Protein AF-A0A8C5IH58-F1 (afdb_monomer)

Foldseek 3Di:
DWDQPDDDDDPDDPDPPDDDFDDFDPQWFKWWALFWADDPNATLAGGDTDTFTFLFFEEEEEDPSLCQVVVLCQLQQVDATPDTFMDGSRHTCRPPHNQQDLQQAPVSQRLVRCLVVLLVVLVVVLVVLVPDPPDDPVVSVVVNVVSVVVNCVSVCVVVVVVVCVVVLVVDALLVNLVVVVVVSCVRVGLEDEEEASLVPDDPVSSVVVLVVLLVCSRVSSHHYYYYDHDQCSNLPRGQWYFYGDSNDTQDIDGSCCLAPPPPDPCSLVSHAHKDKFWWFAQDAQWIDTPNAIDGHPDGDDHGDIDIDIDHPVNDDDDPDDDSPDADWDFPDWDDPPSTIDTDTDGPDPPPPPDPPVVVVVCVVVVVCCVPPPVVVLVLLVQLQQADPVSHGHCCLVVVQVPDPVNVVQAVVLQVLLQVLLVVLCVVQLVLLLQCLDCVNPVDPVSLCVLCVVVVDPLLVSLLVLQVVCVVVVNHLAVNVSVLLSVSLSSNLSNQLNVLLNVQQNPDDVVQLVVCVVVPDDNVCCCVPPVCLSSVLSSLSSSLSSNLCSQLDPSSSCSSNVNPRRHLNNVLVVCVVVVVSNNSSSSVVVSVVVNVVSVVVSVVSVVVPPPPPDDPDD

InterPro domains:
  IPR000515 ABC transporter type 1, transmembrane domain MetI-like [PF00528] (448-600)
  IPR000515 ABC transporter type 1, transmembrane domain MetI-like [PS50928] (410-601)
  IPR000515 ABC transporter type 1, transmembrane domain MetI-like [cd06261] (410-597)
  IPR003439 ABC transporter-like, ATP-binding domain [PF00005] (47-198)
  IPR003439 ABC transporter-like, ATP-binding domain [PS50893] (30-271)
  IPR003593 AAA+ ATPase domain [SM00382] (54-248)
  IPR008995 Molybdate/tungstate binding, C-terminal [SSF50331] (274-344)
  IPR017871 ABC transporter-like, conserved site [PS00211] (171-185)
  IPR027417 P-loop containing nucleoside triphosphate hydrolase [G3DSA:3.40.50.300] (28-258)
  IPR027417 P-loop containing nucleoside triphosphate hydrolase [SSF52540] (29-278)
  IPR035906 MetI-like superfamily [G3DSA:1.10.3720.10] (358-614)
  IPR035906 MetI-like superfamily [SSF161098] (357-609)
  IPR050093 ABC Transporter, Small Molecule Importer [PTHR42781] (24-345)

Nearest PDB structures (foldseek):
  8zx1-assembly1_D  TM=7.429E-01  e=5.810E-22  Escherichia coli
  1z47-assembly1_B-2  TM=7.582E-01  e=4.182E-20  Alicyclobacillus acidocaldarius
  6yir-assembly1_A  TM=6.773E-01  e=8.870E-20  Bacillus subtilis subsp. subtilis str. 168
  3fvq-assembly1_A  TM=6.832E-01  e=1.487E-17  Neisseria gonorrhoeae FA 1090
  3fvq-assembly1_B  TM=7.385E-01  e=1.795E-16  Neisseria gonorrhoeae FA 1090

Solvent-accessible surface area (backbone atoms only — not comparable to full-atom values): 34153 Å² total; per-residue (Å²): 58,58,52,73,89,71,78,96,82,77,86,83,78,84,74,89,79,82,69,85,72,80,79,78,48,92,51,55,38,38,37,38,43,51,29,23,32,62,58,100,87,43,73,36,29,60,62,37,71,53,73,38,42,46,45,35,34,38,22,37,34,41,60,93,82,17,30,59,70,56,54,53,31,39,73,54,30,82,39,71,64,73,39,59,46,40,25,49,69,84,39,78,44,66,91,42,52,37,73,62,46,49,38,60,18,72,80,42,60,34,70,73,54,50,42,56,50,51,45,54,50,49,53,52,48,44,62,48,57,73,68,51,83,84,64,59,69,67,64,50,51,52,53,41,51,54,52,50,52,53,41,49,58,51,62,37,68,63,61,44,61,62,63,43,50,74,56,48,79,76,43,55,67,57,56,48,46,49,54,52,52,50,61,53,52,76,46,47,28,53,38,48,80,40,74,47,81,54,73,88,42,55,75,67,52,32,54,55,47,48,54,51,51,42,50,47,41,71,74,66,54,39,16,34,44,36,34,42,75,53,64,69,60,40,51,72,57,32,60,31,33,36,35,28,49,84,18,34,82,71,48,74,38,37,41,62,43,47,63,76,59,43,89,44,72,65,48,38,57,69,47,66,75,57,45,78,41,76,24,34,26,76,40,92,33,26,32,36,40,96,90,44,74,45,80,47,94,69,74,66,66,69,69,39,79,42,80,44,77,44,49,38,70,78,58,78,92,70,98,67,92,52,95,88,58,84,76,58,46,78,75,44,79,44,82,70,85,76,30,39,42,48,43,68,46,61,84,60,100,72,75,88,69,72,84,62,63,71,63,63,68,50,50,66,56,51,52,48,45,45,65,73,50,49,47,57,52,50,50,34,55,52,32,22,37,23,45,100,84,68,47,83,32,63,58,33,56,51,56,43,79,70,31,67,68,58,50,47,27,46,50,53,22,52,52,50,15,52,51,42,25,52,52,22,47,68,55,19,48,59,52,17,57,52,58,43,34,68,92,74,45,81,54,77,62,68,63,44,66,60,48,51,70,71,79,47,60,67,66,61,53,48,52,53,52,44,54,52,35,41,76,74,70,52,38,32,83,84,39,31,68,60,38,26,49,54,51,49,32,69,72,35,28,48,50,22,21,52,40,31,24,61,37,51,56,70,52,66,61,67,61,58,51,52,43,45,76,72,70,46,52,73,66,54,47,39,64,73,50,49,47,68,69,29,39,68,14,52,49,50,11,38,51,55,29,28,56,54,52,32,52,36,33,66,58,32,31,69,24,11,72,60,73,47,66,30,40,24,34,55,31,51,52,24,46,76,68,69,36,48,29,54,17,20,35,50,49,50,52,50,51,53,51,53,51,49,54,51,54,57,50,51,62,66,46,70,80,46,93,82,78,86,82,76,95,79,127

pLDDT: mean 77.88, std 17.81, range [25.58, 96.69]

Radius of gyration: 34.67 Å; Cα contacts (8 Å, |Δi|>4): 822; chains: 1; bounding box: 69×97×92 Å

Organism: Junco hyemalis (NCBI:txid40217)

Sequence (617 aa):
LQSNDLGKNGKHVERNFDRPRSPMTDEKIIEFKHVTKIFDGVTVIEDENFYVRKGEFLTILGPSGCGKSTTLRMIAGFETPTSGDILLEGKDIVTMPAYKRPINTKDGTPVLKINKTKIKYLKKQIARLSKDTIMDQNEKEERIKKFEGIIEELKNTPEQAYKYRRSIDTLSGGQQQRVAIARAIVLQPKILLLDEPLGALDLKMRKDMQLELKEMHRKLGITFIYVTHDQEEALTMSDTVMVMSDGVIQQIGSPTDIYNEPKNAFVADFIGDSNIYNGVMTGEKKVKILGKEFTCLDDFPIHDRVDVVIRPEDIKLSTTQKEDSFEGFIDNKVFKGIFFQYSIMEIFQNMKSRKNGQRFLAVPYIVFLVLFVILPILIIIYYAFTDSNGYFSWQALVSFFTSTTKLSVLFVSILIGLFNTVLCLLIGYPIAYFLSNPKYNKNAMMVMLFVLPMWINFVLRTGATRDILSWIGIDSGEHPIITTMIGMVYNYLPFTILPLYSTLLRLDKGQIEAAADLGCSPFQVFIKNVIPQSMPGIIAGAQMVFMPTMSSYVISDTMSNGKIMLFGNSIALSFNNSNWNSGSFMALIMLILVFFSMLVSKKFSKNNDYVRGGGAW

Structure (mmCIF, N/CA/C/O backbone):
data_AF-A0A8C5IH58-F1
#
_entry.id   AF-A0A8C5IH58-F1
#
loop_
_atom_site.group_PDB
_atom_site.id
_atom_site.type_symbol
_atom_site.label_atom_id
_atom_site.label_alt_id
_atom_site.label_comp_id
_atom_site.label_asym_id
_atom_site.label_entity_id
_atom_site.label_seq_id
_atom_site.pdbx_PDB_ins_code
_atom_site.Cartn_x
_atom_site.Cartn_y
_atom_site.Cartn_z
_atom_site.occupancy
_atom_site.B_iso_or_equiv
_atom_site.auth_seq_id
_atom_site.auth_comp_id
_atom_site.auth_asym_id
_atom_site.auth_atom_id
_atom_site.pdbx_PDB_model_num
ATOM 1 N N . LEU A 1 1 ? 4.458 -24.300 20.338 1.00 49.31 1 LEU A N 1
ATOM 2 C CA . LEU A 1 1 ? 4.812 -24.472 21.766 1.00 49.31 1 LEU A CA 1
ATOM 3 C C . LEU A 1 1 ? 5.640 -23.297 22.235 1.00 49.31 1 LEU A C 1
ATOM 5 O O . LEU A 1 1 ? 6.574 -22.972 21.519 1.00 49.31 1 LEU A O 1
ATOM 9 N N . GLN A 1 2 ? 5.345 -22.711 23.394 1.00 30.55 2 GLN A N 1
ATOM 10 C CA . GLN A 1 2 ? 6.207 -21.732 24.066 1.00 30.55 2 GLN A CA 1
ATOM 11 C C . GLN A 1 2 ? 6.596 -22.302 25.441 1.00 30.55 2 GLN A C 1
ATOM 13 O O . GLN A 1 2 ? 5.734 -22.469 26.295 1.00 30.55 2 GLN A O 1
ATOM 18 N N . SER A 1 3 ? 7.865 -22.667 25.665 1.00 33.22 3 SER A N 1
ATOM 19 C CA . SER A 1 3 ? 8.331 -23.158 26.978 1.00 33.22 3 SER A CA 1
ATOM 20 C C . SER A 1 3 ? 9.286 -22.157 27.636 1.00 33.22 3 SER A C 1
ATOM 22 O O . SER A 1 3 ? 10.365 -21.903 27.089 1.00 33.22 3 SER A O 1
ATOM 24 N N . ASN A 1 4 ? 8.919 -21.633 28.810 1.00 34.25 4 ASN A N 1
ATOM 25 C CA . ASN A 1 4 ? 9.806 -20.839 29.664 1.00 34.25 4 ASN A CA 1
ATOM 26 C C . ASN A 1 4 ? 10.637 -21.775 30.546 1.00 34.25 4 ASN A C 1
ATOM 28 O O . ASN A 1 4 ? 10.165 -22.261 31.570 1.00 34.25 4 ASN A O 1
ATOM 32 N N . ASP A 1 5 ? 11.881 -22.015 30.148 1.00 34.62 5 ASP A N 1
ATOM 33 C CA . ASP A 1 5 ? 12.854 -22.779 30.930 1.00 34.62 5 ASP A CA 1
ATOM 34 C C . ASP A 1 5 ? 13.636 -21.802 31.827 1.00 34.62 5 ASP A C 1
ATOM 36 O O . ASP A 1 5 ? 14.797 -21.474 31.587 1.00 34.62 5 ASP A O 1
ATOM 40 N N . LEU A 1 6 ? 12.950 -21.224 32.820 1.00 34.06 6 LEU A N 1
ATOM 41 C CA . LEU A 1 6 ? 13.568 -20.345 33.815 1.00 34.06 6 LEU A CA 1
ATOM 42 C C . LEU A 1 6 ? 13.658 -21.086 35.147 1.00 34.06 6 LEU A C 1
ATOM 44 O O . LEU A 1 6 ? 12.658 -21.372 35.806 1.00 34.06 6 LEU A O 1
ATOM 48 N N . GLY A 1 7 ? 14.896 -21.414 35.517 1.00 32.12 7 GLY A N 1
ATOM 49 C CA . GLY A 1 7 ? 15.244 -22.080 36.761 1.00 32.12 7 GLY A CA 1
ATOM 50 C C . GLY A 1 7 ? 14.674 -21.376 37.994 1.00 32.12 7 GLY A C 1
ATOM 51 O O . GLY A 1 7 ? 14.614 -20.151 38.084 1.00 32.12 7 GLY A O 1
ATOM 52 N N . LYS A 1 8 ? 14.272 -22.203 38.962 1.00 37.31 8 LYS A N 1
ATOM 53 C CA . LYS A 1 8 ? 13.820 -21.837 40.307 1.00 37.31 8 LYS A CA 1
ATOM 54 C C . LYS A 1 8 ? 14.719 -20.757 40.927 1.00 37.31 8 LYS A C 1
ATOM 56 O O . LYS A 1 8 ? 15.845 -21.070 41.298 1.00 37.31 8 LYS A O 1
ATOM 61 N N . ASN A 1 9 ? 14.213 -19.528 41.054 1.00 34.00 9 ASN A N 1
ATOM 62 C CA . ASN A 1 9 ? 14.389 -18.614 42.197 1.00 34.00 9 ASN A CA 1
ATOM 63 C C . ASN A 1 9 ? 13.944 -17.191 41.823 1.00 34.00 9 ASN A C 1
ATOM 65 O O . ASN A 1 9 ? 14.693 -16.423 41.230 1.00 34.00 9 ASN A O 1
ATOM 69 N N . GLY A 1 10 ? 12.740 -16.810 42.241 1.00 30.06 10 GLY A N 1
ATOM 70 C CA . GLY A 1 10 ? 12.273 -15.429 42.161 1.00 30.06 10 GLY A CA 1
ATOM 71 C C . GLY A 1 10 ? 10.982 -15.269 42.946 1.00 30.06 10 GLY A C 1
ATOM 72 O O . GLY A 1 10 ? 9.923 -15.671 42.483 1.00 30.06 10 GLY A O 1
ATOM 73 N N . LYS A 1 11 ? 11.072 -14.730 44.165 1.00 30.58 11 LYS A N 1
ATOM 74 C CA . LYS A 1 11 ? 9.905 -14.376 44.982 1.00 30.58 11 LYS A CA 1
ATOM 75 C C . LYS A 1 11 ? 9.051 -13.365 44.205 1.00 30.58 11 LYS A C 1
ATOM 77 O O . LYS A 1 11 ? 9.522 -12.263 43.933 1.00 30.58 11 LYS A O 1
ATOM 82 N N . HIS A 1 12 ? 7.819 -13.740 43.867 1.00 29.56 12 HIS A N 1
ATOM 83 C CA . HIS A 1 12 ? 6.819 -12.827 43.320 1.00 29.56 12 HIS A CA 1
ATOM 84 C C . HIS A 1 12 ? 6.531 -11.725 44.345 1.00 29.56 12 HIS A C 1
ATOM 86 O O . HIS A 1 12 ? 6.009 -11.983 45.426 1.00 29.56 12 HIS A O 1
ATOM 92 N N . VAL A 1 13 ? 6.910 -10.493 44.013 1.00 29.34 13 VAL A N 1
ATOM 93 C CA . VAL A 1 13 ? 6.440 -9.295 44.708 1.00 29.34 13 VAL A CA 1
ATOM 94 C C . VAL A 1 13 ? 5.240 -8.789 43.915 1.00 29.34 13 VAL A C 1
ATOM 96 O O . VAL A 1 13 ? 5.408 -8.058 42.940 1.00 29.34 13 VAL A O 1
ATOM 99 N N . GLU A 1 14 ? 4.033 -9.195 44.306 1.00 28.33 14 GLU A N 1
ATOM 100 C CA . GLU A 1 14 ? 2.797 -8.571 43.829 1.00 28.33 14 GLU A CA 1
ATOM 101 C C . GLU A 1 14 ? 2.727 -7.143 44.383 1.00 28.33 14 GLU A C 1
ATOM 103 O O . GLU A 1 14 ? 2.369 -6.906 45.537 1.00 28.33 14 GLU A O 1
ATOM 108 N N . ARG A 1 15 ? 3.121 -6.155 43.574 1.00 29.31 15 ARG A N 1
ATOM 109 C CA . ARG A 1 15 ? 2.768 -4.757 43.841 1.00 29.31 15 ARG A CA 1
ATOM 110 C C . ARG A 1 15 ? 1.395 -4.507 43.236 1.00 29.31 15 ARG A C 1
ATOM 112 O O . ARG A 1 15 ? 1.278 -4.367 42.023 1.00 29.31 15 ARG A O 1
ATOM 119 N N . ASN A 1 16 ? 0.382 -4.434 44.095 1.00 30.75 16 ASN A N 1
ATOM 120 C CA . ASN A 1 16 ? -0.962 -3.974 43.754 1.00 30.75 16 ASN A CA 1
ATOM 121 C C . ASN A 1 16 ? -0.896 -2.569 43.118 1.00 30.75 16 ASN A C 1
ATOM 123 O O . ASN A 1 16 ? -0.675 -1.575 43.811 1.00 30.75 16 ASN A O 1
ATOM 127 N N . PHE A 1 17 ? -1.061 -2.494 41.793 1.00 33.94 17 PHE A N 1
ATOM 128 C CA . PHE A 1 17 ? -1.134 -1.251 41.008 1.00 33.94 17 PHE A CA 1
ATOM 129 C C . PHE A 1 17 ? -2.574 -0.867 40.621 1.00 33.94 17 PHE A C 1
ATOM 131 O O . PHE A 1 17 ? -2.772 0.056 39.826 1.00 33.94 17 PHE A O 1
ATOM 138 N N . ASP A 1 18 ? -3.583 -1.504 41.215 1.00 35.91 18 ASP A N 1
ATOM 139 C CA . ASP A 1 18 ? -4.984 -1.149 41.005 1.00 35.91 18 ASP A CA 1
ATOM 140 C C . ASP A 1 18 ? -5.398 0.009 41.919 1.00 35.91 18 ASP A C 1
ATOM 142 O O . ASP A 1 18 ? -5.915 -0.159 43.022 1.00 35.91 18 ASP A O 1
ATOM 146 N N . ARG A 1 19 ? -5.177 1.239 41.440 1.00 38.44 19 ARG A N 1
ATOM 147 C CA . ARG A 1 19 ? -6.033 2.362 41.848 1.00 38.44 19 ARG A CA 1
ATOM 148 C C . ARG A 1 19 ? -7.363 2.240 41.095 1.00 38.44 19 ARG A C 1
ATOM 150 O O . ARG A 1 19 ? -7.323 1.950 39.897 1.00 38.44 19 ARG A O 1
ATOM 157 N N . PRO A 1 20 ? -8.512 2.500 41.742 1.00 37.41 20 PRO A N 1
ATOM 158 C CA . PRO A 1 20 ? -9.817 2.318 41.119 1.00 37.41 20 PRO A CA 1
ATOM 159 C C . PRO A 1 20 ? -9.942 3.185 39.860 1.00 37.41 20 PRO A C 1
ATOM 161 O O . PRO A 1 20 ? -9.700 4.395 39.894 1.00 37.41 20 PRO A O 1
ATOM 164 N N . ARG A 1 21 ? -10.280 2.540 38.735 1.00 51.81 21 ARG A N 1
ATOM 165 C CA . ARG A 1 21 ? -10.673 3.209 37.488 1.00 51.81 21 ARG A CA 1
ATOM 166 C C . ARG A 1 21 ? -11.914 4.066 37.764 1.00 51.81 21 ARG A C 1
ATOM 168 O O . ARG A 1 21 ? -12.745 3.693 38.591 1.00 51.81 21 ARG A O 1
ATOM 175 N N . SER A 1 22 ? -12.061 5.192 37.060 1.00 48.25 22 SER A N 1
ATOM 176 C CA . SER A 1 22 ? -13.370 5.855 36.979 1.00 48.25 22 SER A CA 1
ATOM 177 C C . SER A 1 22 ? -14.381 4.818 36.473 1.00 48.25 22 SER A C 1
ATOM 179 O O . SER A 1 22 ? -14.062 4.145 35.490 1.00 48.25 22 SER A O 1
ATOM 181 N N . PRO A 1 23 ? -15.543 4.633 37.122 1.00 48.22 23 PRO A N 1
ATOM 182 C CA . PRO A 1 23 ? -16.521 3.651 36.674 1.00 48.22 23 PRO A CA 1
ATOM 183 C C . PRO A 1 23 ? -16.918 3.960 35.227 1.00 48.22 23 PRO A C 1
ATOM 185 O O . PRO A 1 23 ? -17.259 5.102 34.908 1.00 48.22 23 PRO A O 1
ATOM 188 N N . MET A 1 24 ? -16.818 2.955 34.351 1.00 57.88 24 MET A N 1
ATOM 189 C CA . MET A 1 24 ? -17.334 3.042 32.987 1.00 57.88 24 MET A CA 1
ATOM 190 C C . MET A 1 24 ? -18.836 3.294 33.073 1.00 57.88 24 MET A C 1
ATOM 192 O O . MET A 1 24 ? -19.562 2.547 33.725 1.00 57.88 24 MET A O 1
ATOM 196 N N . THR A 1 25 ? -19.299 4.374 32.457 1.00 63.44 25 THR A N 1
ATOM 197 C CA . THR A 1 25 ? -20.728 4.655 32.348 1.00 63.44 25 THR A CA 1
ATOM 198 C C . THR A 1 25 ? -21.311 3.814 31.216 1.00 63.44 25 THR A C 1
ATOM 200 O O . THR A 1 25 ? -20.730 3.793 30.133 1.00 63.44 25 THR A O 1
ATOM 203 N N . ASP A 1 26 ? -22.497 3.228 31.395 1.00 76.75 26 ASP A N 1
ATOM 204 C CA . ASP A 1 26 ? -23.257 2.578 30.304 1.00 76.75 26 ASP A CA 1
ATOM 205 C C . ASP A 1 26 ? -23.791 3.573 29.247 1.00 76.75 26 ASP A C 1
ATOM 207 O O . ASP A 1 26 ? -24.520 3.211 28.323 1.00 76.75 26 ASP A O 1
ATOM 211 N N . GLU A 1 27 ? -23.423 4.851 29.361 1.00 87.00 27 GLU A N 1
ATOM 212 C CA . GLU A 1 27 ? -23.765 5.903 28.412 1.00 87.00 27 GLU A CA 1
ATOM 213 C C . GLU A 1 27 ? -23.061 5.655 27.065 1.00 87.00 27 GLU A C 1
ATOM 215 O O . GLU A 1 27 ? -21.828 5.663 26.969 1.00 87.00 27 GLU A O 1
ATOM 220 N N . LYS A 1 28 ? -23.856 5.456 26.009 1.00 92.19 28 LYS A N 1
ATOM 221 C CA . LYS A 1 28 ? -23.374 5.278 24.636 1.00 92.19 28 LYS A CA 1
ATOM 222 C C . LYS A 1 28 ? -22.998 6.629 24.039 1.00 92.19 28 LYS A C 1
ATOM 224 O O . LYS A 1 28 ? -23.831 7.532 23.955 1.00 92.19 28 LYS A O 1
ATOM 229 N N . ILE A 1 29 ? -21.747 6.767 23.609 1.00 92.38 29 ILE A N 1
ATOM 230 C CA . ILE A 1 29 ? -21.268 7.986 22.956 1.00 92.38 29 ILE A CA 1
ATOM 231 C C . ILE A 1 29 ? -21.388 7.902 21.437 1.00 92.38 29 ILE A C 1
ATOM 233 O O . ILE A 1 29 ? -21.780 8.889 20.827 1.00 92.38 29 ILE A O 1
ATOM 237 N N . ILE A 1 30 ? -21.103 6.745 20.836 1.00 94.94 30 ILE A N 1
ATOM 238 C CA . ILE A 1 30 ? -21.274 6.482 19.400 1.00 94.94 30 ILE A CA 1
ATOM 239 C C . ILE A 1 30 ? -22.191 5.276 19.228 1.00 94.94 30 ILE A C 1
ATOM 241 O O . ILE A 1 30 ? -22.019 4.281 19.928 1.00 94.94 30 ILE A O 1
ATOM 245 N N . GLU A 1 31 ? -23.125 5.344 18.283 1.00 95.81 31 GLU A N 1
ATOM 246 C CA . GLU A 1 31 ? -23.966 4.211 17.883 1.00 95.81 31 GLU A CA 1
ATOM 247 C C . GLU A 1 31 ? -24.033 4.111 16.358 1.00 95.81 31 GLU A C 1
ATOM 249 O O . GLU A 1 31 ? -24.309 5.099 15.680 1.00 95.81 31 GLU A O 1
ATOM 254 N N . PHE A 1 32 ? -23.794 2.914 15.834 1.00 96.56 32 PHE A N 1
ATOM 255 C CA . PHE A 1 32 ? -23.995 2.544 14.438 1.00 96.56 32 PHE A CA 1
ATOM 256 C C . PHE A 1 32 ? -25.306 1.772 14.334 1.00 96.56 32 PHE A C 1
ATOM 258 O O . PHE A 1 32 ? -25.514 0.816 15.083 1.00 96.56 32 PHE A O 1
ATOM 265 N N . LYS A 1 33 ? -26.183 2.200 13.424 1.00 95.75 33 LYS A N 1
ATOM 266 C CA . LYS A 1 33 ? -27.470 1.557 13.153 1.00 95.75 33 LYS A CA 1
ATOM 267 C C . LYS A 1 33 ? -27.574 1.209 11.676 1.00 95.75 33 LYS A C 1
ATOM 269 O O . LYS A 1 33 ? -27.729 2.110 10.851 1.00 95.75 33 LYS A O 1
ATOM 274 N N . HIS A 1 34 ? -27.515 -0.083 11.371 1.00 95.25 34 HIS A N 1
ATOM 275 C CA . HIS A 1 34 ? -27.648 -0.637 10.022 1.00 95.25 34 HIS A CA 1
ATOM 276 C C . HIS A 1 34 ? -26.736 0.034 8.983 1.00 95.25 34 HIS A C 1
ATOM 278 O O . HIS A 1 34 ? -27.147 0.385 7.872 1.00 95.25 34 HIS A O 1
ATOM 284 N N . VAL A 1 35 ? -25.486 0.302 9.376 1.00 95.31 35 VAL A N 1
ATOM 285 C CA . VAL A 1 35 ? -24.560 1.100 8.569 1.00 95.31 35 VAL A CA 1
ATOM 286 C C . VAL A 1 35 ? -23.962 0.247 7.462 1.00 95.31 35 VAL A C 1
ATOM 288 O O . VAL A 1 35 ? -23.268 -0.728 7.722 1.00 95.31 35 VAL A O 1
ATOM 291 N N . THR A 1 36 ? -24.166 0.667 6.216 1.00 94.62 36 THR A N 1
ATOM 292 C CA . THR A 1 36 ? -23.572 0.031 5.033 1.00 94.62 36 THR A CA 1
ATOM 293 C C . THR A 1 36 ? -22.763 1.049 4.245 1.00 94.62 36 THR A C 1
ATOM 295 O O . THR A 1 36 ? -23.170 2.205 4.084 1.00 94.62 36 THR A O 1
ATOM 298 N N . LYS A 1 37 ? -21.615 0.629 3.710 1.00 93.94 37 LYS A N 1
ATOM 299 C CA . LYS A 1 37 ? -20.774 1.458 2.840 1.00 93.94 37 LYS A CA 1
ATOM 300 C C . LYS A 1 37 ? -20.365 0.689 1.594 1.00 93.94 37 LYS A C 1
ATOM 302 O O . LYS A 1 37 ? -19.726 -0.354 1.684 1.00 93.94 37 LYS A O 1
ATOM 307 N N . ILE A 1 38 ? -20.677 1.267 0.438 1.00 92.00 38 ILE A N 1
ATOM 308 C CA . ILE A 1 38 ? -20.352 0.739 -0.887 1.00 92.00 38 ILE A CA 1
ATOM 309 C C . ILE A 1 38 ? -19.455 1.749 -1.612 1.00 92.00 38 ILE A C 1
ATOM 311 O O . ILE A 1 38 ? -19.790 2.934 -1.694 1.00 92.00 38 ILE A O 1
ATOM 315 N N . PHE A 1 39 ? -18.329 1.281 -2.150 1.00 87.50 39 PHE A N 1
ATOM 316 C CA . PHE A 1 39 ? -17.455 2.043 -3.044 1.00 87.50 39 PHE A CA 1
ATOM 317 C C . PHE A 1 39 ? -17.467 1.399 -4.427 1.00 87.50 39 PHE A C 1
ATOM 319 O O . PHE A 1 39 ? -17.147 0.223 -4.551 1.00 87.50 39 PHE A O 1
ATOM 326 N N . ASP A 1 40 ? -17.848 2.156 -5.459 1.00 87.25 40 ASP A N 1
ATOM 327 C CA . ASP A 1 40 ? -17.826 1.708 -6.861 1.00 87.25 40 ASP A CA 1
ATOM 328 C C . ASP A 1 40 ? -18.481 0.326 -7.100 1.00 87.25 40 ASP A C 1
ATOM 330 O O . ASP A 1 40 ? -18.036 -0.462 -7.930 1.00 87.25 40 ASP A O 1
ATOM 334 N N . GLY A 1 41 ? -19.554 0.025 -6.357 1.00 83.19 41 GLY A N 1
ATOM 335 C CA . GLY A 1 41 ? -20.288 -1.245 -6.431 1.00 83.19 41 GLY A CA 1
ATOM 336 C C . GLY A 1 41 ? -19.758 -2.371 -5.534 1.00 83.19 41 GLY A C 1
ATOM 337 O O . GLY A 1 41 ? -20.378 -3.428 -5.485 1.00 83.19 41 GLY A O 1
ATOM 338 N N . VAL A 1 42 ? -18.664 -2.157 -4.799 1.00 84.38 42 VAL A N 1
ATOM 339 C CA . VAL A 1 42 ? -18.110 -3.107 -3.822 1.00 84.38 42 VAL A CA 1
ATOM 340 C C . VAL A 1 42 ? -18.534 -2.712 -2.410 1.00 84.38 42 VAL A C 1
ATOM 342 O O . VAL A 1 42 ? -18.240 -1.602 -1.955 1.00 84.38 42 VAL A O 1
ATOM 345 N N . THR A 1 43 ? -19.213 -3.615 -1.705 1.00 88.56 43 THR A N 1
ATOM 346 C CA . THR A 1 43 ? -19.557 -3.442 -0.288 1.00 88.56 43 THR A CA 1
ATOM 347 C C . THR A 1 43 ? -18.298 -3.573 0.565 1.00 88.56 43 THR A C 1
ATOM 349 O O . THR A 1 43 ? -17.603 -4.580 0.505 1.00 88.56 43 THR A O 1
ATOM 352 N N . VAL A 1 44 ? -17.982 -2.527 1.330 1.00 90.88 44 VAL A N 1
ATOM 353 C CA . VAL A 1 44 ? -16.815 -2.467 2.229 1.00 90.88 44 VAL A CA 1
ATOM 354 C C . VAL A 1 44 ? -17.219 -2.611 3.693 1.00 90.88 44 VAL A C 1
ATOM 356 O O . VAL A 1 44 ? -16.402 -3.038 4.501 1.00 90.88 44 VAL A O 1
ATOM 359 N N . ILE A 1 45 ? -18.448 -2.226 4.039 1.00 93.31 45 ILE A N 1
ATOM 360 C CA . ILE A 1 45 ? -19.069 -2.443 5.353 1.00 93.31 45 ILE A CA 1
ATOM 361 C C . ILE A 1 45 ? -20.511 -2.868 5.092 1.00 93.31 45 ILE A C 1
ATOM 363 O O . ILE A 1 45 ? -21.188 -2.183 4.317 1.00 93.31 45 ILE A O 1
ATOM 367 N N . GLU A 1 46 ? -20.961 -3.957 5.711 1.00 92.25 46 GLU A N 1
ATOM 368 C CA . GLU A 1 46 ? -22.245 -4.607 5.421 1.00 92.25 46 GLU A CA 1
ATOM 369 C C . GLU A 1 46 ? -23.167 -4.627 6.653 1.00 92.25 46 GLU A C 1
ATOM 371 O O . GLU A 1 46 ? -22.949 -5.392 7.579 1.00 92.25 46 GLU A O 1
ATOM 376 N N . ASP A 1 47 ? -24.201 -3.776 6.651 1.00 92.94 47 ASP A N 1
ATOM 377 C CA . ASP A 1 47 ? -25.271 -3.718 7.668 1.00 92.94 47 ASP A CA 1
ATOM 378 C C . ASP A 1 47 ? -24.813 -3.760 9.143 1.00 92.94 47 ASP A C 1
ATOM 380 O O . ASP A 1 47 ? -25.344 -4.486 9.988 1.00 92.94 47 ASP A O 1
ATOM 384 N N . GLU A 1 48 ? -23.823 -2.937 9.482 1.00 93.38 48 GLU A N 1
ATOM 385 C CA . GLU A 1 48 ? -23.168 -3.024 10.781 1.00 93.38 48 GLU A CA 1
ATOM 386 C C . GLU A 1 48 ? -23.893 -2.284 11.907 1.00 93.38 48 GLU A C 1
ATOM 388 O O . GLU A 1 48 ? -24.362 -1.147 11.758 1.00 93.38 48 GLU A O 1
ATOM 393 N N . ASN A 1 49 ? -23.929 -2.935 13.075 1.00 95.19 49 ASN A N 1
ATOM 394 C CA . ASN A 1 49 ? -24.613 -2.469 14.278 1.00 95.19 49 ASN A CA 1
ATOM 395 C C . ASN A 1 49 ? -23.718 -2.644 15.511 1.00 95.19 49 ASN A C 1
ATOM 397 O O . ASN A 1 49 ? -23.498 -3.755 15.989 1.00 95.19 49 ASN A O 1
ATOM 401 N N . PHE A 1 50 ? -23.235 -1.536 16.072 1.00 95.44 50 PHE A N 1
ATOM 402 C CA . PHE A 1 50 ? -22.458 -1.548 17.312 1.00 95.44 50 PHE A CA 1
ATOM 403 C C . PHE A 1 50 ? -22.554 -0.208 18.043 1.00 95.44 50 PHE A C 1
ATOM 405 O O . PHE A 1 50 ? -23.058 0.783 17.515 1.00 95.44 50 PHE A O 1
ATOM 412 N N . TYR A 1 51 ? -22.058 -0.163 19.276 1.00 95.12 51 TYR A N 1
ATOM 413 C CA . TYR A 1 51 ? -21.962 1.070 20.047 1.00 95.12 51 TYR A CA 1
ATOM 414 C C . TYR A 1 51 ? -20.616 1.170 20.759 1.00 95.12 51 TYR A C 1
ATOM 416 O O . TYR A 1 51 ? -19.949 0.168 21.001 1.00 95.12 51 TYR A O 1
ATOM 424 N N . VAL A 1 52 ? -20.243 2.398 21.106 1.00 94.88 52 VAL A N 1
ATOM 425 C CA . VAL A 1 52 ? -19.070 2.718 21.925 1.00 94.88 52 VAL A CA 1
ATOM 426 C C . VAL A 1 52 ? -19.558 3.428 23.175 1.00 94.88 52 VAL A C 1
ATOM 428 O O . VAL A 1 52 ? -20.380 4.348 23.089 1.00 94.88 52 VAL A O 1
ATOM 431 N N . ARG A 1 53 ? -19.072 3.014 24.341 1.00 93.31 53 ARG A N 1
ATOM 432 C CA . ARG A 1 53 ? -19.359 3.665 25.620 1.00 93.31 53 ARG A CA 1
ATOM 433 C C . ARG A 1 53 ? -18.461 4.875 25.826 1.00 93.31 53 ARG A C 1
ATOM 435 O O . ARG A 1 53 ? -17.350 4.978 25.310 1.00 93.31 53 ARG A O 1
ATOM 442 N N . LYS A 1 54 ? -18.951 5.827 26.603 1.00 90.69 54 LYS A N 1
ATOM 443 C CA . LYS A 1 54 ? -18.194 7.022 26.965 1.00 90.69 54 LYS A CA 1
ATOM 444 C C . LYS A 1 54 ? -17.004 6.667 27.861 1.00 90.69 54 LYS A C 1
ATOM 446 O O . LYS A 1 54 ? -17.167 6.004 28.881 1.00 90.69 54 LYS A O 1
ATOM 451 N N . GLY A 1 55 ? -15.819 7.144 27.482 1.00 88.69 55 GLY A N 1
ATOM 452 C CA . GLY A 1 55 ? -14.567 6.856 28.192 1.00 88.69 55 GLY A CA 1
ATOM 453 C C . GLY A 1 55 ? -14.030 5.440 27.963 1.00 88.69 55 GLY A C 1
ATOM 454 O O . GLY A 1 55 ? -13.171 4.995 28.716 1.00 88.69 55 GLY A O 1
ATOM 455 N N . GLU A 1 56 ? -14.553 4.723 26.965 1.00 92.50 56 GLU A N 1
ATOM 456 C CA . GLU A 1 56 ? -14.059 3.409 26.557 1.00 92.50 56 GLU A CA 1
ATOM 457 C C . GLU A 1 56 ? -12.850 3.536 25.627 1.00 92.50 56 GLU A C 1
ATOM 459 O O . GLU A 1 56 ? -12.841 4.381 24.725 1.00 92.50 56 GLU A O 1
ATOM 464 N N . PHE A 1 57 ? -11.858 2.659 25.812 1.00 94.06 57 PHE A N 1
ATOM 465 C CA . PHE A 1 57 ? -10.823 2.415 24.814 1.00 94.06 57 PHE A CA 1
ATOM 466 C C . PHE A 1 57 ? -11.258 1.258 23.908 1.00 94.06 57 PHE A C 1
ATOM 468 O O . PHE A 1 57 ? -11.027 0.088 24.225 1.00 94.06 57 PHE A O 1
ATOM 475 N N . LEU A 1 58 ? -11.859 1.593 22.765 1.00 95.81 58 LEU A N 1
ATOM 476 C CA . LEU A 1 58 ? -12.217 0.636 21.722 1.00 95.81 58 LEU A CA 1
ATOM 477 C C . LEU A 1 58 ? -11.094 0.529 20.687 1.00 95.81 58 LEU A C 1
ATOM 479 O O . LEU A 1 58 ? -10.713 1.532 20.081 1.00 95.81 58 LEU A O 1
ATOM 483 N N . THR A 1 59 ? -10.638 -0.692 20.415 1.00 96.12 59 THR A N 1
ATOM 484 C CA . THR A 1 59 ? -9.748 -0.970 19.281 1.00 96.12 59 THR A CA 1
ATOM 485 C C . THR A 1 59 ? -10.452 -1.782 18.207 1.00 96.12 59 THR A C 1
ATOM 487 O O . THR A 1 59 ? -11.007 -2.842 18.481 1.00 96.12 59 THR A O 1
ATOM 490 N N . ILE A 1 60 ? -10.387 -1.301 16.970 1.00 96.19 60 ILE A N 1
ATOM 491 C CA . ILE A 1 60 ? -10.834 -1.998 15.770 1.00 96.19 60 ILE A CA 1
ATOM 492 C C . ILE A 1 60 ? -9.637 -2.738 15.176 1.00 96.19 60 ILE A C 1
ATOM 494 O O . ILE A 1 60 ? -8.640 -2.122 14.787 1.00 96.19 60 ILE A O 1
ATOM 498 N N . LEU A 1 61 ? -9.758 -4.056 15.091 1.00 95.00 61 LEU A N 1
ATOM 499 C CA . LEU A 1 61 ? -8.704 -4.975 14.691 1.00 95.00 61 LEU A CA 1
ATOM 500 C C . LEU A 1 61 ? -9.187 -5.865 13.536 1.00 95.00 61 LEU A C 1
ATOM 502 O O . LEU A 1 61 ? -10.362 -6.206 13.450 1.00 95.00 61 LEU A O 1
ATOM 506 N N . GLY A 1 62 ? -8.292 -6.241 12.624 1.00 92.44 62 GLY A N 1
ATOM 507 C CA . GLY A 1 62 ? -8.630 -7.122 11.503 1.00 92.44 62 GLY A CA 1
ATOM 508 C C . GLY A 1 62 ? -7.646 -7.031 10.332 1.00 92.44 62 GLY A C 1
ATOM 509 O O . GLY A 1 62 ? -6.770 -6.159 10.340 1.00 92.44 62 GLY A O 1
ATOM 510 N N . PRO A 1 63 ? -7.787 -7.879 9.300 1.00 89.00 63 PRO A N 1
ATOM 511 C CA . PRO A 1 63 ? -6.912 -7.900 8.127 1.00 89.00 63 PRO A CA 1
ATOM 512 C C . PRO A 1 63 ? -6.936 -6.600 7.308 1.00 89.00 63 PRO A C 1
ATOM 514 O O . PRO A 1 63 ? -7.829 -5.756 7.434 1.00 89.00 63 PRO A O 1
ATOM 517 N N . SER A 1 64 ? -5.950 -6.410 6.433 1.00 86.31 64 SER A N 1
ATOM 518 C CA . SER A 1 64 ? -5.955 -5.289 5.484 1.00 86.31 64 SER A CA 1
ATOM 519 C C . SER A 1 64 ? -7.186 -5.352 4.577 1.00 86.31 64 SER A C 1
ATOM 521 O O . SER A 1 64 ? -7.473 -6.391 3.997 1.00 86.31 64 SER A O 1
ATOM 523 N N . GLY A 1 65 ? -7.900 -4.232 4.440 1.00 84.00 65 GLY A N 1
ATOM 524 C CA . GLY A 1 65 ? -9.081 -4.138 3.573 1.00 84.00 65 GLY A CA 1
ATOM 525 C C . GLY A 1 65 ? -10.425 -4.491 4.222 1.00 84.00 65 GLY A C 1
ATOM 526 O O . GLY A 1 65 ? -11.445 -4.267 3.587 1.00 84.00 65 GLY A O 1
ATOM 527 N N . CYS A 1 66 ? -10.478 -4.927 5.487 1.00 87.50 66 CYS A N 1
ATOM 528 C CA . CYS A 1 66 ? -11.744 -5.314 6.138 1.00 87.50 66 CYS A CA 1
ATOM 529 C C . CYS A 1 66 ? -12.657 -4.150 6.590 1.00 87.50 66 CYS A C 1
ATOM 531 O O . CYS A 1 66 ? -13.615 -4.377 7.319 1.00 87.50 66 CYS A O 1
ATOM 533 N N . GLY A 1 67 ? -12.356 -2.902 6.211 1.00 88.00 67 GLY A N 1
ATOM 534 C CA . GLY A 1 67 ? -13.214 -1.743 6.502 1.00 88.00 67 GLY A CA 1
ATOM 535 C C . GLY A 1 67 ? -12.862 -0.911 7.746 1.00 88.00 67 GLY A C 1
ATOM 536 O O . GLY A 1 67 ? -13.487 0.122 7.954 1.00 88.00 67 GLY A O 1
ATOM 537 N N . LYS A 1 68 ? -11.824 -1.251 8.529 1.00 92.06 68 LYS A N 1
ATOM 538 C CA . LYS A 1 68 ? -11.468 -0.545 9.791 1.00 92.06 68 LYS A CA 1
ATOM 539 C C . LYS A 1 68 ? -11.296 0.974 9.651 1.00 92.06 68 LYS A C 1
ATOM 541 O O . LYS A 1 68 ? -11.973 1.751 10.325 1.00 92.06 68 LYS A O 1
ATOM 546 N N . SER A 1 69 ? -10.407 1.408 8.755 1.00 89.12 69 SER A N 1
ATOM 547 C CA . SER A 1 69 ? -10.158 2.837 8.523 1.00 89.12 69 SER A CA 1
ATOM 548 C C . SER A 1 69 ? -11.371 3.513 7.879 1.00 89.12 69 SER A C 1
ATOM 550 O O . SER A 1 69 ? -11.613 4.691 8.123 1.00 89.12 69 SER A O 1
ATOM 552 N N . THR A 1 70 ? -12.185 2.777 7.113 1.00 91.62 70 THR A N 1
ATOM 553 C CA . THR A 1 70 ? -13.468 3.271 6.588 1.00 91.62 70 THR A CA 1
ATOM 554 C C . THR A 1 70 ? -14.441 3.562 7.730 1.00 91.62 70 THR A C 1
ATOM 556 O O . THR A 1 70 ? -14.997 4.658 7.772 1.00 91.62 70 THR A O 1
ATOM 559 N N . THR A 1 71 ? -14.583 2.653 8.701 1.00 93.31 71 THR A N 1
ATOM 560 C CA . THR A 1 71 ? -15.382 2.860 9.920 1.00 93.31 71 THR A CA 1
ATOM 561 C C . THR A 1 71 ? -14.919 4.109 10.666 1.00 93.31 71 THR A C 1
ATOM 563 O O . THR A 1 71 ? -15.724 4.997 10.950 1.00 93.31 71 THR A O 1
ATOM 566 N N . LEU A 1 72 ? -13.610 4.253 10.896 1.00 92.31 72 LEU A N 1
ATOM 567 C CA . LEU A 1 72 ? -13.050 5.420 11.582 1.00 92.31 72 LEU A CA 1
ATOM 568 C C . LEU A 1 72 ? -13.292 6.733 10.812 1.00 92.31 72 LEU A C 1
ATOM 570 O O . LEU A 1 72 ? -13.672 7.746 11.403 1.00 92.31 72 LEU A O 1
ATOM 574 N N . ARG A 1 73 ? -13.127 6.725 9.483 1.00 88.62 73 ARG A N 1
ATOM 575 C CA . ARG A 1 73 ? -13.379 7.886 8.609 1.00 88.62 73 ARG A CA 1
ATOM 576 C C . ARG A 1 73 ? -14.855 8.265 8.548 1.00 88.62 73 ARG A C 1
ATOM 578 O O . ARG A 1 73 ? -15.158 9.459 8.468 1.00 88.62 73 ARG A O 1
ATOM 585 N N . MET A 1 74 ? -15.761 7.290 8.632 1.00 92.19 74 MET A N 1
ATOM 586 C CA . MET A 1 74 ? -17.198 7.542 8.739 1.00 92.19 74 MET A CA 1
ATOM 587 C C . MET A 1 74 ? -17.572 8.165 10.079 1.00 92.19 74 MET A C 1
ATOM 589 O O . MET A 1 74 ? -18.427 9.043 10.091 1.00 92.19 74 MET A O 1
ATOM 593 N N . ILE A 1 75 ? -16.900 7.811 11.181 1.00 90.44 75 ILE A N 1
ATOM 594 C CA . ILE A 1 75 ? -17.060 8.503 12.474 1.00 90.44 75 ILE A CA 1
ATOM 595 C C . ILE A 1 75 ? -16.509 9.928 12.382 1.00 90.44 75 ILE A C 1
ATOM 597 O O . ILE A 1 75 ? -17.176 10.876 12.792 1.00 90.44 75 ILE A O 1
ATOM 601 N N . ALA A 1 76 ? -15.333 10.115 11.781 1.00 85.31 76 ALA A N 1
ATOM 602 C CA . ALA A 1 76 ? -14.700 11.426 11.632 1.00 85.31 76 ALA A CA 1
ATOM 603 C C . ALA A 1 76 ? -15.451 12.380 10.680 1.00 85.31 76 ALA A C 1
ATOM 605 O O . ALA A 1 76 ? -15.320 13.597 10.801 1.00 85.31 76 ALA A O 1
ATOM 606 N N . GLY A 1 77 ? -16.246 11.845 9.750 1.00 84.19 77 GLY A N 1
ATOM 607 C CA . GLY A 1 77 ? -16.994 12.616 8.752 1.00 84.19 77 GLY A CA 1
ATOM 608 C C . GLY A 1 77 ? -16.219 12.938 7.484 1.00 84.19 77 GLY A C 1
ATOM 609 O O . GLY A 1 77 ? -16.572 13.888 6.788 1.00 84.19 77 GLY A O 1
ATOM 610 N N . PHE A 1 78 ? -15.164 12.168 7.208 1.00 82.25 78 PHE A N 1
ATOM 611 C CA . PHE A 1 78 ? -14.466 12.173 5.920 1.00 82.25 78 PHE A CA 1
ATOM 612 C C . PHE A 1 78 ? -15.121 11.228 4.912 1.00 82.25 78 PHE A C 1
ATOM 614 O O . PHE A 1 78 ? -14.980 11.424 3.712 1.00 82.25 78 PHE A O 1
ATOM 621 N N . GLU A 1 79 ? -15.868 10.240 5.403 1.00 86.50 79 GLU A N 1
ATOM 622 C CA . GLU A 1 79 ? -16.685 9.343 4.596 1.00 86.50 79 GLU A CA 1
ATOM 623 C C . GLU A 1 79 ? -18.140 9.413 5.058 1.00 86.50 79 GLU A C 1
ATOM 625 O O . GLU A 1 79 ? -18.422 9.543 6.249 1.00 86.50 79 GLU A O 1
ATOM 630 N N . THR A 1 80 ? -19.071 9.334 4.111 1.00 88.38 80 THR A N 1
ATOM 631 C CA . THR A 1 80 ? -20.510 9.233 4.404 1.00 88.38 80 THR A CA 1
ATOM 632 C C . THR A 1 80 ? -20.954 7.787 4.177 1.00 88.38 80 THR A C 1
ATOM 634 O O . THR A 1 80 ? -20.565 7.227 3.143 1.00 88.38 80 THR A O 1
ATOM 637 N N . PRO A 1 81 ? -21.713 7.164 5.096 1.00 93.00 81 PRO A N 1
ATOM 638 C CA . PRO A 1 81 ? -22.304 5.853 4.847 1.00 93.00 81 PRO A CA 1
ATOM 639 C C . PRO A 1 81 ? -23.222 5.889 3.619 1.00 93.00 81 PRO A C 1
ATOM 641 O O . PRO A 1 81 ? -23.787 6.928 3.278 1.00 93.00 81 PRO A O 1
ATOM 644 N N . THR A 1 82 ? -23.341 4.756 2.930 1.00 93.31 82 THR A N 1
ATOM 645 C CA . THR A 1 82 ? -24.273 4.594 1.805 1.00 93.31 82 THR A CA 1
ATOM 646 C C . THR A 1 82 ? -25.708 4.456 2.313 1.00 93.31 82 THR A C 1
ATOM 648 O O . THR A 1 82 ? -26.626 5.005 1.708 1.00 93.31 82 THR A O 1
ATOM 651 N N . SER A 1 83 ? -25.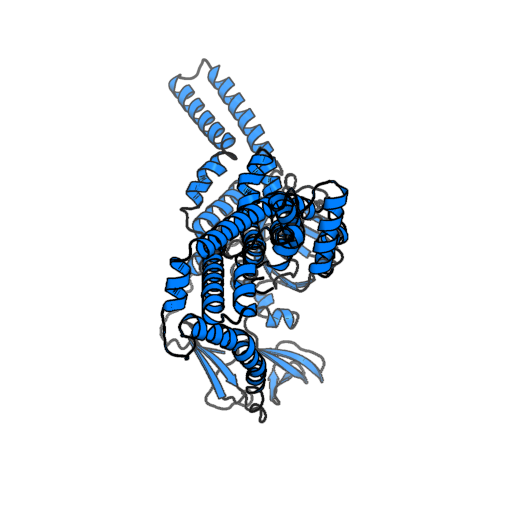893 3.766 3.439 1.00 93.81 83 SER A N 1
ATOM 652 C CA . SER A 1 83 ? -27.153 3.675 4.181 1.00 93.81 83 SER A CA 1
ATOM 653 C C . SER A 1 83 ? -26.888 3.472 5.675 1.00 93.81 83 SER A C 1
ATOM 655 O O . SER A 1 83 ? -25.775 3.105 6.061 1.00 93.81 83 SER A O 1
ATOM 657 N N . GLY A 1 84 ? -27.914 3.698 6.496 1.00 93.38 84 GLY A N 1
ATOM 658 C CA . GLY A 1 84 ? -27.837 3.609 7.955 1.00 93.38 84 GLY A CA 1
ATOM 659 C C . GLY A 1 84 ? -27.431 4.919 8.627 1.00 93.38 84 GLY A C 1
ATOM 660 O O . GLY A 1 84 ? -27.031 5.882 7.968 1.00 93.38 84 GLY A O 1
ATOM 661 N N . ASP A 1 85 ? -27.525 4.926 9.954 1.00 93.69 85 ASP A N 1
ATOM 662 C CA . ASP A 1 85 ? -27.325 6.112 10.783 1.00 93.69 85 ASP A CA 1
ATOM 663 C C . ASP A 1 85 ? -26.126 5.942 11.719 1.00 93.69 85 ASP A C 1
ATOM 665 O O . ASP A 1 85 ? -25.879 4.867 12.273 1.00 93.69 85 ASP A O 1
ATOM 669 N N . ILE A 1 86 ? -25.405 7.042 11.943 1.00 94.62 86 ILE A N 1
ATOM 670 C CA . ILE A 1 86 ? -24.343 7.127 12.947 1.00 94.62 86 ILE A CA 1
ATOM 671 C C . ILE A 1 86 ? -24.755 8.198 13.948 1.00 94.62 86 ILE A C 1
ATOM 673 O O . ILE A 1 86 ? -24.844 9.376 13.602 1.00 94.62 86 ILE A O 1
ATOM 677 N N . LEU A 1 87 ? -24.991 7.797 15.194 1.00 93.75 87 LEU A N 1
ATOM 678 C CA . LEU A 1 87 ? -25.405 8.688 16.272 1.00 93.75 87 LEU A CA 1
ATOM 679 C C . LEU A 1 87 ? -24.213 9.032 17.168 1.00 93.75 87 LEU A C 1
ATOM 681 O O . LEU A 1 87 ? -23.445 8.155 17.551 1.00 93.75 87 LEU A O 1
ATOM 685 N N . LEU A 1 88 ? -24.094 10.304 17.544 1.00 90.94 88 LEU A N 1
ATOM 686 C CA . LEU A 1 88 ? -23.176 10.818 18.557 1.00 90.94 88 LEU A CA 1
ATOM 687 C C . LEU A 1 88 ? -23.992 11.409 19.709 1.00 90.94 88 LEU A C 1
ATOM 689 O O . LEU A 1 88 ? -24.720 12.382 19.505 1.00 90.94 88 LEU A O 1
ATOM 693 N N . GLU A 1 89 ? -23.887 10.825 20.904 1.00 88.25 89 GLU A N 1
ATOM 694 C CA . GLU A 1 89 ? -24.715 11.179 22.074 1.00 88.25 89 GLU A CA 1
ATOM 695 C C . GLU A 1 89 ? -26.221 11.217 21.712 1.00 88.25 89 GLU A C 1
ATOM 697 O O . GLU A 1 89 ? -26.948 12.156 22.044 1.00 88.25 89 GLU A O 1
ATOM 702 N N . GLY A 1 90 ? -26.673 10.225 20.933 1.00 88.00 90 GLY A N 1
ATOM 703 C CA . GLY A 1 90 ? -28.054 10.099 20.452 1.00 88.00 90 GLY A CA 1
ATOM 704 C C . GLY A 1 90 ? -28.447 11.011 19.279 1.00 88.00 90 GLY A C 1
ATOM 705 O O . GLY A 1 90 ? -29.583 10.932 18.817 1.00 88.00 90 GLY A O 1
ATOM 706 N N . LYS A 1 91 ? -27.549 11.868 18.771 1.00 89.31 91 LYS A N 1
ATOM 707 C CA . LYS A 1 91 ? -27.815 12.754 17.622 1.00 89.31 91 LYS A CA 1
ATOM 708 C C . LYS A 1 91 ? -27.164 12.228 16.352 1.00 89.31 91 LYS A C 1
ATOM 710 O O . LYS A 1 91 ? -25.964 11.984 16.351 1.00 89.31 91 LYS A O 1
ATOM 715 N N . ASP A 1 92 ? -27.921 12.136 15.267 1.00 91.38 92 ASP A N 1
ATOM 716 C CA . ASP A 1 92 ? -27.381 11.747 13.963 1.00 91.38 92 ASP A CA 1
ATOM 717 C C . ASP A 1 92 ? -26.327 12.749 13.458 1.00 91.38 92 ASP A C 1
ATOM 719 O O . ASP A 1 92 ? -26.562 13.961 13.424 1.00 91.38 92 ASP A O 1
ATOM 723 N N . ILE A 1 93 ? -25.154 12.231 13.087 1.00 89.88 93 ILE A N 1
ATOM 724 C CA . ILE A 1 93 ? -24.014 12.988 12.563 1.00 89.88 93 ILE A CA 1
ATOM 725 C C . ILE A 1 93 ? -23.715 12.711 11.085 1.00 89.88 93 ILE A C 1
ATOM 727 O O . ILE A 1 93 ? -22.782 13.319 10.555 1.00 89.88 93 ILE A O 1
ATOM 731 N N . VAL A 1 94 ? -24.477 11.854 10.394 1.00 87.44 94 VAL A N 1
ATOM 732 C CA . VAL A 1 94 ? -24.213 11.442 9.001 1.00 87.44 94 VAL A CA 1
ATOM 733 C C . VAL A 1 94 ? -24.092 12.647 8.069 1.00 87.44 94 VAL A C 1
ATOM 735 O O . VAL A 1 94 ? -23.100 12.784 7.355 1.00 87.44 94 VAL A O 1
ATOM 738 N N . THR A 1 95 ? -25.037 13.583 8.151 1.00 83.25 95 THR A N 1
ATOM 739 C CA . THR A 1 95 ? -25.057 14.801 7.319 1.00 83.25 95 THR A CA 1
ATOM 740 C C . THR A 1 95 ? -24.118 15.907 7.815 1.00 83.25 95 THR A C 1
ATOM 742 O O . THR A 1 95 ? -23.938 16.929 7.144 1.00 83.25 95 THR A O 1
ATOM 745 N N . MET A 1 96 ? -23.497 15.741 8.990 1.00 79.94 96 MET A N 1
ATOM 746 C CA . MET A 1 96 ? -22.589 16.739 9.546 1.00 79.94 96 MET A CA 1
ATOM 747 C C . MET A 1 96 ? -21.191 16.599 8.927 1.00 79.94 96 MET A C 1
ATOM 749 O O . MET A 1 96 ? -20.568 15.545 9.068 1.00 79.94 96 MET A O 1
ATOM 753 N N . PRO A 1 97 ? -20.631 17.657 8.314 1.00 72.56 97 PRO A N 1
ATOM 754 C CA . PRO A 1 97 ? -19.265 17.616 7.800 1.00 72.56 97 PRO A CA 1
ATOM 755 C C . PRO A 1 97 ? -18.246 17.559 8.948 1.00 72.56 97 PRO A C 1
ATOM 757 O O . PRO A 1 97 ? -18.486 18.132 10.015 1.00 72.56 97 PRO A O 1
ATOM 760 N N . ALA A 1 98 ? -17.085 16.936 8.711 1.00 72.94 98 ALA A N 1
ATOM 761 C CA . ALA A 1 98 ? -16.055 16.661 9.724 1.00 72.94 98 ALA A CA 1
ATOM 762 C C . ALA A 1 98 ? -15.743 17.844 10.665 1.00 72.94 98 ALA A C 1
ATOM 764 O O . ALA A 1 98 ? -15.711 17.694 11.884 1.00 72.94 98 ALA A O 1
ATOM 765 N N . TYR A 1 99 ? -15.591 19.060 10.127 1.00 67.19 99 TYR A N 1
ATOM 766 C CA . TYR A 1 99 ? -15.240 20.257 10.906 1.00 67.19 99 TYR A CA 1
ATOM 767 C C . TYR A 1 99 ? -16.347 20.770 11.848 1.00 67.19 99 TYR A C 1
ATOM 769 O O . TYR A 1 99 ? -16.076 21.625 12.697 1.00 67.19 99 TYR A O 1
ATOM 777 N N . LYS A 1 100 ? -17.593 20.306 11.676 1.00 66.94 100 LYS A N 1
ATOM 778 C CA . LYS A 1 100 ? -18.734 20.611 12.556 1.00 66.94 100 LYS A CA 1
ATOM 779 C C . LYS A 1 100 ? -19.012 19.504 13.567 1.00 66.94 100 LYS A C 1
ATOM 781 O O . LYS A 1 100 ? -19.790 19.737 14.489 1.00 66.94 100 LYS A O 1
ATOM 786 N N . ARG A 1 101 ? -18.417 18.319 13.404 1.00 76.38 101 ARG A N 1
ATOM 787 C CA . ARG A 1 101 ? -18.652 17.207 14.322 1.00 76.38 101 ARG A CA 1
ATOM 788 C C . ARG A 1 101 ? -17.987 17.508 15.669 1.00 76.38 101 ARG A C 1
ATOM 790 O O . ARG A 1 101 ? -16.793 17.817 15.695 1.00 76.38 101 ARG A O 1
ATOM 797 N N . PRO A 1 102 ? -18.706 17.398 16.800 1.00 67.38 102 PRO A N 1
ATOM 798 C CA . PRO A 1 102 ? -18.173 17.701 18.129 1.00 67.38 102 PRO A CA 1
ATOM 799 C C . PRO A 1 102 ? -17.298 16.558 18.681 1.00 67.38 102 PRO A C 1
ATOM 801 O O . PRO A 1 102 ? -17.339 16.233 19.861 1.00 67.38 102 PRO A O 1
ATOM 804 N N . ILE A 1 103 ? -16.511 15.933 17.806 1.00 69.44 103 ILE A N 1
ATOM 805 C CA . ILE A 1 103 ? -15.615 14.812 18.110 1.00 69.44 103 ILE A CA 1
ATOM 806 C C . ILE A 1 103 ? -14.318 15.371 18.706 1.00 69.44 103 ILE A C 1
ATOM 808 O O . ILE A 1 103 ? -13.884 14.946 19.773 1.00 69.44 103 ILE A O 1
ATOM 812 N N . ASN A 1 104 ? -13.779 16.424 18.078 1.00 54.59 104 ASN A N 1
ATOM 813 C CA . ASN A 1 104 ? -12.460 16.978 18.389 1.00 54.59 104 ASN A CA 1
ATOM 814 C C . ASN A 1 104 ? -12.459 18.150 19.394 1.00 54.59 104 ASN A C 1
ATOM 816 O O . ASN A 1 104 ? -11.388 18.663 19.705 1.00 54.59 104 ASN A O 1
ATOM 820 N N . THR A 1 105 ? -13.616 18.613 19.889 1.00 50.41 105 THR A N 1
ATOM 821 C CA . THR A 1 105 ? -13.697 19.700 20.888 1.00 50.41 105 THR A CA 1
ATOM 822 C C . THR A 1 105 ? -14.856 19.493 21.867 1.00 50.41 105 THR A C 1
ATOM 824 O O . THR A 1 105 ? -15.964 19.147 21.458 1.00 50.41 105 THR A O 1
ATOM 827 N N . LYS A 1 106 ? -14.621 19.761 23.161 1.00 40.50 106 LYS A N 1
ATOM 828 C CA . LYS A 1 106 ? -15.608 19.607 24.252 1.00 40.50 106 LYS A CA 1
ATOM 829 C C . LYS A 1 106 ? -16.943 20.331 24.007 1.00 40.50 106 LYS A C 1
ATOM 831 O O . LYS A 1 106 ? -17.995 19.794 24.346 1.00 40.50 106 LYS A O 1
ATOM 836 N N . ASP A 1 107 ? -16.892 21.498 23.357 1.00 47.22 107 ASP A N 1
ATOM 837 C CA . ASP A 1 107 ? -18.045 22.388 23.135 1.00 47.22 107 ASP A CA 1
ATOM 838 C C . ASP A 1 107 ? -18.545 22.402 21.674 1.00 47.22 107 ASP A C 1
ATOM 840 O O . ASP A 1 107 ? -19.302 23.291 21.282 1.00 47.22 107 ASP A O 1
ATOM 844 N N . GLY A 1 108 ? -18.060 21.496 20.811 1.00 41.41 108 GLY A N 1
ATOM 845 C CA . GLY A 1 108 ? -18.451 21.433 19.393 1.00 41.41 108 GLY A CA 1
ATOM 846 C C . GLY A 1 108 ? -18.096 22.668 18.558 1.00 41.41 108 GLY A C 1
ATOM 847 O O . GLY A 1 108 ? -18.566 22.838 17.432 1.00 41.41 108 GLY A O 1
ATOM 848 N N . THR A 1 109 ? -17.270 23.566 19.097 1.00 39.94 109 THR A N 1
ATOM 849 C CA . THR A 1 109 ? -16.848 24.773 18.389 1.00 39.94 109 THR A CA 1
ATOM 850 C C . THR A 1 109 ? -15.721 24.403 17.417 1.00 39.94 109 THR A C 1
ATOM 852 O O . THR A 1 109 ? -14.722 23.829 17.857 1.00 39.94 109 THR A O 1
ATOM 855 N N . PRO A 1 110 ? -15.824 24.732 16.113 1.00 42.25 110 PRO A N 1
ATOM 856 C CA . PRO A 1 110 ? -14.754 24.462 15.154 1.00 42.25 110 PRO A CA 1
ATOM 857 C C . PRO A 1 110 ? -13.447 25.142 15.581 1.00 42.25 110 PRO A C 1
ATOM 859 O O . PRO A 1 110 ? -13.472 26.311 15.974 1.00 42.25 110 PRO A O 1
ATOM 862 N N . VAL A 1 111 ? -12.303 24.462 15.446 1.00 41.00 111 VAL A N 1
ATOM 863 C CA . VAL A 1 111 ? -10.971 24.962 15.866 1.00 41.00 111 VAL A CA 1
ATOM 864 C C . VAL A 1 111 ? -10.673 26.359 15.294 1.00 41.00 111 VAL A C 1
ATOM 866 O O . VAL A 1 111 ? -10.271 27.273 16.016 1.00 41.00 111 VAL A O 1
ATOM 869 N N . LEU A 1 112 ? -11.002 26.582 14.017 1.00 42.94 112 LEU A N 1
ATOM 870 C CA . LEU A 1 112 ? -10.891 27.890 13.355 1.00 42.94 112 LEU A CA 1
ATOM 871 C C . LEU A 1 112 ? -11.749 28.990 14.009 1.00 42.94 112 LEU A C 1
ATOM 873 O O . LEU A 1 112 ? -11.364 30.161 14.025 1.00 42.94 112 LEU A O 1
ATOM 877 N N . LYS A 1 113 ? -12.922 28.637 14.547 1.00 37.34 113 LYS A N 1
ATOM 878 C CA . LYS A 1 113 ? -13.848 29.566 15.212 1.00 37.34 113 LYS A CA 1
ATOM 879 C C . LYS A 1 113 ? -13.384 29.890 16.637 1.00 37.34 113 LYS A C 1
ATOM 881 O O . LYS A 1 113 ? -13.522 31.044 17.049 1.00 37.34 113 LYS A O 1
ATOM 886 N N . ILE A 1 114 ? -12.776 28.931 17.345 1.00 43.78 114 ILE A N 1
ATOM 887 C CA . ILE A 1 114 ? -12.142 29.137 18.662 1.00 43.78 114 ILE A CA 1
ATOM 888 C C . ILE A 1 114 ? -11.009 30.165 18.547 1.00 43.78 114 ILE A C 1
ATOM 890 O O . ILE A 1 114 ? -11.029 31.168 19.265 1.00 43.78 114 ILE A O 1
ATOM 894 N N . ASN A 1 115 ? -10.092 29.996 17.585 1.00 54.97 115 ASN A N 1
ATOM 895 C CA . ASN A 1 115 ? -8.974 30.927 17.386 1.00 54.97 115 ASN A CA 1
ATOM 896 C C . ASN A 1 115 ? -9.474 32.341 17.057 1.00 54.97 115 ASN A C 1
ATOM 898 O O . ASN A 1 115 ? -9.105 33.304 17.728 1.00 54.97 115 ASN A O 1
ATOM 902 N N . LYS A 1 116 ? -10.402 32.484 16.099 1.00 47.47 116 LYS A N 1
ATOM 903 C CA . LYS A 1 116 ? -10.966 33.795 15.723 1.00 47.47 116 LYS A CA 1
ATOM 904 C C . LYS A 1 116 ? -11.684 34.496 16.885 1.00 47.47 116 LYS A C 1
ATOM 906 O O . LYS A 1 116 ? -11.530 35.705 17.062 1.00 47.47 116 LYS A O 1
ATOM 911 N N . THR A 1 117 ? -12.449 33.758 17.690 1.00 47.81 117 THR A N 1
ATOM 912 C CA . THR A 1 117 ? -13.250 34.324 18.792 1.00 47.81 117 THR A CA 1
ATOM 913 C C . THR A 1 117 ? -12.373 34.709 19.984 1.00 47.81 117 THR A C 1
ATOM 915 O O . THR A 1 117 ? -12.522 35.806 20.526 1.00 47.81 117 THR A O 1
ATOM 918 N N . LYS A 1 118 ? -11.403 33.860 20.347 1.00 50.88 118 LYS A N 1
ATOM 919 C CA . LYS A 1 118 ? -10.463 34.103 21.451 1.00 50.88 118 LYS A CA 1
ATOM 920 C C . LYS A 1 118 ? -9.488 35.238 21.123 1.00 50.88 118 LYS A C 1
ATOM 922 O O . LYS A 1 118 ? -9.296 36.119 21.957 1.00 50.88 118 LYS A O 1
ATOM 927 N N . ILE A 1 119 ? -8.989 35.316 19.882 1.00 58.38 119 ILE A N 1
ATOM 928 C CA . ILE A 1 119 ? -8.203 36.467 19.397 1.00 58.38 119 ILE A CA 1
ATOM 929 C C . ILE A 1 119 ? -9.030 37.758 19.469 1.00 58.38 119 ILE A C 1
ATOM 931 O O . ILE A 1 119 ? -8.532 38.781 19.936 1.00 58.38 119 ILE A O 1
ATOM 935 N N . LYS A 1 120 ? -10.301 37.739 19.040 1.00 57.59 120 LYS A N 1
ATOM 936 C CA . LYS A 1 120 ? -11.186 38.916 19.112 1.00 57.59 120 LYS A CA 1
ATOM 937 C C . LYS A 1 120 ? -11.427 39.367 20.557 1.00 57.59 120 LYS A C 1
ATOM 939 O O . LYS A 1 120 ? -11.406 40.567 20.829 1.00 57.59 120 LYS A O 1
ATOM 944 N N . TYR A 1 121 ? -11.624 38.426 21.478 1.00 58.69 121 TYR A N 1
ATOM 945 C CA . TYR A 1 121 ? -11.785 38.704 22.905 1.00 58.69 121 TYR A CA 1
ATOM 946 C C . TYR A 1 121 ? -10.518 39.311 23.524 1.00 58.69 121 TYR A C 1
ATOM 948 O O . TYR A 1 121 ? -10.596 40.355 24.170 1.00 58.69 121 TYR A O 1
ATOM 956 N N . LEU A 1 122 ? -9.348 38.721 23.264 1.00 55.56 122 LEU A N 1
ATOM 957 C CA . LEU A 1 122 ? -8.067 39.214 23.777 1.00 55.56 122 LEU A CA 1
ATOM 958 C C . LEU A 1 122 ? -7.715 40.598 23.211 1.00 55.56 122 LEU A C 1
ATOM 960 O O . LEU A 1 122 ? -7.315 41.477 23.968 1.00 55.56 122 LEU A O 1
ATOM 964 N N . LYS A 1 123 ? -7.980 40.860 21.922 1.00 65.19 123 LYS A N 1
ATOM 965 C CA . LYS A 1 123 ? -7.847 42.211 21.339 1.00 65.19 123 LYS A CA 1
ATOM 966 C C . LYS A 1 123 ? -8.744 43.239 22.037 1.00 65.19 123 LYS A C 1
ATOM 968 O O . LYS A 1 123 ? -8.327 44.372 22.256 1.00 65.19 123 LYS A O 1
ATOM 973 N N . LYS A 1 124 ? -9.972 42.853 22.405 1.00 65.25 124 LYS A N 1
ATOM 974 C CA . LYS A 1 124 ? -10.898 43.721 23.150 1.00 65.25 124 LYS A CA 1
ATOM 975 C C . LYS A 1 124 ? -10.412 43.981 24.581 1.00 65.25 124 LYS A C 1
ATOM 977 O O . LYS A 1 124 ? -10.620 45.081 25.081 1.00 65.25 124 LYS A O 1
ATOM 982 N N . GLN A 1 125 ? -9.767 43.003 25.221 1.00 58.84 125 GLN A N 1
ATOM 983 C CA . GLN A 1 125 ? -9.142 43.163 26.539 1.00 58.84 125 GLN A CA 1
ATOM 984 C C . GLN A 1 125 ? -7.925 44.095 26.481 1.00 58.84 125 GLN A C 1
ATOM 986 O O . GLN A 1 125 ? -7.857 45.032 27.269 1.00 58.84 125 GLN A O 1
ATOM 991 N N . ILE A 1 126 ? -7.035 43.932 25.494 1.00 65.56 126 ILE A N 1
ATOM 992 C CA . ILE A 1 126 ? -5.904 44.851 25.269 1.00 65.56 126 ILE A CA 1
ATOM 993 C C . ILE A 1 126 ? -6.406 46.285 25.055 1.00 65.56 126 ILE A C 1
ATOM 995 O O . ILE A 1 126 ? -5.906 47.209 25.685 1.00 65.56 126 ILE A O 1
ATOM 999 N N . ALA A 1 127 ? -7.448 46.475 24.238 1.00 67.06 127 ALA A N 1
ATOM 1000 C CA . ALA A 1 127 ? -8.034 47.794 23.986 1.00 67.06 127 ALA A CA 1
ATOM 1001 C C . ALA A 1 127 ? -8.717 48.431 25.214 1.00 67.06 127 ALA A C 1
ATOM 1003 O O . ALA A 1 127 ? -8.910 49.645 25.247 1.00 67.06 127 ALA A O 1
ATOM 1004 N N . ARG A 1 128 ? -9.134 47.624 26.198 1.00 66.88 128 ARG A N 1
ATOM 1005 C CA . ARG A 1 128 ? -9.665 48.112 27.479 1.00 66.88 128 ARG A CA 1
ATOM 1006 C C . ARG A 1 128 ? -8.534 48.490 28.425 1.00 66.88 128 ARG A C 1
ATOM 1008 O O . ARG A 1 128 ? -8.553 49.591 28.956 1.00 66.88 128 ARG A O 1
ATOM 1015 N N . LEU A 1 129 ? -7.537 47.619 28.561 1.00 63.78 129 LEU A N 1
ATOM 1016 C CA . LEU A 1 129 ? -6.357 47.852 29.394 1.00 63.78 129 LEU A CA 1
ATOM 1017 C C . LEU A 1 129 ? -5.571 49.075 28.927 1.00 63.78 129 LEU A C 1
ATOM 1019 O O . LEU A 1 129 ? -5.159 49.879 29.752 1.00 63.78 129 LEU A O 1
ATOM 1023 N N . SER A 1 130 ? -5.437 49.287 27.613 1.00 64.69 130 SER A N 1
ATOM 1024 C CA . SER A 1 130 ? -4.764 50.467 27.057 1.00 64.69 130 SER A CA 1
ATOM 1025 C C . SER A 1 130 ? -5.452 51.789 27.417 1.00 64.69 130 SER A C 1
ATOM 1027 O O . SER A 1 130 ? -4.769 52.803 27.548 1.00 64.69 130 SER A O 1
ATOM 1029 N N . LYS A 1 131 ? -6.770 51.776 27.654 1.00 70.25 131 LYS A N 1
ATOM 1030 C CA . LYS A 1 131 ? -7.569 52.949 28.051 1.00 70.25 131 LYS A CA 1
ATOM 1031 C C . LYS A 1 131 ? -7.728 53.115 29.563 1.00 70.25 131 LYS A C 1
ATOM 1033 O O . LYS A 1 131 ? -8.220 54.151 29.999 1.00 70.25 131 LYS A O 1
ATOM 1038 N N . ASP A 1 132 ? -7.326 52.119 30.345 1.00 64.81 132 ASP A N 1
ATOM 1039 C CA . ASP A 1 132 ? -7.379 52.188 31.800 1.00 64.81 132 ASP A CA 1
ATOM 1040 C C . ASP A 1 132 ? -6.327 53.184 32.312 1.00 64.81 132 ASP A C 1
ATOM 1042 O O . ASP A 1 132 ? -5.148 53.085 31.954 1.00 64.81 132 ASP A O 1
ATOM 1046 N N . THR A 1 133 ? -6.784 54.178 33.073 1.00 62.25 133 THR A N 1
ATOM 1047 C CA . THR A 1 133 ? -6.004 55.325 33.576 1.00 62.25 133 THR A CA 1
ATOM 1048 C C . THR A 1 133 ? -5.651 55.189 35.058 1.00 62.25 133 THR A C 1
ATOM 1050 O O . THR A 1 133 ? -4.933 56.030 35.583 1.00 62.25 133 THR A O 1
ATOM 1053 N N . ILE A 1 134 ? -6.161 54.148 35.727 1.00 68.81 134 ILE A N 1
ATOM 1054 C CA . ILE A 1 134 ? -6.001 53.928 37.173 1.00 68.81 134 ILE A CA 1
ATOM 1055 C C . ILE A 1 134 ? -4.832 52.967 37.464 1.00 68.81 134 ILE A C 1
ATOM 1057 O O . ILE A 1 134 ? -4.264 52.984 38.551 1.00 68.81 134 ILE A O 1
ATOM 1061 N N . MET A 1 135 ? -4.466 52.122 36.497 1.00 66.25 135 MET A N 1
ATOM 1062 C CA . MET A 1 135 ? -3.480 51.048 36.660 1.00 66.25 135 MET A CA 1
ATOM 1063 C C . MET A 1 135 ? -2.036 51.531 36.453 1.00 66.25 135 MET A C 1
ATOM 1065 O O . MET A 1 135 ? -1.784 52.349 35.568 1.00 66.25 135 MET A O 1
ATOM 1069 N N . ASP A 1 136 ? -1.095 50.974 37.227 1.00 74.69 136 ASP A N 1
ATOM 1070 C CA . ASP A 1 136 ? 0.340 51.252 37.095 1.00 74.69 136 ASP A CA 1
ATOM 1071 C C . ASP A 1 136 ? 0.861 50.929 35.684 1.00 74.69 136 ASP A C 1
ATOM 1073 O O . ASP A 1 136 ? 0.475 49.936 35.054 1.00 74.69 136 ASP A O 1
ATOM 1077 N N . GLN A 1 137 ? 1.742 51.793 35.176 1.00 70.19 137 GLN A N 1
ATOM 1078 C CA . GLN A 1 137 ? 2.151 51.778 33.774 1.00 70.19 137 GLN A CA 1
ATOM 1079 C C . GLN A 1 137 ? 2.996 50.541 33.426 1.00 70.19 137 GLN A C 1
ATOM 1081 O O . GLN A 1 137 ? 2.832 49.985 32.338 1.00 70.19 137 GLN A O 1
ATOM 1086 N N . ASN A 1 138 ? 3.819 50.055 34.363 1.00 70.69 138 ASN A N 1
ATOM 1087 C CA . ASN A 1 138 ? 4.646 48.864 34.155 1.00 70.69 138 ASN A CA 1
ATOM 1088 C C . ASN A 1 138 ? 3.800 47.582 34.178 1.00 70.69 138 ASN A C 1
ATOM 1090 O O . ASN A 1 138 ? 3.955 46.720 33.311 1.00 70.69 138 ASN A O 1
ATOM 1094 N N . GLU A 1 139 ? 2.846 47.474 35.108 1.00 71.12 139 GLU A N 1
ATOM 1095 C CA . GLU A 1 139 ? 1.944 46.314 35.191 1.00 71.12 139 GLU A CA 1
ATOM 1096 C C . GLU A 1 139 ? 1.031 46.207 33.953 1.00 71.12 139 GLU A C 1
ATOM 1098 O O . GLU A 1 139 ? 0.741 45.119 33.437 1.00 71.12 139 GLU A O 1
ATOM 1103 N N . LYS A 1 140 ? 0.604 47.359 33.431 1.00 64.06 140 LYS A N 1
ATOM 1104 C CA . LYS A 1 140 ? -0.190 47.466 32.208 1.00 64.06 140 LYS A CA 1
ATOM 1105 C C . LYS A 1 140 ? 0.583 46.992 30.977 1.00 64.06 140 LYS A C 1
ATOM 1107 O O . LYS A 1 140 ? 0.043 46.205 30.195 1.00 64.06 140 LYS A O 1
ATOM 1112 N N . GLU A 1 141 ? 1.831 47.424 30.808 1.00 70.44 141 GLU A N 1
ATOM 1113 C CA . GLU A 1 141 ? 2.680 46.983 29.696 1.00 70.44 141 GLU A CA 1
ATOM 1114 C C . GLU A 1 141 ? 2.983 45.481 29.751 1.00 70.44 141 GLU A C 1
ATOM 1116 O O . GLU A 1 141 ? 2.927 44.803 28.721 1.00 70.44 141 GLU A O 1
ATOM 1121 N N . GLU A 1 142 ? 3.227 44.929 30.940 1.00 70.31 142 GLU A N 1
ATOM 1122 C CA . GLU A 1 142 ? 3.496 43.500 31.117 1.00 70.31 142 GLU A CA 1
ATOM 1123 C C . GLU A 1 142 ? 2.274 42.635 30.758 1.00 70.31 142 GLU A C 1
ATOM 1125 O O . GLU A 1 142 ? 2.381 41.646 30.023 1.00 70.31 142 GLU A O 1
ATOM 1130 N N . ARG A 1 143 ? 1.074 43.042 31.196 1.00 59.44 143 ARG A N 1
ATOM 1131 C CA . ARG A 1 143 ? -0.181 42.350 30.856 1.00 59.44 143 ARG A CA 1
ATOM 1132 C C . ARG A 1 143 ? -0.517 42.451 29.371 1.00 59.44 143 ARG A C 1
ATOM 1134 O O . ARG A 1 143 ? -0.984 41.467 28.793 1.00 59.44 143 ARG A O 1
ATOM 1141 N N . ILE A 1 144 ? -0.275 43.605 28.744 1.00 68.38 144 ILE A N 1
ATOM 1142 C CA . ILE A 1 144 ? -0.476 43.783 27.300 1.00 68.38 144 ILE A CA 1
ATOM 1143 C C . ILE A 1 144 ? 0.486 42.882 26.522 1.00 68.38 144 ILE A C 1
ATOM 1145 O O . ILE A 1 144 ? 0.008 42.093 25.708 1.00 68.38 144 ILE A O 1
ATOM 1149 N N . LYS A 1 145 ? 1.788 42.883 26.841 1.00 70.62 145 LYS A N 1
ATOM 1150 C CA . LYS A 1 145 ? 2.772 41.974 26.222 1.00 70.62 145 LYS A CA 1
ATOM 1151 C C . LYS A 1 145 ? 2.384 40.506 26.373 1.00 70.62 145 LYS A C 1
ATOM 1153 O O . LYS A 1 145 ? 2.480 39.739 25.417 1.00 70.62 145 LYS A O 1
ATOM 1158 N N . LYS A 1 146 ? 1.890 40.106 27.547 1.00 62.00 146 LYS A N 1
ATOM 1159 C CA . LYS A 1 146 ? 1.412 38.739 27.792 1.00 62.00 146 LYS A CA 1
ATOM 1160 C C . LYS A 1 146 ? 0.222 38.376 26.898 1.00 62.00 146 LYS A C 1
ATOM 1162 O O . LYS A 1 146 ? 0.200 37.293 26.318 1.00 62.00 146 LYS A O 1
ATOM 1167 N N . PHE A 1 147 ? -0.765 39.264 26.755 1.00 52.31 147 PHE A N 1
ATOM 1168 C CA . PHE A 1 147 ? -1.909 39.021 25.870 1.00 52.31 147 PHE A CA 1
ATOM 1169 C C . PHE A 1 147 ? -1.539 39.071 24.388 1.00 52.31 147 PHE A C 1
ATOM 1171 O O . PHE A 1 147 ? -2.093 38.296 23.610 1.00 52.31 147 PHE A O 1
ATOM 1178 N N . GLU A 1 148 ? -0.599 39.926 23.993 1.00 64.06 148 GLU A N 1
ATOM 1179 C CA . GLU A 1 148 ? -0.066 39.974 22.632 1.00 64.06 148 GLU A CA 1
ATOM 1180 C C . GLU A 1 148 ? 0.701 38.700 22.278 1.00 64.06 148 GLU A C 1
ATOM 1182 O O . GLU A 1 148 ? 0.441 38.146 21.213 1.00 64.06 148 GLU A O 1
ATOM 1187 N N . GLY A 1 149 ? 1.514 38.159 23.193 1.00 59.81 149 GLY A N 1
ATOM 1188 C CA . GLY A 1 149 ? 2.189 36.869 23.017 1.00 59.81 149 GLY A CA 1
ATOM 1189 C C . GLY A 1 149 ? 1.211 35.702 22.836 1.00 59.81 149 GLY A C 1
ATOM 1190 O O . GLY A 1 149 ? 1.372 34.892 21.928 1.00 59.81 149 GLY A O 1
ATOM 1191 N N . ILE A 1 150 ? 0.123 35.667 23.616 1.00 50.91 150 ILE A N 1
ATOM 1192 C CA . ILE A 1 150 ? -0.942 34.657 23.461 1.00 50.91 150 ILE A CA 1
ATOM 1193 C C . ILE A 1 150 ? -1.686 34.841 22.126 1.00 50.91 150 ILE A C 1
ATOM 1195 O O . ILE A 1 150 ? -2.057 33.871 21.469 1.00 50.91 150 ILE A O 1
ATOM 1199 N N . ILE A 1 151 ? -1.933 36.083 21.695 1.00 55.78 151 ILE A N 1
ATOM 1200 C CA . ILE A 1 151 ? -2.554 36.362 20.392 1.00 55.78 151 ILE A CA 1
ATOM 1201 C C . ILE A 1 151 ? -1.626 35.958 19.249 1.00 55.78 151 ILE A C 1
ATOM 1203 O O . ILE A 1 151 ? -2.112 35.466 18.234 1.00 55.78 151 ILE A O 1
ATOM 1207 N N . GLU A 1 152 ? -0.325 36.176 19.388 1.00 57.53 152 GLU A N 1
ATOM 1208 C CA . GLU A 1 152 ? 0.687 35.765 18.426 1.00 57.53 152 GLU A CA 1
ATOM 1209 C C . GLU A 1 152 ? 0.749 34.235 18.330 1.00 57.53 152 GLU A C 1
ATOM 1211 O O . GLU A 1 152 ? 0.661 33.706 17.230 1.00 57.53 152 GLU A O 1
ATOM 1216 N N . GLU A 1 153 ? 0.730 33.510 19.447 1.00 54.19 153 GLU A N 1
ATOM 1217 C CA . GLU A 1 153 ? 0.650 32.041 19.498 1.00 54.19 153 GLU A CA 1
ATOM 1218 C C . GLU A 1 153 ? -0.638 31.485 18.844 1.00 54.19 153 GLU A C 1
ATOM 1220 O O . GLU A 1 153 ? -0.602 30.534 18.056 1.00 54.19 153 GLU A O 1
ATOM 1225 N N . LEU A 1 154 ? -1.781 32.138 19.088 1.00 50.06 154 LEU A N 1
ATOM 1226 C CA . LEU A 1 154 ? -3.086 31.770 18.516 1.00 50.06 154 LEU A CA 1
ATOM 1227 C C . LEU A 1 154 ? -3.259 32.182 17.040 1.00 50.06 154 LEU A C 1
ATOM 1229 O O . LEU A 1 154 ? -4.057 31.570 16.328 1.00 50.06 154 LEU A O 1
ATOM 1233 N N . LYS A 1 155 ? -2.563 33.229 16.572 1.00 52.56 155 LYS A N 1
ATOM 1234 C CA . LYS A 1 155 ? -2.507 33.630 15.150 1.00 52.56 155 LYS A CA 1
ATOM 1235 C C . LYS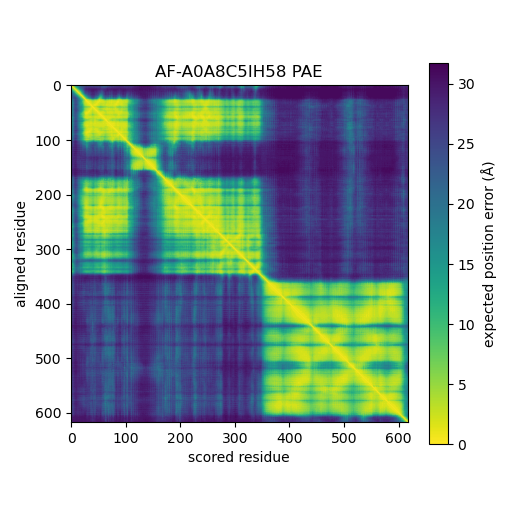 A 1 155 ? -1.529 32.762 14.362 1.00 52.56 155 LYS A C 1
ATOM 1237 O O . LYS A 1 155 ? -1.792 32.450 13.206 1.00 52.56 155 LYS A O 1
ATOM 1242 N N . ASN A 1 156 ? -0.439 32.351 15.000 1.00 47.72 156 ASN A N 1
ATOM 1243 C CA . ASN A 1 156 ? 0.637 31.574 14.400 1.00 47.72 156 ASN A CA 1
ATOM 1244 C C . ASN A 1 156 ? 0.314 30.078 14.236 1.00 47.72 156 ASN A C 1
ATOM 1246 O O . ASN A 1 156 ? 1.131 29.322 13.722 1.00 47.72 156 ASN A O 1
ATOM 1250 N N . THR A 1 157 ? -0.886 29.632 14.587 1.00 52.31 157 THR A N 1
ATOM 1251 C CA . THR A 1 157 ? -1.415 28.300 14.258 1.00 52.31 157 THR A CA 1
ATOM 1252 C C . THR A 1 157 ? -2.412 28.433 13.102 1.00 52.31 157 THR A C 1
ATOM 1254 O O . THR A 1 157 ? -3.625 28.439 13.325 1.00 52.31 157 THR A O 1
ATOM 1257 N N . PRO A 1 158 ? -1.922 28.679 11.868 1.00 45.06 158 PRO A N 1
ATOM 1258 C CA . PRO A 1 158 ? -1.422 27.607 10.987 1.00 45.06 158 PRO A CA 1
ATOM 1259 C C . PRO A 1 158 ? -0.025 27.853 10.373 1.00 45.06 158 PRO A C 1
ATOM 1261 O O . PRO A 1 158 ? 0.582 26.919 9.855 1.00 45.06 158 PRO A O 1
ATOM 1264 N N . GLU A 1 159 ? 0.523 29.070 10.431 1.00 34.72 159 GLU A N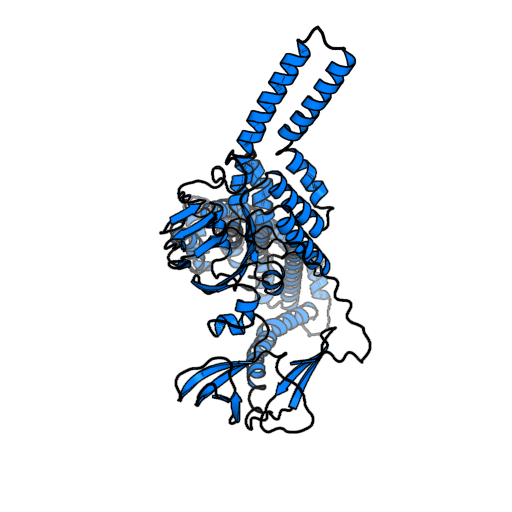 1
ATOM 1265 C CA . GLU A 1 159 ? 1.780 29.423 9.741 1.00 34.72 159 GLU A CA 1
ATOM 1266 C C . GLU A 1 159 ? 3.048 28.909 10.440 1.00 34.72 159 GLU A C 1
ATOM 1268 O O . GLU A 1 159 ? 3.999 28.494 9.772 1.00 34.72 159 GLU A O 1
ATOM 1273 N N . GLN A 1 160 ? 3.076 28.805 11.773 1.00 34.62 160 GLN A N 1
ATOM 1274 C CA . GLN A 1 160 ? 4.174 28.115 12.457 1.00 34.62 160 GLN A CA 1
ATOM 1275 C C . GLN A 1 160 ? 4.135 26.600 12.236 1.00 34.62 160 GLN A C 1
ATOM 1277 O O . GLN A 1 160 ? 5.183 25.977 12.352 1.00 34.62 160 GLN A O 1
ATOM 1282 N N . ALA A 1 161 ? 3.028 25.995 11.783 1.00 38.72 161 ALA A N 1
ATOM 1283 C CA . ALA A 1 161 ? 3.068 24.606 11.305 1.00 38.72 161 ALA A CA 1
ATOM 1284 C C . ALA A 1 161 ? 3.976 24.452 10.066 1.00 38.72 161 ALA A C 1
ATOM 1286 O O . ALA A 1 161 ? 4.519 23.377 9.818 1.00 38.72 161 ALA A O 1
ATOM 1287 N N . TYR A 1 162 ? 4.209 25.539 9.319 1.00 33.75 162 TYR A N 1
ATOM 1288 C CA . TYR A 1 162 ? 5.170 25.581 8.218 1.00 33.75 162 TYR A CA 1
ATOM 1289 C C . TYR A 1 162 ? 6.617 25.779 8.702 1.00 33.75 162 TYR A C 1
ATOM 1291 O O . TYR A 1 162 ? 7.543 25.218 8.117 1.00 33.75 162 TYR A O 1
ATOM 1299 N N . LYS A 1 163 ? 6.826 26.521 9.801 1.00 29.23 163 LYS A N 1
ATOM 1300 C CA . LYS A 1 163 ? 8.155 26.747 10.405 1.00 29.23 163 LYS A CA 1
ATOM 1301 C C . LYS A 1 163 ? 8.628 25.549 11.247 1.00 29.23 163 LYS A C 1
ATOM 1303 O O . LYS A 1 163 ? 9.807 25.212 11.201 1.00 29.23 163 LYS A O 1
ATOM 1308 N N . TYR A 1 164 ? 7.706 24.848 11.913 1.00 34.25 164 TYR A N 1
ATOM 1309 C CA . TYR A 1 164 ? 7.964 23.600 12.641 1.00 34.25 164 TYR A CA 1
ATOM 1310 C C . TYR A 1 164 ? 8.136 22.386 11.729 1.00 34.25 164 TYR A C 1
ATOM 1312 O O . TYR A 1 164 ? 8.724 21.411 12.173 1.00 34.25 164 TYR A O 1
ATOM 1320 N N . ARG A 1 165 ? 7.723 22.431 10.454 1.00 36.41 165 ARG A N 1
ATOM 1321 C CA . ARG A 1 165 ? 7.968 21.321 9.517 1.00 36.41 165 ARG A CA 1
ATOM 1322 C C . ARG A 1 165 ? 9.468 20.993 9.415 1.00 36.41 165 ARG A C 1
ATOM 1324 O O . ARG A 1 165 ? 9.838 19.839 9.557 1.00 36.41 165 ARG A O 1
ATOM 1331 N N . ARG A 1 166 ? 10.329 22.022 9.366 1.00 34.06 166 ARG A N 1
ATOM 1332 C CA . ARG A 1 166 ? 11.801 21.867 9.401 1.00 34.06 166 ARG A CA 1
ATOM 1333 C C . ARG A 1 166 ? 12.362 21.346 10.735 1.00 34.06 166 ARG A C 1
ATOM 1335 O O . ARG A 1 166 ? 13.493 20.887 10.762 1.00 34.06 166 ARG A O 1
ATOM 1342 N N . SER A 1 167 ? 11.610 21.461 11.833 1.00 38.69 167 SER A N 1
ATOM 1343 C CA . SER A 1 167 ? 11.988 20.978 13.173 1.00 38.69 167 SER A CA 1
ATOM 1344 C C . SER A 1 167 ? 11.393 19.602 13.490 1.00 38.69 167 SER A C 1
ATOM 1346 O O . SER A 1 167 ? 11.874 18.930 14.397 1.00 38.69 167 SER A O 1
ATOM 1348 N N . ILE A 1 168 ? 10.352 19.180 12.772 1.00 37.19 168 ILE A N 1
ATOM 1349 C CA . ILE A 1 168 ? 9.748 17.850 12.884 1.00 37.19 168 ILE A CA 1
ATOM 1350 C C . ILE A 1 168 ? 10.668 16.823 12.221 1.00 37.19 168 ILE A C 1
ATOM 1352 O O . ILE A 1 168 ? 10.888 15.772 12.810 1.00 37.19 168 ILE A O 1
ATOM 1356 N N . ASP A 1 169 ? 11.323 17.170 11.108 1.00 45.62 169 ASP A N 1
ATOM 1357 C CA . ASP A 1 169 ? 12.316 16.317 10.429 1.00 45.62 169 ASP A CA 1
ATOM 1358 C C . ASP A 1 169 ? 13.524 15.937 11.318 1.00 45.62 169 ASP A C 1
ATOM 1360 O O . ASP A 1 169 ? 14.222 14.968 11.036 1.00 45.62 169 ASP A O 1
ATOM 1364 N N . THR A 1 170 ? 13.773 16.681 12.407 1.00 42.06 170 THR A N 1
ATOM 1365 C CA . THR A 1 170 ? 14.832 16.390 13.395 1.00 42.06 170 THR A CA 1
ATOM 1366 C C . THR A 1 170 ? 14.354 15.594 14.613 1.00 42.06 170 THR A C 1
ATOM 1368 O O . THR A 1 170 ? 15.170 15.203 15.444 1.00 42.06 170 THR A O 1
ATOM 1371 N N . LEU A 1 171 ? 13.043 15.378 14.759 1.00 45.75 171 LEU A N 1
ATOM 1372 C CA . LEU A 1 171 ? 12.464 14.598 15.853 1.00 45.75 171 LEU A CA 1
ATOM 1373 C C . LEU A 1 171 ? 12.416 13.116 15.473 1.00 45.75 171 LEU A C 1
ATOM 1375 O O . LEU A 1 171 ? 12.083 12.764 14.343 1.00 45.75 171 LEU A O 1
ATOM 1379 N N . SER A 1 172 ? 12.693 12.242 16.440 1.00 54.69 172 SER A N 1
ATOM 1380 C CA . SER A 1 172 ? 12.450 10.801 16.274 1.00 54.69 172 SER A CA 1
ATOM 1381 C C . SER A 1 172 ? 10.965 10.530 15.995 1.00 54.69 172 SER A C 1
ATOM 1383 O O . SER A 1 172 ? 10.104 11.283 16.456 1.00 54.69 172 SER A O 1
ATOM 1385 N N . GLY A 1 173 ? 10.642 9.438 15.291 1.00 58.50 173 GLY A N 1
ATOM 1386 C CA . GLY A 1 173 ? 9.249 9.083 14.977 1.00 58.50 173 GLY A CA 1
ATOM 1387 C C . GLY A 1 173 ? 8.340 9.078 16.214 1.00 58.50 173 GLY A C 1
ATOM 1388 O O . GLY A 1 173 ? 7.236 9.616 16.177 1.00 58.50 173 GLY A O 1
ATOM 1389 N N . GLY A 1 174 ? 8.842 8.592 17.357 1.00 57.09 174 GLY A N 1
ATOM 1390 C CA . GLY A 1 174 ? 8.106 8.615 18.624 1.00 57.09 174 GLY A CA 1
ATOM 1391 C C . GLY A 1 174 ? 7.821 10.031 19.137 1.00 57.09 174 GLY A C 1
ATOM 1392 O O . GLY A 1 174 ? 6.721 10.314 19.603 1.00 57.09 174 GLY A O 1
ATOM 1393 N N . GLN A 1 175 ? 8.771 10.960 19.010 1.00 52.75 175 GLN A N 1
ATOM 1394 C CA . GLN A 1 175 ? 8.573 12.362 19.400 1.00 52.75 175 GLN A CA 1
ATOM 1395 C C . GLN A 1 175 ? 7.580 13.085 18.484 1.00 52.75 175 GLN A C 1
ATOM 1397 O O . GLN A 1 175 ? 6.756 13.857 18.975 1.00 52.75 175 GLN A O 1
ATOM 1402 N N . GLN A 1 176 ? 7.613 12.815 17.177 1.00 57.34 176 GLN A N 1
ATOM 1403 C CA . GLN A 1 176 ? 6.618 13.350 16.244 1.00 57.34 176 GLN A CA 1
ATOM 1404 C C . GLN A 1 176 ? 5.207 12.877 16.623 1.00 57.34 176 GLN A C 1
ATOM 1406 O O . GLN A 1 176 ? 4.279 13.689 16.695 1.00 57.34 176 GLN A O 1
ATOM 1411 N N . GLN A 1 177 ? 5.071 11.590 16.960 1.00 58.53 177 GLN A N 1
ATOM 1412 C CA . GLN A 1 177 ? 3.798 10.998 17.362 1.00 58.53 177 GLN A CA 1
ATOM 1413 C C . GLN A 1 177 ? 3.277 11.580 18.681 1.00 58.53 177 GLN A C 1
ATOM 1415 O O . GLN A 1 177 ? 2.099 11.928 18.780 1.00 58.53 177 GLN A O 1
ATOM 1420 N N . ARG A 1 178 ? 4.154 11.784 19.674 1.00 60.62 178 ARG A N 1
ATOM 1421 C CA . ARG A 1 178 ? 3.805 12.468 20.935 1.00 60.62 178 ARG A CA 1
ATOM 1422 C C . ARG A 1 178 ? 3.260 13.865 20.690 1.00 60.62 178 ARG A C 1
ATOM 1424 O O . ARG A 1 178 ? 2.235 14.226 21.259 1.00 60.62 178 ARG A O 1
ATOM 1431 N N . VAL A 1 179 ? 3.918 14.646 19.832 1.00 54.62 179 VAL A N 1
ATOM 1432 C CA . VAL A 1 179 ? 3.463 16.000 19.490 1.00 54.62 179 VAL A CA 1
ATOM 1433 C C . VAL A 1 179 ? 2.105 15.951 18.785 1.00 54.62 179 VAL A C 1
ATOM 1435 O O . VAL A 1 179 ? 1.245 16.777 19.081 1.00 54.62 179 VAL A O 1
ATOM 1438 N N . ALA A 1 180 ? 1.866 14.980 17.901 1.00 58.78 180 ALA A N 1
ATOM 1439 C CA . ALA A 1 180 ? 0.576 14.813 17.230 1.00 58.78 180 ALA A CA 1
ATOM 1440 C C . ALA A 1 180 ? -0.562 14.472 18.212 1.00 58.78 180 ALA A C 1
ATOM 1442 O O . ALA A 1 180 ? -1.598 15.140 18.203 1.00 58.78 180 ALA A O 1
ATOM 1443 N N . ILE A 1 181 ? -0.346 13.501 19.106 1.00 60.94 181 ILE A N 1
ATOM 1444 C CA . ILE A 1 181 ? -1.328 13.094 20.123 1.00 60.94 181 ILE A CA 1
ATOM 1445 C C . ILE A 1 181 ? -1.580 14.234 21.120 1.00 60.94 181 ILE A C 1
ATOM 1447 O O . ILE A 1 181 ? -2.730 14.571 21.400 1.00 60.94 181 ILE A O 1
ATOM 1451 N N . ALA A 1 182 ? -0.525 14.902 21.597 1.00 55.97 182 ALA A N 1
ATOM 1452 C CA . ALA A 1 182 ? -0.650 16.053 22.488 1.00 55.97 182 ALA A CA 1
ATOM 1453 C C . ALA A 1 182 ? -1.456 17.188 21.837 1.00 55.97 182 ALA A C 1
ATOM 1455 O O . ALA A 1 182 ? -2.341 17.759 22.472 1.00 55.97 182 ALA A O 1
ATOM 1456 N N . ARG A 1 183 ? -1.218 17.477 20.550 1.00 56.72 183 ARG A N 1
ATOM 1457 C CA . ARG A 1 183 ? -1.995 18.473 19.794 1.00 56.72 183 ARG A CA 1
ATOM 1458 C C . ARG A 1 183 ? -3.479 18.122 19.715 1.00 56.72 183 ARG A C 1
ATOM 1460 O O . ARG A 1 183 ? -4.302 19.031 19.800 1.00 56.72 183 ARG A O 1
ATOM 1467 N N . ALA A 1 184 ? -3.818 16.843 19.567 1.00 59.22 184 ALA A N 1
ATOM 1468 C CA . ALA A 1 184 ? -5.208 16.396 19.560 1.00 59.22 184 ALA A CA 1
ATOM 1469 C C . ALA A 1 184 ? -5.859 16.531 20.950 1.00 59.22 184 ALA A C 1
ATOM 1471 O O . ALA A 1 184 ? -6.980 17.019 21.064 1.00 59.22 184 ALA A O 1
ATOM 1472 N N . ILE A 1 185 ? -5.135 16.178 22.017 1.00 59.00 185 ILE A N 1
ATOM 1473 C CA . ILE A 1 185 ? -5.637 16.196 23.401 1.00 59.00 185 ILE A CA 1
ATOM 1474 C C . ILE A 1 185 ? -5.803 17.616 23.961 1.00 59.00 185 ILE A C 1
ATOM 1476 O O . ILE A 1 185 ? -6.727 17.854 24.737 1.00 59.00 185 ILE A O 1
ATOM 1480 N N . VAL A 1 186 ? -4.959 18.581 23.570 1.00 55.28 186 VAL A N 1
ATOM 1481 C CA . VAL A 1 186 ? -5.047 19.986 24.035 1.00 55.28 186 VAL A CA 1
ATOM 1482 C C . VAL A 1 186 ? -6.428 20.602 23.768 1.00 55.28 186 VAL A C 1
ATOM 1484 O O . VAL A 1 186 ? -6.866 21.488 24.502 1.00 55.28 186 VAL A O 1
ATOM 1487 N N . LEU A 1 187 ? -7.146 20.106 22.759 1.00 54.09 187 LEU A N 1
ATOM 1488 C CA . LEU A 1 187 ? -8.501 20.543 22.420 1.00 54.09 187 LEU A CA 1
ATOM 1489 C C . LEU A 1 187 ? -9.598 19.944 23.319 1.00 54.09 187 LEU A C 1
ATOM 1491 O O . LEU A 1 187 ? -10.774 20.263 23.129 1.00 54.09 187 LEU A O 1
ATOM 1495 N N . GLN A 1 188 ? -9.221 19.109 24.294 1.00 61.94 188 GLN A N 1
ATOM 1496 C CA . GLN A 1 188 ? -10.113 18.361 25.183 1.00 61.94 188 GLN A CA 1
ATOM 1497 C C . GLN A 1 188 ? -11.257 17.691 24.400 1.00 61.94 188 GLN A C 1
ATOM 1499 O O . GLN A 1 188 ? -12.428 18.024 24.611 1.00 61.94 188 GLN A O 1
ATOM 1504 N N . PRO A 1 189 ? -10.937 16.808 23.436 1.00 70.12 189 PRO A N 1
ATOM 1505 C CA . PRO A 1 189 ? -11.947 16.163 22.612 1.00 70.12 189 PRO A CA 1
ATOM 1506 C C . PRO A 1 189 ? -12.812 15.220 23.454 1.00 70.12 189 PRO A C 1
ATOM 1508 O O . PRO A 1 189 ? -12.361 14.679 24.464 1.00 70.12 189 PRO A O 1
ATOM 1511 N N . LYS A 1 190 ? -14.056 14.996 23.022 1.00 78.50 190 LYS A N 1
ATOM 1512 C CA . LYS A 1 190 ? -14.915 13.965 23.627 1.00 78.50 190 LYS A CA 1
ATOM 1513 C C . LYS A 1 190 ? -14.491 12.559 23.193 1.00 78.50 190 LYS A C 1
ATOM 1515 O O . LYS A 1 190 ? -14.623 11.606 23.962 1.00 78.50 190 LYS A O 1
ATOM 1520 N N . ILE A 1 191 ? -13.995 12.453 21.958 1.00 87.25 191 ILE A N 1
ATOM 1521 C CA . ILE A 1 191 ? -13.536 11.215 21.333 1.00 87.25 191 ILE A CA 1
ATOM 1522 C C . ILE A 1 191 ? -12.202 11.491 20.640 1.00 87.25 191 ILE A C 1
ATOM 1524 O O . ILE A 1 191 ? -12.098 12.419 19.839 1.00 87.25 191 ILE A O 1
ATOM 1528 N N . LEU A 1 192 ? -11.196 10.669 20.917 1.00 86.12 192 LEU A N 1
ATOM 1529 C CA . LEU A 1 192 ? -9.931 10.659 20.198 1.00 86.12 192 LEU A CA 1
ATOM 1530 C C . LEU A 1 192 ? -9.934 9.509 19.183 1.00 86.12 192 LEU A C 1
ATOM 1532 O O . LEU A 1 192 ? -10.029 8.344 19.563 1.00 86.12 192 LEU A O 1
ATOM 1536 N N . LEU A 1 193 ? -9.838 9.850 17.897 1.00 89.12 193 LEU A N 1
ATOM 1537 C CA . LEU A 1 193 ? -9.768 8.894 16.789 1.00 89.12 193 LEU A CA 1
ATOM 1538 C C . LEU A 1 193 ? -8.309 8.713 16.359 1.00 89.12 193 LEU A C 1
ATOM 1540 O O . LEU A 1 193 ? -7.628 9.705 16.089 1.00 89.12 193 LEU A O 1
ATOM 1544 N N . LEU A 1 194 ? -7.834 7.471 16.281 1.00 88.19 194 LEU A N 1
ATOM 1545 C CA . LEU A 1 194 ? -6.448 7.144 15.939 1.00 88.19 194 LEU A CA 1
ATOM 1546 C C . LEU A 1 194 ? -6.403 6.028 14.884 1.00 88.19 194 LEU A C 1
ATOM 1548 O O . LEU A 1 194 ? -6.904 4.936 15.132 1.00 88.19 194 LEU A O 1
ATOM 1552 N N . ASP A 1 195 ? -5.792 6.299 13.727 1.00 87.94 195 ASP A N 1
ATOM 1553 C CA . ASP A 1 195 ? -5.624 5.339 12.620 1.00 87.94 195 ASP A CA 1
ATOM 1554 C C . ASP A 1 195 ? -4.153 4.916 12.529 1.00 87.94 195 ASP A C 1
ATOM 1556 O O . ASP A 1 195 ? -3.301 5.741 12.196 1.00 87.94 195 ASP A O 1
ATOM 1560 N N . GLU A 1 196 ? -3.849 3.674 12.913 1.00 85.56 196 GLU A N 1
ATOM 1561 C CA . GLU A 1 196 ? -2.504 3.073 12.940 1.00 85.56 196 GLU A CA 1
ATOM 1562 C C . GLU A 1 196 ? -1.380 3.991 13.473 1.00 85.56 196 GLU A C 1
ATOM 1564 O O . GLU A 1 196 ? -0.302 4.094 12.874 1.00 85.56 196 GLU A O 1
ATOM 1569 N N . PRO A 1 197 ? -1.568 4.674 14.620 1.00 80.38 197 PRO A N 1
ATOM 1570 C CA . PRO A 1 197 ? -0.651 5.726 15.060 1.00 80.38 197 PRO A CA 1
ATOM 1571 C C . PRO A 1 197 ? 0.755 5.217 15.418 1.00 80.38 197 PRO A C 1
ATOM 1573 O O . PRO A 1 197 ? 1.672 6.024 15.549 1.00 80.38 197 PRO A O 1
ATOM 1576 N N . LEU A 1 198 ? 0.947 3.911 15.619 1.00 84.38 198 LEU A N 1
ATOM 1577 C CA . LEU A 1 198 ? 2.228 3.326 16.030 1.00 84.38 198 LEU A CA 1
ATOM 1578 C C . LEU A 1 198 ? 2.906 2.494 14.926 1.00 84.38 198 LEU A C 1
ATOM 1580 O O . LEU A 1 198 ? 4.013 1.985 15.134 1.00 84.38 198 LEU A O 1
ATOM 1584 N N . GLY A 1 199 ? 2.291 2.382 13.741 1.00 77.69 199 GLY A N 1
ATOM 1585 C CA . GLY A 1 199 ? 2.765 1.504 12.663 1.00 77.69 199 GLY A CA 1
ATOM 1586 C C . GLY A 1 199 ? 4.188 1.824 12.188 1.00 77.69 199 GLY A C 1
ATOM 1587 O O . GLY A 1 199 ? 4.978 0.918 11.934 1.00 77.69 199 GLY A O 1
ATOM 1588 N N . ALA A 1 200 ? 4.560 3.107 12.161 1.00 72.00 200 ALA A N 1
ATOM 1589 C CA . ALA A 1 200 ? 5.865 3.578 11.685 1.00 72.00 200 ALA A CA 1
ATOM 1590 C C . ALA A 1 200 ? 6.984 3.596 12.752 1.00 72.00 200 ALA A C 1
ATOM 1592 O O . ALA A 1 200 ? 8.105 4.012 12.453 1.00 72.00 200 ALA A O 1
ATOM 1593 N N . LEU A 1 201 ? 6.703 3.198 13.999 1.00 76.44 201 LEU A N 1
ATOM 1594 C CA . LEU A 1 201 ? 7.672 3.252 15.101 1.00 76.44 201 LEU A CA 1
ATOM 1595 C C . LEU A 1 201 ? 8.523 1.977 15.195 1.00 76.44 201 LEU A C 1
ATOM 1597 O O . LEU A 1 201 ? 8.093 0.889 14.815 1.00 76.44 201 LEU A O 1
ATOM 1601 N N . ASP A 1 202 ? 9.737 2.087 15.743 1.00 79.94 202 ASP A N 1
ATOM 1602 C CA . ASP A 1 202 ? 10.504 0.895 16.119 1.00 79.94 202 ASP A CA 1
ATOM 1603 C C . ASP A 1 202 ? 9.873 0.174 17.322 1.00 79.94 202 ASP A C 1
ATOM 1605 O O . ASP A 1 202 ? 9.035 0.729 18.031 1.00 79.94 202 ASP A O 1
ATOM 1609 N N . LEU A 1 203 ? 10.284 -1.073 17.569 1.00 78.50 203 LEU A N 1
ATOM 1610 C CA . LEU A 1 203 ? 9.691 -1.922 18.606 1.00 78.50 203 LEU A CA 1
ATOM 1611 C C . LEU A 1 203 ? 9.763 -1.310 20.016 1.00 78.50 203 LEU A C 1
ATOM 1613 O O . LEU A 1 203 ? 8.814 -1.450 20.786 1.00 78.50 203 LEU A O 1
ATOM 1617 N N . LYS A 1 204 ? 10.871 -0.646 20.369 1.00 79.00 204 LYS A N 1
ATOM 1618 C CA . LYS A 1 204 ? 11.052 -0.068 21.706 1.00 79.00 204 LYS A CA 1
ATOM 1619 C C . LYS A 1 204 ? 10.182 1.176 21.862 1.00 79.00 204 LYS A C 1
ATOM 1621 O O . LYS A 1 204 ? 9.422 1.266 22.822 1.00 79.00 204 LYS A O 1
ATOM 1626 N N . MET A 1 205 ? 10.233 2.087 20.889 1.00 74.69 205 MET A N 1
ATOM 1627 C CA . MET A 1 205 ? 9.394 3.286 20.877 1.00 74.69 205 MET A CA 1
ATOM 1628 C C . MET A 1 205 ? 7.907 2.936 20.837 1.00 74.69 205 MET A C 1
ATOM 1630 O O . MET A 1 205 ? 7.119 3.589 21.515 1.00 74.69 205 MET A O 1
ATOM 1634 N N . ARG A 1 206 ? 7.518 1.902 20.081 1.00 83.12 206 ARG A N 1
ATOM 1635 C CA . ARG A 1 206 ? 6.141 1.400 20.031 1.00 83.12 206 ARG A CA 1
ATOM 1636 C C . ARG A 1 206 ? 5.663 1.007 21.427 1.00 83.12 206 ARG A C 1
ATOM 1638 O O . ARG A 1 206 ? 4.655 1.543 21.873 1.00 83.12 206 ARG A O 1
ATOM 1645 N N . LYS A 1 207 ? 6.408 0.158 22.145 1.00 84.25 207 LYS A N 1
ATOM 1646 C CA . LYS A 1 207 ? 6.051 -0.276 23.510 1.00 84.25 207 LYS A CA 1
ATOM 1647 C C . LYS A 1 207 ? 5.955 0.886 24.498 1.00 84.25 207 LYS A C 1
ATOM 1649 O O . LYS A 1 207 ? 4.986 0.970 25.249 1.00 84.25 207 LYS A O 1
ATOM 1654 N N . ASP A 1 208 ? 6.912 1.811 24.455 1.00 80.75 208 ASP A N 1
ATOM 1655 C CA . ASP A 1 208 ? 6.888 3.003 25.311 1.00 80.75 208 ASP A CA 1
ATOM 1656 C C . ASP A 1 208 ? 5.639 3.863 25.031 1.00 80.75 208 ASP A C 1
ATOM 1658 O O . ASP A 1 208 ? 4.950 4.301 25.953 1.00 80.75 208 ASP A O 1
ATOM 1662 N N . MET A 1 209 ? 5.291 4.055 23.754 1.00 81.31 209 MET A N 1
ATOM 1663 C CA . MET A 1 209 ? 4.109 4.820 23.347 1.00 81.31 209 MET A CA 1
ATOM 1664 C C . MET A 1 209 ? 2.785 4.128 23.689 1.00 81.31 209 MET A C 1
ATOM 1666 O O . MET A 1 209 ? 1.831 4.819 24.045 1.00 81.31 209 MET A O 1
ATOM 1670 N N . GLN A 1 210 ? 2.708 2.795 23.615 1.00 86.56 210 GLN A N 1
ATOM 1671 C CA . GLN A 1 210 ? 1.526 2.029 24.037 1.00 86.56 210 GLN A CA 1
AT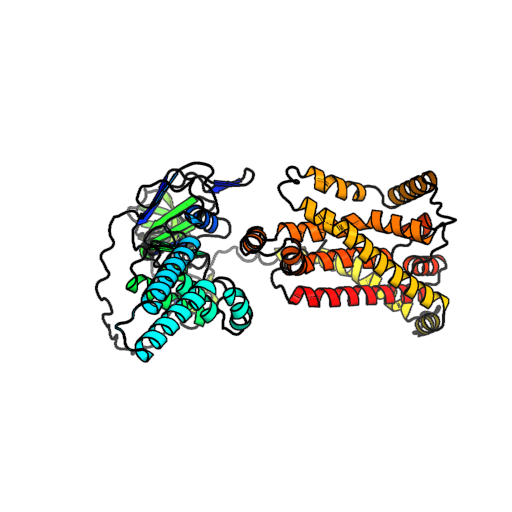OM 1672 C C . GLN A 1 210 ? 1.220 2.278 25.522 1.00 86.56 210 GLN A C 1
ATOM 1674 O O . GLN A 1 210 ? 0.084 2.593 25.887 1.00 86.56 210 GLN A O 1
ATOM 1679 N N . LEU A 1 211 ? 2.246 2.199 26.378 1.00 83.44 211 LEU A N 1
ATOM 1680 C CA . LEU A 1 211 ? 2.117 2.472 27.812 1.00 83.44 211 LEU A CA 1
ATOM 1681 C C . LEU A 1 211 ? 1.684 3.919 28.072 1.00 83.44 211 LEU A C 1
ATOM 1683 O O . LEU A 1 211 ? 0.757 4.152 28.849 1.00 83.44 211 LEU A O 1
ATOM 1687 N N . GLU A 1 212 ? 2.299 4.888 27.389 1.00 77.62 212 GLU A N 1
ATOM 1688 C CA . GLU A 1 212 ? 1.927 6.300 27.512 1.00 77.62 212 GLU A CA 1
ATOM 1689 C C . GLU A 1 212 ? 0.477 6.558 27.077 1.00 77.62 212 GLU A C 1
ATOM 1691 O O . GLU A 1 212 ? -0.257 7.251 27.781 1.00 77.62 212 GLU A O 1
ATOM 1696 N N . LEU A 1 213 ? 0.031 5.980 25.958 1.00 82.69 213 LEU A N 1
ATOM 1697 C CA . LEU A 1 213 ? -1.350 6.095 25.479 1.00 82.69 213 LEU A CA 1
ATOM 1698 C C . LEU A 1 213 ? -2.352 5.513 26.480 1.00 82.69 213 LEU A C 1
ATOM 1700 O O . LEU A 1 213 ? -3.351 6.165 26.789 1.00 82.69 213 LEU A O 1
ATOM 1704 N N . LYS A 1 214 ? -2.059 4.338 27.045 1.00 84.94 214 LYS A N 1
ATOM 1705 C CA . LYS A 1 214 ? -2.889 3.711 28.082 1.00 84.94 214 LYS A CA 1
ATOM 1706 C C . LYS A 1 214 ? -2.957 4.563 29.351 1.00 84.94 214 LYS A C 1
ATOM 1708 O O . LYS A 1 214 ? -4.029 4.747 29.931 1.00 84.94 214 LYS A O 1
ATOM 1713 N N . GLU A 1 215 ? -1.832 5.135 29.779 1.00 78.19 215 GLU A N 1
ATOM 1714 C CA . GLU A 1 215 ? -1.812 6.063 30.909 1.00 78.19 215 GLU A CA 1
ATOM 1715 C C . GLU A 1 215 ? -2.590 7.350 30.636 1.00 78.19 215 GLU A C 1
ATOM 1717 O O . GLU A 1 215 ? -3.294 7.833 31.528 1.00 78.19 215 GLU A O 1
ATOM 1722 N N . MET A 1 216 ? -2.453 7.918 29.436 1.00 75.00 216 MET A N 1
ATOM 1723 C CA . MET A 1 216 ? -3.181 9.116 29.023 1.00 75.00 216 MET A CA 1
ATOM 1724 C C . MET A 1 216 ? -4.683 8.858 29.013 1.00 75.00 216 MET A C 1
ATOM 1726 O O . MET A 1 216 ? -5.417 9.647 29.603 1.00 75.00 216 MET A O 1
ATOM 1730 N N . HIS A 1 217 ? -5.129 7.741 28.433 1.00 83.69 217 HIS A N 1
ATOM 1731 C CA . HIS A 1 217 ? -6.529 7.322 28.475 1.00 83.69 217 HIS A CA 1
ATOM 1732 C C . HIS A 1 217 ? -7.041 7.263 29.923 1.00 83.69 217 HIS A C 1
ATOM 1734 O O . HIS A 1 217 ? -8.012 7.936 30.266 1.00 83.69 217 HIS A O 1
ATOM 1740 N N . ARG A 1 218 ? -6.306 6.581 30.817 1.00 80.00 218 ARG A N 1
ATOM 1741 C CA . ARG A 1 218 ? -6.664 6.472 32.242 1.00 80.00 218 ARG A CA 1
ATOM 1742 C C . ARG A 1 218 ? -6.727 7.827 32.960 1.00 80.00 218 ARG A C 1
ATOM 1744 O O . ARG A 1 218 ? -7.558 8.005 33.843 1.00 80.00 218 ARG A O 1
ATOM 1751 N N . LYS A 1 219 ? -5.826 8.760 32.635 1.00 74.75 219 LYS A N 1
ATOM 1752 C CA . LYS A 1 219 ? -5.751 10.093 33.266 1.00 74.75 219 LYS A CA 1
ATOM 1753 C C . LYS A 1 219 ? -6.834 11.047 32.758 1.00 74.75 219 LYS A C 1
ATOM 1755 O O . LYS A 1 219 ? -7.309 11.874 33.528 1.00 74.75 219 LYS A O 1
ATOM 1760 N N . LEU A 1 220 ? -7.176 10.971 31.472 1.00 75.50 220 LEU A N 1
ATOM 1761 C CA . LEU A 1 220 ? -8.066 11.926 30.808 1.00 75.50 220 LEU A CA 1
ATOM 1762 C C . LEU A 1 220 ? -9.528 11.474 30.798 1.00 75.50 220 LEU A C 1
ATOM 1764 O O . LEU A 1 220 ? -10.409 12.329 30.771 1.00 75.50 220 LEU A O 1
ATOM 1768 N N . GLY A 1 221 ? -9.786 10.162 30.798 1.00 77.75 221 GLY A N 1
ATOM 1769 C CA . GLY A 1 221 ? -11.138 9.593 30.755 1.00 77.75 221 GLY A CA 1
ATOM 1770 C C . GLY A 1 221 ? -11.931 9.949 29.491 1.00 77.75 221 GLY A C 1
ATOM 1771 O O . GLY A 1 221 ? -13.159 9.912 29.505 1.00 77.75 221 GLY A O 1
ATOM 1772 N N . ILE A 1 222 ? -11.247 10.354 28.418 1.00 83.81 222 ILE A N 1
ATOM 1773 C CA . ILE A 1 222 ? -11.860 10.616 27.109 1.00 83.81 222 ILE A CA 1
ATOM 1774 C C . ILE A 1 222 ? -12.002 9.296 26.343 1.00 83.81 222 ILE A C 1
ATOM 1776 O O . ILE A 1 222 ? -11.189 8.398 26.525 1.00 83.81 222 ILE A O 1
ATOM 1780 N N . THR A 1 223 ? -12.995 9.189 25.462 1.00 89.94 223 THR A N 1
ATOM 1781 C CA . THR A 1 223 ? -13.218 7.969 24.664 1.00 89.94 223 THR A CA 1
ATOM 1782 C C . THR A 1 223 ? -12.127 7.820 23.607 1.00 89.94 223 THR A C 1
ATOM 1784 O O . THR A 1 223 ? -11.836 8.789 22.904 1.00 89.94 223 THR A O 1
ATOM 1787 N N . PHE A 1 224 ? -11.537 6.635 23.460 1.00 91.19 224 PHE A N 1
ATOM 1788 C CA . PHE A 1 224 ? -10.551 6.338 22.418 1.00 91.19 224 PHE A CA 1
ATOM 1789 C C . PHE A 1 224 ? -11.149 5.350 21.414 1.00 91.19 224 PHE A C 1
ATOM 1791 O O . PHE A 1 224 ? -11.673 4.310 21.802 1.00 91.19 224 PHE A O 1
ATOM 1798 N N . ILE A 1 225 ? -11.040 5.663 20.121 1.00 93.50 225 ILE A N 1
ATOM 1799 C CA . ILE A 1 225 ? -11.297 4.708 19.038 1.00 93.50 225 ILE A CA 1
ATOM 1800 C C . ILE A 1 225 ? -10.008 4.571 18.239 1.00 93.50 225 ILE A C 1
ATOM 1802 O O . ILE A 1 225 ? -9.551 5.522 17.598 1.00 93.50 225 ILE A O 1
ATOM 1806 N N . TYR A 1 226 ? -9.414 3.391 18.318 1.00 92.31 226 TYR A N 1
ATOM 1807 C CA . TYR A 1 226 ? -8.095 3.077 17.791 1.00 92.31 226 TYR A CA 1
ATOM 1808 C C . TYR A 1 226 ? -8.210 2.022 16.695 1.00 92.31 226 TYR A C 1
ATOM 1810 O O . TYR A 1 226 ? -8.932 1.045 16.854 1.00 92.31 226 TYR A O 1
ATOM 1818 N N . VAL A 1 227 ? -7.515 2.198 15.578 1.00 92.56 227 VAL A N 1
ATOM 1819 C CA . VAL A 1 227 ? -7.448 1.208 14.498 1.00 92.56 227 VAL A CA 1
ATOM 1820 C C . VAL A 1 227 ? -6.027 0.682 14.404 1.00 92.56 227 VAL A C 1
ATOM 1822 O O . VAL A 1 227 ? -5.080 1.466 14.343 1.00 92.56 227 VAL A O 1
ATOM 1825 N N . THR A 1 228 ? -5.881 -0.640 14.358 1.00 90.38 228 THR A N 1
ATOM 1826 C CA . THR A 1 228 ? -4.590 -1.291 14.124 1.00 90.38 228 THR A CA 1
ATOM 1827 C C . THR A 1 228 ? -4.753 -2.629 13.418 1.00 90.38 228 THR A C 1
ATOM 1829 O O . THR A 1 228 ? -5.839 -3.212 13.371 1.00 90.38 228 THR A O 1
ATOM 1832 N N . HIS A 1 229 ? -3.659 -3.104 12.839 1.00 89.44 229 HIS A N 1
ATOM 1833 C CA . HIS A 1 229 ? -3.500 -4.479 12.375 1.00 89.44 229 HIS A CA 1
ATOM 1834 C C . HIS A 1 229 ? -2.664 -5.322 13.354 1.00 89.44 229 HIS A C 1
ATOM 1836 O O . HIS A 1 229 ? -2.530 -6.526 13.150 1.00 89.44 229 HIS A O 1
ATOM 1842 N N . ASP A 1 230 ? -2.103 -4.709 14.401 1.00 89.75 230 ASP A N 1
ATOM 1843 C CA . ASP A 1 230 ? -1.278 -5.372 15.408 1.00 89.75 230 ASP A CA 1
ATOM 1844 C C . ASP A 1 230 ? -2.145 -5.883 16.571 1.00 89.75 230 ASP A C 1
ATOM 1846 O O . ASP A 1 230 ? -2.877 -5.139 17.230 1.00 89.75 230 ASP A O 1
ATOM 1850 N N . GLN A 1 231 ? -2.065 -7.187 16.820 1.00 90.94 231 GLN A N 1
ATOM 1851 C CA . GLN A 1 231 ? -2.845 -7.856 17.857 1.00 90.94 231 GLN A CA 1
ATOM 1852 C C . GLN A 1 231 ? -2.312 -7.554 19.265 1.00 90.94 231 GLN A C 1
ATOM 1854 O O . GLN A 1 231 ? -3.108 -7.426 20.193 1.00 90.94 231 GLN A O 1
ATOM 1859 N N . GLU A 1 232 ? -0.991 -7.408 19.444 1.00 87.88 232 GLU A N 1
ATOM 1860 C CA . GLU A 1 232 ? -0.379 -7.075 20.741 1.00 87.88 232 GLU A CA 1
ATOM 1861 C C . GLU A 1 232 ? -0.854 -5.684 21.183 1.00 87.88 232 GLU A C 1
ATOM 1863 O O . GLU A 1 232 ? -1.233 -5.497 22.339 1.00 87.88 232 GLU A O 1
ATOM 1868 N N . GLU A 1 233 ? -0.938 -4.722 20.258 1.00 88.94 233 GLU A N 1
ATOM 1869 C CA . GLU A 1 233 ? -1.524 -3.398 20.518 1.00 88.94 233 GLU A CA 1
ATOM 1870 C C . GLU A 1 233 ? -2.975 -3.493 20.999 1.00 88.94 233 GLU A C 1
ATOM 1872 O O . GLU A 1 233 ? -3.327 -2.951 22.053 1.00 88.94 233 GLU A O 1
ATOM 1877 N N . ALA A 1 234 ? -3.813 -4.215 20.251 1.00 91.19 234 ALA A N 1
ATOM 1878 C CA . ALA A 1 234 ? -5.227 -4.353 20.568 1.00 91.19 234 ALA A CA 1
ATOM 1879 C C . ALA A 1 234 ? -5.450 -5.039 21.924 1.00 91.19 234 ALA A C 1
ATOM 1881 O O . ALA A 1 234 ? -6.262 -4.568 22.721 1.00 91.19 234 ALA A O 1
ATOM 1882 N N . LEU A 1 235 ? -4.711 -6.109 22.220 1.00 90.81 235 LEU A N 1
ATOM 1883 C CA . LEU A 1 235 ? -4.899 -6.877 23.450 1.00 90.81 235 LEU A CA 1
ATOM 1884 C C . LEU A 1 235 ? -4.344 -6.167 24.696 1.00 90.81 235 LEU A C 1
ATOM 1886 O O . LEU A 1 235 ? -4.850 -6.366 25.798 1.00 90.81 235 LEU A O 1
ATOM 1890 N N . THR A 1 236 ? -3.314 -5.327 24.554 1.00 87.69 236 THR A N 1
ATOM 1891 C CA . THR A 1 236 ? -2.651 -4.689 25.707 1.00 87.69 236 THR A CA 1
ATOM 1892 C C . THR A 1 236 ? -3.266 -3.351 26.113 1.00 87.69 236 THR A C 1
ATOM 1894 O O . THR A 1 236 ? -3.232 -2.992 27.301 1.00 87.69 236 THR A O 1
ATOM 1897 N N . MET A 1 237 ? -3.806 -2.591 25.159 1.00 87.56 237 MET A N 1
ATOM 1898 C CA . MET A 1 237 ? -4.242 -1.208 25.383 1.00 87.56 237 MET A CA 1
ATOM 1899 C C . MET A 1 237 ? -5.745 -1.058 25.609 1.00 87.56 237 MET A C 1
ATOM 1901 O O . MET A 1 237 ? -6.151 -0.144 26.328 1.00 87.56 237 MET A O 1
ATOM 1905 N N . SER A 1 238 ? -6.542 -1.932 25.002 1.00 92.06 238 SER A N 1
ATOM 1906 C CA . SER A 1 238 ? -7.985 -1.736 24.852 1.00 92.06 238 SER A CA 1
ATOM 1907 C C . SER A 1 238 ? -8.770 -2.224 26.058 1.00 92.06 238 SER A C 1
ATOM 1909 O O . SER A 1 238 ? -8.388 -3.192 26.714 1.00 92.06 238 SER A O 1
ATOM 1911 N N . ASP A 1 239 ? -9.910 -1.587 26.304 1.00 92.88 239 ASP A N 1
ATOM 1912 C CA . ASP A 1 239 ? -10.945 -2.152 27.167 1.00 92.88 239 ASP A CA 1
ATOM 1913 C C . ASP A 1 239 ? -11.842 -3.109 26.366 1.00 92.88 239 ASP A C 1
ATOM 1915 O O . ASP A 1 239 ? -12.203 -4.174 26.861 1.00 92.88 239 ASP A O 1
ATOM 1919 N N . THR A 1 240 ? -12.121 -2.762 25.104 1.00 95.31 240 THR A N 1
ATOM 1920 C CA . THR A 1 240 ? -12.918 -3.566 24.169 1.00 95.31 240 THR A CA 1
ATOM 1921 C C . THR A 1 240 ? -12.195 -3.681 22.832 1.00 95.31 240 THR A C 1
ATOM 1923 O O . THR A 1 240 ? -11.656 -2.700 22.315 1.00 95.31 240 THR A O 1
ATOM 1926 N N . VAL A 1 241 ? -12.201 -4.876 22.247 1.00 96.38 241 VAL A N 1
ATOM 1927 C CA . VAL A 1 241 ? -11.661 -5.153 20.915 1.00 96.38 241 VAL A CA 1
ATOM 1928 C C . VAL A 1 241 ? -12.804 -5.569 19.996 1.00 96.38 241 VAL A C 1
ATOM 1930 O O . VAL A 1 241 ? -13.606 -6.438 20.335 1.00 96.38 241 VAL A O 1
ATOM 1933 N N . MET A 1 242 ? -12.870 -4.934 18.830 1.00 96.69 242 MET A N 1
ATOM 1934 C CA . MET A 1 242 ? -13.801 -5.238 17.750 1.00 96.69 242 MET A CA 1
ATOM 1935 C C . MET A 1 242 ? -13.026 -5.851 16.588 1.00 96.69 242 MET A C 1
ATOM 1937 O O . MET A 1 242 ? -12.264 -5.157 15.913 1.00 96.69 242 MET A O 1
ATOM 1941 N N . VAL A 1 243 ? -13.213 -7.150 16.369 1.00 96.25 243 VAL A N 1
ATOM 1942 C CA . VAL A 1 243 ? -12.567 -7.900 15.288 1.00 96.25 243 VAL A CA 1
ATOM 1943 C C . VAL A 1 243 ? -13.445 -7.838 14.039 1.00 96.25 243 VAL A C 1
ATOM 1945 O O . VAL A 1 243 ? -14.611 -8.225 14.087 1.00 96.25 243 VAL A O 1
ATOM 1948 N N . MET A 1 244 ? -12.891 -7.366 12.923 1.00 94.44 244 MET A N 1
ATOM 1949 C CA . MET A 1 244 ? -13.573 -7.243 11.629 1.00 94.44 244 MET A CA 1
ATOM 1950 C C . MET A 1 244 ? -12.905 -8.107 10.553 1.00 94.44 244 MET A C 1
ATOM 1952 O O . MET A 1 244 ? -11.677 -8.111 10.437 1.00 94.44 244 MET A O 1
ATOM 1956 N N . SER A 1 245 ? -13.711 -8.749 9.707 1.00 93.12 245 SER A N 1
ATOM 1957 C CA . SER A 1 245 ? -13.277 -9.409 8.466 1.00 93.12 245 SER A CA 1
ATOM 1958 C C . SER A 1 245 ? -14.260 -9.106 7.350 1.00 93.12 245 SER A C 1
ATOM 1960 O O . SER A 1 245 ? -15.459 -9.128 7.591 1.00 93.12 245 SER A O 1
ATOM 1962 N N . ASP A 1 246 ? -13.751 -8.829 6.148 1.00 90.06 246 ASP A N 1
ATOM 1963 C CA . ASP A 1 246 ? -14.561 -8.675 4.927 1.00 90.06 246 ASP A CA 1
ATOM 1964 C C . ASP A 1 246 ? -15.751 -7.710 5.061 1.00 90.06 246 ASP A C 1
ATOM 1966 O O . ASP A 1 246 ? -16.817 -7.925 4.500 1.00 90.06 246 ASP A O 1
ATOM 1970 N N . GLY A 1 247 ? -15.566 -6.629 5.824 1.00 88.94 247 GLY A N 1
ATOM 1971 C CA . GLY A 1 247 ? -16.605 -5.626 6.058 1.00 88.94 247 GLY A CA 1
ATOM 1972 C C . GLY A 1 247 ? -17.635 -5.999 7.121 1.00 88.94 247 GLY A C 1
ATOM 1973 O O . GLY A 1 247 ? -18.525 -5.187 7.369 1.00 88.94 247 GLY A O 1
ATOM 1974 N N . VAL A 1 248 ? -17.471 -7.160 7.766 1.00 93.56 248 VAL A N 1
ATOM 1975 C CA . VAL A 1 248 ? -18.357 -7.687 8.805 1.00 93.56 248 VAL A CA 1
ATOM 1976 C C . VAL A 1 248 ? -17.671 -7.749 10.173 1.00 93.56 248 VAL A C 1
ATOM 1978 O O . VAL A 1 248 ? -16.517 -8.186 10.291 1.00 93.56 248 VAL A O 1
ATOM 1981 N N . ILE A 1 249 ? -18.373 -7.356 11.236 1.00 95.69 249 ILE A N 1
ATOM 1982 C CA . ILE A 1 249 ? -17.919 -7.539 12.620 1.00 95.69 249 ILE A CA 1
ATOM 1983 C C . ILE A 1 249 ? -18.035 -9.019 13.011 1.00 95.69 249 ILE A C 1
ATOM 1985 O O . ILE A 1 249 ? -19.117 -9.588 13.099 1.00 95.69 249 ILE A O 1
ATOM 1989 N N . GLN A 1 250 ? -16.896 -9.641 13.309 1.00 95.56 250 GLN A N 1
ATOM 1990 C CA . GLN A 1 250 ? -16.803 -11.051 13.695 1.00 95.56 250 GLN A CA 1
ATOM 1991 C C . GLN A 1 250 ? -17.063 -11.250 15.192 1.00 95.56 250 GLN A C 1
ATOM 1993 O O . GLN A 1 250 ? -17.762 -12.177 15.600 1.00 95.56 250 GLN A O 1
ATOM 1998 N N . GLN A 1 251 ? -16.494 -10.376 16.026 1.00 95.25 251 GLN A N 1
ATOM 1999 C CA . GLN A 1 251 ? -16.651 -10.429 17.478 1.00 95.25 251 GLN A CA 1
ATOM 2000 C C . GLN A 1 251 ? -16.333 -9.071 18.111 1.00 95.25 251 GLN A C 1
ATOM 2002 O O . GLN A 1 251 ? -15.411 -8.376 17.687 1.00 95.25 251 GLN A O 1
ATOM 2007 N N . ILE A 1 252 ? -17.080 -8.720 19.158 1.00 95.94 252 ILE A N 1
ATOM 2008 C CA . ILE A 1 252 ? -16.789 -7.602 20.060 1.00 95.94 252 ILE A CA 1
ATOM 2009 C C . ILE A 1 252 ? -16.726 -8.173 21.472 1.00 95.94 252 ILE A C 1
ATOM 2011 O O . ILE A 1 252 ? -17.650 -8.874 21.886 1.00 95.94 252 ILE A O 1
ATOM 2015 N N . GLY A 1 253 ? -15.655 -7.884 22.203 1.00 94.19 253 GLY A N 1
ATOM 2016 C CA . GLY A 1 253 ? -15.466 -8.379 23.565 1.00 94.19 253 GLY A CA 1
ATOM 2017 C C . GLY A 1 253 ? -14.256 -7.755 24.243 1.00 94.19 253 GLY A C 1
ATOM 2018 O O . GLY A 1 253 ? -13.545 -6.946 23.639 1.00 94.19 253 GLY A O 1
ATOM 2019 N N . SER A 1 254 ? -14.015 -8.122 25.500 1.00 95.00 254 SER A N 1
ATOM 2020 C CA . SER A 1 254 ? -12.770 -7.736 26.164 1.00 95.00 254 SER A CA 1
ATOM 2021 C C . SER A 1 254 ? -11.578 -8.463 25.520 1.00 95.00 254 SER A C 1
ATOM 2023 O O . SER A 1 254 ? -11.762 -9.536 24.938 1.00 95.00 254 SER A O 1
ATOM 2025 N N . PRO A 1 255 ? -10.343 -7.941 25.626 1.00 93.62 255 PRO A N 1
ATOM 2026 C CA . PRO A 1 255 ? -9.151 -8.644 25.151 1.00 93.62 255 PRO A CA 1
ATOM 2027 C C . PRO A 1 255 ? -9.056 -10.104 25.612 1.00 93.62 255 PRO A C 1
ATOM 2029 O O . PRO A 1 255 ? -8.635 -10.965 24.844 1.00 93.62 255 PRO A O 1
ATOM 2032 N N . THR A 1 256 ? -9.469 -10.387 26.850 1.00 91.75 256 THR A N 1
ATOM 2033 C CA . THR A 1 256 ? -9.473 -11.743 27.406 1.00 91.75 256 THR A CA 1
ATOM 2034 C C . THR A 1 256 ? -10.524 -12.628 26.758 1.00 91.75 256 THR A C 1
ATOM 2036 O O . THR A 1 256 ? -10.212 -13.772 26.447 1.00 91.75 256 THR A O 1
ATOM 2039 N N . ASP A 1 257 ? -11.725 -12.110 26.493 1.00 91.50 257 ASP A N 1
ATOM 2040 C CA . ASP A 1 257 ? -12.794 -12.894 25.860 1.00 91.50 257 ASP A CA 1
ATOM 2041 C C . ASP A 1 257 ? -12.445 -13.193 24.400 1.00 91.50 257 ASP A C 1
ATOM 2043 O O . ASP A 1 257 ? -12.604 -14.316 23.942 1.00 91.50 257 ASP A O 1
ATOM 2047 N N . ILE A 1 258 ? -11.895 -12.210 23.675 1.00 92.56 258 ILE A N 1
ATOM 2048 C CA . ILE A 1 258 ? -11.446 -12.403 22.287 1.00 92.56 258 ILE A CA 1
ATOM 2049 C C . ILE A 1 258 ? -10.353 -13.481 22.197 1.00 92.56 258 ILE A C 1
ATOM 2051 O O . ILE A 1 258 ? -10.317 -14.241 21.230 1.00 92.56 258 ILE A O 1
ATOM 2055 N N . TYR A 1 259 ? -9.454 -13.547 23.184 1.00 90.94 259 TYR A N 1
ATOM 2056 C CA . TYR A 1 259 ? -8.360 -14.519 23.192 1.00 90.94 259 TYR A CA 1
ATOM 2057 C C . TYR A 1 259 ? -8.805 -15.919 23.639 1.00 90.94 259 TYR A C 1
ATOM 2059 O O . TYR A 1 259 ? -8.480 -16.909 22.976 1.00 90.94 259 TYR A O 1
ATOM 2067 N N . ASN A 1 260 ? -9.530 -15.996 24.759 1.00 86.25 260 ASN A N 1
ATOM 2068 C CA . ASN A 1 260 ? -9.888 -17.253 25.419 1.00 86.25 260 ASN A CA 1
ATOM 2069 C C . ASN A 1 260 ? -11.155 -17.895 24.840 1.00 86.25 260 ASN A C 1
ATOM 2071 O O . ASN A 1 260 ? -11.237 -19.117 24.796 1.00 86.25 260 ASN A O 1
ATOM 2075 N N . GLU A 1 261 ? -12.120 -17.090 24.391 1.00 86.44 261 GLU A N 1
ATOM 2076 C CA . GLU A 1 261 ? -13.436 -17.535 23.913 1.00 86.44 261 GLU A CA 1
ATOM 2077 C C . GLU A 1 261 ? -13.736 -16.949 22.514 1.00 86.44 261 GLU A C 1
ATOM 2079 O O . GLU A 1 261 ? -14.634 -16.112 22.335 1.00 86.44 261 GLU A O 1
ATOM 2084 N N . PRO A 1 262 ? -12.964 -17.340 21.480 1.00 90.69 262 PRO A N 1
ATOM 2085 C CA . PRO A 1 262 ? -13.213 -16.887 20.118 1.00 90.69 262 PRO A CA 1
ATOM 2086 C C . PRO A 1 262 ? -14.548 -17.443 19.598 1.00 90.69 262 PRO A C 1
ATOM 2088 O O . PRO A 1 262 ? -14.787 -18.647 19.616 1.00 90.69 262 PRO A O 1
ATOM 2091 N N . LYS A 1 263 ? -15.415 -16.573 19.065 1.00 89.69 263 LYS A N 1
ATOM 2092 C CA . LYS A 1 263 ? -16.751 -16.959 18.566 1.00 89.69 263 LYS A CA 1
ATOM 2093 C C . LYS A 1 263 ? -16.730 -17.813 17.301 1.00 89.69 263 LYS A C 1
ATOM 2095 O O . LYS A 1 263 ? -17.734 -18.442 16.976 1.00 89.69 263 LYS A O 1
ATOM 2100 N N . ASN A 1 264 ? -15.642 -17.770 16.539 1.00 89.00 264 ASN A N 1
ATOM 2101 C CA . ASN A 1 264 ? -15.501 -18.526 15.303 1.00 89.00 264 ASN A CA 1
ATOM 2102 C C . ASN A 1 264 ? -14.026 -18.833 15.001 1.00 89.00 264 ASN A C 1
ATOM 2104 O O . ASN A 1 264 ? -13.115 -18.229 15.574 1.00 89.00 264 ASN A O 1
ATOM 2108 N N . ALA A 1 265 ? -13.804 -19.765 14.070 1.00 86.75 265 ALA A N 1
ATOM 2109 C CA . ALA A 1 265 ? -12.469 -20.206 13.671 1.00 86.75 265 ALA A CA 1
ATOM 2110 C C . ALA A 1 265 ? -11.598 -19.064 13.122 1.00 86.75 265 ALA A C 1
ATOM 2112 O O . ALA A 1 265 ? -10.392 -19.063 13.350 1.00 86.75 265 ALA A O 1
ATOM 2113 N N . PHE A 1 266 ? -12.195 -18.065 12.458 1.00 90.50 266 PHE A N 1
ATOM 2114 C CA . PHE A 1 266 ? -11.455 -16.900 11.977 1.00 90.50 266 PHE A CA 1
ATOM 2115 C C . PHE A 1 266 ? -10.869 -16.094 13.138 1.00 90.50 266 PHE A C 1
ATOM 2117 O O . PHE A 1 266 ? -9.684 -15.794 13.111 1.00 90.50 266 PHE A O 1
ATOM 2124 N N . VAL A 1 267 ? -11.649 -15.770 14.176 1.00 91.75 267 VAL A N 1
ATOM 2125 C CA . VAL A 1 267 ? -11.126 -15.035 15.342 1.00 91.75 267 VAL A CA 1
ATOM 2126 C C . VAL A 1 267 ? -10.066 -15.865 16.071 1.00 91.75 267 VAL A C 1
ATOM 2128 O O . VAL A 1 267 ? -9.046 -15.319 16.485 1.00 91.75 267 VAL A O 1
ATOM 2131 N N . ALA A 1 268 ? -10.266 -17.181 16.176 1.00 89.44 268 ALA A N 1
ATOM 2132 C CA . ALA A 1 268 ? -9.306 -18.088 16.800 1.00 89.44 268 ALA A CA 1
ATOM 2133 C C . ALA A 1 268 ? -7.960 -18.156 16.057 1.00 89.44 268 ALA A C 1
ATOM 2135 O O . ALA A 1 268 ? -6.912 -18.176 16.704 1.00 89.44 268 ALA A O 1
ATOM 2136 N N . ASP A 1 269 ? -7.985 -18.201 14.723 1.00 88.00 269 ASP A N 1
ATOM 2137 C CA . ASP A 1 269 ? -6.790 -18.216 13.866 1.00 88.00 269 ASP A CA 1
ATOM 2138 C C . ASP A 1 269 ? -6.136 -16.833 13.770 1.00 88.00 269 ASP A C 1
ATOM 2140 O O . ASP A 1 269 ? -4.916 -16.699 13.724 1.00 88.00 269 ASP A O 1
ATOM 2144 N N . PHE A 1 270 ? -6.959 -15.785 13.756 1.00 89.44 270 PHE A N 1
ATOM 2145 C CA . PHE A 1 270 ? -6.498 -14.420 13.578 1.00 89.44 270 PHE A CA 1
ATOM 2146 C C . PHE A 1 270 ? -5.916 -13.822 14.858 1.00 89.44 270 PHE A C 1
ATOM 2148 O O . PHE A 1 270 ? -5.071 -12.945 14.750 1.00 89.44 270 PHE A O 1
ATOM 2155 N N . ILE A 1 271 ? -6.351 -14.233 16.052 1.00 89.56 271 ILE A N 1
ATOM 2156 C CA . ILE A 1 271 ? -5.870 -13.687 17.330 1.00 89.56 271 ILE A CA 1
ATOM 2157 C C . ILE A 1 271 ? -4.958 -14.695 18.017 1.00 89.56 271 ILE A C 1
ATOM 2159 O O . ILE A 1 271 ? -5.439 -15.709 18.512 1.00 89.56 271 ILE A O 1
ATOM 2163 N N . GLY A 1 272 ? -3.671 -14.372 18.135 1.00 82.06 272 GLY A N 1
ATOM 2164 C CA . GLY A 1 272 ? -2.645 -15.240 18.710 1.00 82.06 272 GLY A CA 1
ATOM 2165 C C . GLY A 1 272 ? -2.193 -16.346 17.756 1.00 82.06 272 GLY A C 1
ATOM 2166 O O . GLY A 1 272 ? -2.683 -16.474 16.640 1.00 82.06 272 GLY A O 1
ATOM 2167 N N . ASP A 1 273 ? -1.245 -17.165 18.209 1.00 80.69 273 ASP A N 1
ATOM 2168 C CA . ASP A 1 273 ? -0.923 -18.410 17.515 1.00 80.69 273 ASP A CA 1
ATOM 2169 C C . ASP A 1 273 ? -1.967 -19.474 17.909 1.00 80.69 273 ASP A C 1
ATOM 2171 O O . ASP A 1 273 ? -2.286 -19.637 19.090 1.00 80.69 273 ASP A O 1
ATOM 2175 N N . SER A 1 274 ? -2.474 -20.235 16.939 1.00 83.88 274 SER A N 1
ATOM 2176 C CA . SER A 1 274 ? -3.461 -21.301 17.161 1.00 83.88 274 SER A CA 1
ATOM 2177 C C . SER A 1 274 ? -3.102 -22.571 16.412 1.00 83.88 274 SER A C 1
ATOM 2179 O O . SER A 1 274 ? -2.560 -22.532 15.310 1.00 83.88 274 SER A O 1
ATOM 2181 N N . ASN A 1 275 ? -3.451 -23.717 16.996 1.00 86.19 275 ASN A N 1
ATOM 2182 C CA . ASN A 1 275 ? -3.537 -24.978 16.267 1.00 86.19 275 ASN A CA 1
ATOM 2183 C C . ASN A 1 275 ? -5.015 -25.347 16.155 1.00 86.19 275 ASN A C 1
ATOM 2185 O O . ASN A 1 275 ? -5.663 -25.551 17.180 1.00 86.19 275 ASN A O 1
ATOM 2189 N N . ILE A 1 276 ? -5.534 -25.418 14.932 1.00 87.56 276 ILE A N 1
ATOM 2190 C CA . ILE A 1 276 ? -6.933 -25.759 14.665 1.00 87.56 276 ILE A CA 1
ATOM 2191 C C . ILE A 1 276 ? -6.981 -27.167 14.076 1.00 87.56 276 ILE A C 1
ATOM 2193 O O . ILE A 1 276 ? -6.354 -27.443 13.050 1.00 87.56 276 ILE A O 1
ATOM 2197 N N . TYR A 1 277 ? -7.711 -28.062 14.738 1.00 87.25 277 TYR A N 1
ATOM 2198 C CA . TYR A 1 277 ? -7.875 -29.455 14.332 1.00 87.25 277 TYR A CA 1
ATOM 2199 C C . TYR A 1 277 ? -9.345 -29.785 14.106 1.00 87.25 277 TYR A C 1
ATOM 2201 O O . TYR A 1 277 ? -10.203 -29.403 14.894 1.00 87.25 277 TYR A O 1
ATOM 2209 N N . ASN A 1 278 ? -9.627 -30.588 13.083 1.00 88.94 278 ASN A N 1
ATOM 2210 C CA . ASN A 1 278 ? -10.960 -31.153 12.902 1.00 88.94 278 ASN A CA 1
ATOM 2211 C C . ASN A 1 278 ? -11.217 -32.213 13.983 1.00 88.94 278 ASN A C 1
ATOM 2213 O O . ASN A 1 278 ? -10.467 -33.192 14.083 1.00 88.94 278 ASN A O 1
ATOM 2217 N N . GLY A 1 279 ? -12.284 -32.033 14.756 1.00 89.12 279 GLY A N 1
ATOM 2218 C CA . GLY A 1 279 ? -12.734 -32.951 15.795 1.00 89.12 279 GLY A CA 1
ATOM 2219 C C . GLY A 1 279 ? -14.170 -33.427 15.596 1.00 89.12 279 GLY A C 1
ATOM 2220 O O . GLY A 1 279 ? -14.924 -32.896 14.780 1.00 89.12 279 GLY A O 1
ATOM 2221 N N . VAL A 1 280 ? -14.545 -34.461 16.347 1.00 91.19 280 VAL A N 1
ATOM 2222 C CA . VAL A 1 280 ? -15.930 -34.948 16.442 1.00 91.19 280 VAL A CA 1
ATOM 2223 C C . VAL A 1 280 ? -16.303 -35.080 17.910 1.00 91.19 280 VAL A C 1
ATOM 2225 O O . VAL A 1 280 ? -15.557 -35.699 18.668 1.00 91.19 280 VAL A O 1
ATOM 2228 N N . MET A 1 281 ? -17.444 -34.527 18.313 1.00 91.25 281 MET A N 1
ATOM 2229 C CA . MET A 1 281 ? -17.943 -34.662 19.684 1.00 91.25 281 MET A CA 1
ATOM 2230 C C . MET A 1 281 ? -18.349 -36.109 19.967 1.00 91.25 281 MET A C 1
ATOM 2232 O O . MET A 1 281 ? -19.161 -36.678 19.236 1.00 91.25 281 MET A O 1
ATOM 2236 N N . THR A 1 282 ? -17.804 -36.721 21.019 1.00 89.00 282 THR A N 1
ATOM 2237 C CA . THR A 1 282 ? -18.088 -38.123 21.385 1.00 89.00 282 THR A CA 1
ATOM 2238 C C . THR A 1 282 ? -18.914 -38.272 22.661 1.00 89.00 282 THR A C 1
ATOM 2240 O O . THR A 1 282 ? -19.468 -39.342 22.907 1.00 89.00 282 THR A O 1
ATOM 2243 N N . GLY A 1 283 ? -19.075 -37.201 23.438 1.00 86.44 283 GLY A N 1
ATOM 2244 C CA . GLY A 1 283 ? -19.942 -37.131 24.614 1.00 86.44 283 GLY A CA 1
ATOM 2245 C C . GLY A 1 283 ? -19.973 -35.717 25.194 1.00 86.44 283 GLY A C 1
ATOM 2246 O O . GLY A 1 283 ? -19.353 -34.818 24.630 1.00 86.44 283 GLY A O 1
ATOM 2247 N N . GLU A 1 284 ? -20.658 -35.532 26.325 1.00 85.62 284 GLU A N 1
ATOM 2248 C CA . GLU A 1 284 ? -20.713 -34.237 27.024 1.00 85.62 284 GLU A CA 1
ATOM 2249 C C . GLU A 1 284 ? -19.298 -33.739 27.336 1.00 85.62 284 GLU A C 1
ATOM 2251 O O . GLU A 1 284 ? -18.534 -34.407 28.046 1.00 85.62 284 GLU A O 1
ATOM 2256 N N . LYS A 1 285 ? -18.939 -32.580 26.771 1.00 86.94 285 LYS A N 1
ATOM 2257 C CA . LYS A 1 285 ? -17.605 -31.970 26.887 1.00 86.94 285 LYS A CA 1
ATOM 2258 C C . LYS A 1 285 ? -16.449 -32.904 26.510 1.00 86.94 285 LYS A C 1
ATOM 2260 O O . LYS A 1 285 ? -15.354 -32.795 27.066 1.00 86.94 285 LYS A O 1
ATOM 2265 N N . LYS A 1 286 ? -16.671 -33.834 25.577 1.00 90.44 286 LYS A N 1
ATOM 2266 C CA . LYS A 1 286 ? -15.636 -34.735 25.055 1.00 90.44 286 LYS A CA 1
ATOM 2267 C C . LYS A 1 286 ? -15.553 -34.658 23.543 1.00 90.44 286 LYS A C 1
ATOM 2269 O O . LYS A 1 286 ? -16.540 -34.884 22.844 1.00 90.44 286 LYS A O 1
ATOM 2274 N N . VAL A 1 287 ? -14.345 -34.423 23.043 1.00 91.06 287 VAL A N 1
ATOM 2275 C CA . VAL A 1 287 ? -14.054 -34.319 21.616 1.00 91.06 287 VAL A CA 1
ATOM 2276 C C . VAL A 1 287 ? -12.953 -35.286 21.211 1.00 91.06 287 VAL A C 1
ATOM 2278 O O . VAL A 1 287 ? -11.935 -35.429 21.888 1.00 91.06 287 VAL A O 1
ATOM 2281 N N . LYS A 1 288 ? -13.142 -35.954 20.075 1.00 89.25 288 LYS A N 1
ATOM 2282 C CA . LYS A 1 288 ? -12.134 -36.806 19.456 1.00 89.25 288 LYS A CA 1
ATOM 2283 C C . LYS A 1 288 ? -11.375 -36.035 18.387 1.00 89.25 288 LYS A C 1
ATOM 2285 O O . LYS A 1 288 ? -11.957 -35.656 17.374 1.00 89.25 288 LYS A O 1
ATOM 2290 N N . ILE A 1 289 ? -10.071 -35.872 18.584 1.00 88.50 289 ILE A N 1
ATOM 2291 C CA . ILE A 1 289 ? -9.132 -35.245 17.645 1.00 88.50 289 ILE A CA 1
ATOM 2292 C C . ILE A 1 289 ? -7.944 -36.175 17.413 1.00 88.50 289 ILE A C 1
ATOM 2294 O O . ILE A 1 289 ? -7.492 -36.855 18.332 1.00 88.50 289 ILE A O 1
ATOM 2298 N N . LEU A 1 290 ? -7.452 -36.249 16.171 1.00 80.31 290 LEU A N 1
ATOM 2299 C CA . LEU A 1 290 ? -6.267 -37.051 15.813 1.00 80.31 290 LEU A CA 1
ATOM 2300 C C . LEU A 1 290 ? -6.324 -38.512 16.333 1.00 80.31 290 LEU A C 1
ATOM 2302 O O . LEU A 1 290 ? -5.322 -39.118 16.697 1.00 80.31 290 LEU A O 1
ATOM 2306 N N . GLY A 1 291 ? -7.529 -39.090 16.398 1.00 78.75 291 GLY A N 1
ATOM 2307 C CA . GLY A 1 291 ? -7.756 -40.466 16.853 1.00 78.75 291 GLY A CA 1
ATOM 2308 C C . GLY A 1 291 ? -7.885 -40.669 18.370 1.00 78.75 291 GLY A C 1
ATOM 2309 O O . GLY A 1 291 ? -8.246 -41.777 18.769 1.00 78.75 291 GLY A O 1
ATOM 2310 N N . LYS A 1 292 ? -7.684 -39.635 19.197 1.00 84.00 292 LYS A N 1
ATOM 2311 C CA . LYS A 1 292 ? -7.779 -39.680 20.669 1.00 84.00 292 LYS A CA 1
ATOM 2312 C C . LYS A 1 292 ? -8.879 -38.764 21.212 1.00 84.00 292 LYS A C 1
ATOM 2314 O O . LYS A 1 292 ? -9.246 -37.794 20.557 1.00 84.00 292 LYS A O 1
ATOM 2319 N N . GLU A 1 293 ? -9.409 -39.081 22.391 1.00 87.12 293 GLU A N 1
ATOM 2320 C CA . GLU A 1 293 ? -10.454 -38.293 23.061 1.00 87.12 293 GLU A CA 1
ATOM 2321 C C . GLU A 1 293 ? -9.871 -37.346 24.112 1.00 87.12 293 GLU A C 1
ATOM 2323 O O . GLU A 1 293 ? -9.003 -37.734 24.892 1.00 87.12 293 GLU A O 1
ATOM 2328 N N . PHE A 1 294 ? -10.387 -36.119 24.146 1.00 87.50 294 PHE A N 1
ATOM 2329 C CA . PHE A 1 294 ? -10.001 -35.061 25.073 1.00 87.50 294 PHE A CA 1
ATOM 2330 C C . PHE A 1 294 ? -11.234 -34.378 25.658 1.00 87.50 294 PHE A C 1
ATOM 2332 O O . PHE A 1 294 ? -12.287 -34.323 25.023 1.00 87.50 294 PHE A O 1
ATOM 2339 N N . THR A 1 295 ? -11.089 -33.826 26.860 1.00 87.31 295 THR A N 1
ATOM 2340 C CA . THR A 1 295 ? -12.111 -32.970 27.470 1.00 87.31 295 THR A CA 1
ATOM 2341 C C . THR A 1 295 ? -12.047 -31.571 26.854 1.00 87.31 295 THR A C 1
ATOM 2343 O O . THR A 1 295 ? -10.963 -30.994 26.775 1.00 87.31 295 THR A O 1
ATOM 2346 N N . CYS A 1 296 ? -13.185 -31.015 26.442 1.00 85.00 296 CYS A N 1
ATOM 2347 C CA . CYS A 1 296 ? -13.302 -29.654 25.911 1.00 85.00 296 CYS A CA 1
ATOM 2348 C C . CYS A 1 296 ? -14.034 -28.716 26.887 1.00 85.00 296 CYS A C 1
ATOM 2350 O O . CYS A 1 296 ? -14.678 -29.154 27.842 1.00 85.00 296 CYS A O 1
ATOM 2352 N N . LEU A 1 297 ? -13.876 -27.405 26.687 1.00 81.44 297 LEU A N 1
ATOM 2353 C CA . LEU A 1 297 ? -14.493 -26.374 27.532 1.00 81.44 297 LEU A CA 1
ATOM 2354 C C . LEU A 1 297 ? -15.978 -26.188 27.187 1.00 81.44 297 LEU A C 1
ATOM 2356 O O . LEU A 1 297 ? -16.831 -26.211 28.088 1.00 81.44 297 LEU A O 1
ATOM 2360 N N . ASP A 1 298 ? -16.248 -26.090 25.885 1.00 81.06 298 ASP A N 1
ATOM 2361 C CA . ASP A 1 298 ? -17.568 -25.912 25.285 1.00 81.06 298 ASP A CA 1
ATOM 2362 C C . ASP A 1 298 ? -18.224 -27.247 24.945 1.00 81.06 298 ASP A C 1
ATOM 2364 O O . ASP A 1 298 ? -17.547 -28.245 24.690 1.00 81.06 298 ASP A O 1
ATOM 2368 N N . ASP A 1 299 ? -19.555 -27.257 24.945 1.00 82.56 299 ASP A N 1
ATOM 2369 C CA . ASP A 1 299 ? -20.348 -28.442 24.645 1.00 82.56 299 ASP A CA 1
ATOM 2370 C C . ASP A 1 299 ? -21.191 -28.224 23.389 1.00 82.56 299 ASP A C 1
ATOM 2372 O O . ASP A 1 299 ? -21.771 -27.157 23.178 1.00 82.56 299 ASP A O 1
ATOM 2376 N N . PHE A 1 300 ? -21.251 -29.258 22.562 1.00 85.38 300 PHE A N 1
ATOM 2377 C CA . PHE A 1 300 ? -21.958 -29.288 21.287 1.00 85.38 300 PHE A CA 1
ATOM 2378 C C . PHE A 1 300 ? -22.672 -30.642 21.159 1.00 85.38 300 PHE A C 1
ATOM 2380 O O . PHE A 1 300 ? -22.297 -31.597 21.846 1.00 85.38 300 PHE A O 1
ATOM 2387 N N . PRO A 1 301 ? -23.690 -30.766 20.290 1.00 87.38 301 PRO A N 1
ATOM 2388 C CA . PRO A 1 301 ? -24.379 -32.033 20.081 1.00 87.38 301 PRO A CA 1
ATOM 2389 C C . PRO A 1 301 ? -23.416 -33.186 19.765 1.00 87.38 301 PRO A C 1
ATOM 2391 O O . PRO A 1 301 ? -22.456 -33.056 19.005 1.00 87.38 301 PRO A O 1
ATOM 2394 N N . ILE A 1 302 ? -23.682 -34.351 20.356 1.00 88.25 302 ILE A N 1
ATOM 2395 C CA . ILE A 1 302 ? -22.857 -35.545 20.152 1.00 88.25 302 ILE A CA 1
ATOM 2396 C C . ILE A 1 302 ? -22.877 -35.908 18.657 1.00 88.25 302 ILE A C 1
ATOM 2398 O O . ILE A 1 302 ? -23.945 -35.961 18.056 1.00 88.25 302 ILE A O 1
ATOM 2402 N N . HIS A 1 303 ? -21.715 -36.256 18.098 1.00 88.38 303 HIS A N 1
ATOM 2403 C CA . HIS A 1 303 ? -21.443 -36.548 16.680 1.00 88.38 303 HIS A CA 1
ATOM 2404 C C . HIS A 1 303 ? -21.302 -35.327 15.759 1.00 88.38 303 HIS A C 1
ATOM 2406 O O . HIS A 1 303 ? -20.990 -35.515 14.578 1.00 88.38 303 HIS A O 1
ATOM 2412 N N . ASP A 1 304 ? -21.433 -34.099 16.270 1.00 90.44 304 ASP A N 1
ATOM 2413 C CA . ASP A 1 304 ? -21.139 -32.916 15.465 1.00 90.44 304 ASP A CA 1
ATOM 2414 C C . ASP A 1 304 ? -19.644 -32.798 15.164 1.00 90.44 304 ASP A C 1
ATOM 2416 O O . ASP A 1 304 ? -18.770 -33.129 15.976 1.00 90.44 304 ASP A O 1
ATOM 2420 N N . ARG A 1 305 ? -19.360 -32.325 13.948 1.00 89.56 305 ARG A N 1
ATOM 2421 C CA . ARG A 1 305 ? -18.013 -31.940 13.532 1.00 89.56 305 ARG A CA 1
ATOM 2422 C C . ARG A 1 305 ? -17.724 -30.556 14.080 1.00 89.56 305 ARG A C 1
ATOM 2424 O O . ARG A 1 305 ? -18.493 -29.632 13.836 1.00 89.56 305 ARG A O 1
ATOM 2431 N N . VAL A 1 306 ? -16.607 -30.434 14.777 1.00 89.19 306 VAL A N 1
ATOM 2432 C CA . VAL A 1 306 ? -16.203 -29.202 15.451 1.00 89.19 306 VAL A CA 1
ATOM 2433 C C . VAL A 1 306 ? -14.762 -28.861 15.100 1.00 89.19 306 VAL A C 1
ATOM 2435 O O . VAL A 1 306 ? -13.937 -29.754 14.889 1.00 89.19 306 VAL A O 1
ATOM 2438 N N . ASP A 1 307 ? -14.459 -27.570 15.065 1.00 88.38 307 ASP A N 1
ATOM 2439 C CA . ASP A 1 307 ? -13.088 -27.077 14.992 1.00 88.38 307 ASP A CA 1
ATOM 2440 C C . ASP A 1 307 ? -12.542 -26.956 16.416 1.00 88.38 307 ASP A C 1
ATOM 2442 O O . ASP A 1 307 ? -13.041 -26.180 17.229 1.00 88.38 307 ASP A O 1
ATOM 2446 N N . VAL A 1 308 ? -11.521 -27.747 16.736 1.00 88.12 308 VAL A N 1
ATOM 2447 C CA . VAL A 1 308 ? -10.878 -27.739 18.050 1.00 88.12 308 VAL A CA 1
ATOM 2448 C C . VAL A 1 308 ? -9.658 -26.842 17.998 1.00 88.12 308 VAL A C 1
ATOM 2450 O O . VAL A 1 308 ? -8.681 -27.138 17.305 1.00 88.12 308 VAL A O 1
ATOM 2453 N N . VAL A 1 309 ? -9.713 -25.756 18.758 1.00 87.19 309 VAL A N 1
ATOM 2454 C CA . VAL A 1 309 ? -8.626 -24.789 18.889 1.00 87.19 309 VAL A CA 1
ATOM 2455 C C . VAL A 1 309 ? -7.784 -25.153 20.106 1.00 87.19 309 VAL A C 1
ATOM 2457 O O . VAL A 1 309 ? -8.301 -25.282 21.212 1.00 87.19 309 VAL A O 1
ATOM 2460 N N . ILE A 1 310 ? -6.476 -25.308 19.908 1.00 87.81 310 ILE A N 1
ATOM 2461 C CA . ILE A 1 310 ? -5.511 -25.546 20.985 1.00 87.81 310 ILE A CA 1
ATOM 2462 C C . ILE A 1 310 ? -4.421 -24.483 20.908 1.00 87.81 310 ILE A C 1
ATOM 2464 O O . ILE A 1 310 ? -3.660 -24.424 19.928 1.00 87.81 310 ILE A O 1
ATOM 2468 N N . ARG A 1 311 ? -4.309 -23.665 21.959 1.00 87.62 311 ARG A N 1
ATOM 2469 C CA . ARG A 1 311 ? -3.266 -22.646 22.037 1.00 87.62 311 ARG A CA 1
ATOM 2470 C C . ARG A 1 311 ? -1.897 -23.295 22.272 1.00 87.62 311 ARG A C 1
ATOM 2472 O O . ARG A 1 311 ? -1.785 -24.254 23.040 1.00 87.62 311 ARG A O 1
ATOM 2479 N N . PRO A 1 312 ? -0.824 -22.834 21.608 1.00 87.12 312 PRO A N 1
ATOM 2480 C CA . PRO A 1 312 ? 0.501 -23.432 21.744 1.00 87.12 312 PRO A CA 1
ATOM 2481 C C . PRO A 1 312 ? 1.065 -23.468 23.169 1.00 87.12 312 PRO A C 1
ATOM 2483 O O . PRO A 1 312 ? 1.950 -24.284 23.430 1.00 87.12 312 PRO A O 1
ATOM 2486 N N . GLU A 1 313 ? 0.630 -22.566 24.043 1.00 84.75 313 GLU A N 1
ATOM 2487 C CA . GLU A 1 313 ? 0.986 -22.481 25.461 1.00 84.75 313 GLU A CA 1
ATOM 2488 C C . GLU A 1 3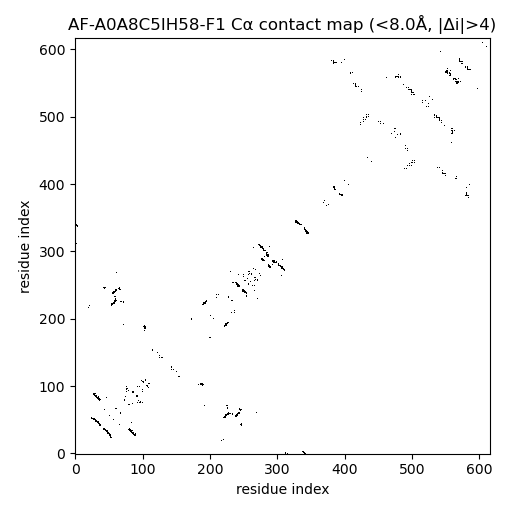13 ? 0.249 -23.497 26.346 1.00 84.75 313 GLU A C 1
ATOM 2490 O O . GLU A 1 313 ? 0.768 -23.861 27.402 1.00 84.75 313 GLU A O 1
ATOM 2495 N N . ASP A 1 314 ? -0.893 -24.023 25.894 1.00 86.00 314 ASP A N 1
ATOM 2496 C CA . ASP A 1 314 ? -1.643 -25.060 26.614 1.00 86.00 314 ASP A CA 1
ATOM 2497 C C . ASP A 1 314 ? -1.025 -26.453 26.425 1.00 86.00 314 ASP A C 1
ATOM 2499 O O . ASP A 1 314 ? -1.265 -27.378 27.207 1.00 86.00 314 ASP A O 1
ATOM 2503 N N . ILE A 1 315 ? -0.171 -26.615 25.410 1.00 86.62 315 ILE A N 1
ATOM 2504 C CA . ILE A 1 315 ? 0.506 -27.876 25.113 1.00 86.62 315 ILE A CA 1
ATOM 2505 C C . ILE A 1 315 ? 1.774 -27.994 25.974 1.00 86.62 315 ILE A C 1
ATOM 2507 O O . ILE A 1 315 ? 2.676 -27.157 25.922 1.00 86.62 315 ILE A O 1
ATOM 2511 N N . LYS A 1 316 ? 1.890 -29.085 26.740 1.00 86.00 316 LYS A N 1
ATOM 2512 C CA . LYS A 1 316 ? 3.072 -29.390 27.565 1.00 86.00 316 LYS A CA 1
ATOM 2513 C C . LYS A 1 316 ? 3.870 -30.544 26.969 1.00 86.00 316 LYS A C 1
ATOM 2515 O O . LYS A 1 316 ? 3.322 -31.602 26.679 1.00 86.00 316 LYS A O 1
ATOM 2520 N N . LEU A 1 317 ? 5.183 -30.358 26.839 1.00 84.12 317 LEU A N 1
ATOM 2521 C CA . LEU A 1 317 ? 6.098 -31.424 26.435 1.00 84.12 317 LEU A CA 1
ATOM 2522 C C . LEU A 1 317 ? 6.380 -32.360 27.612 1.00 84.12 317 LEU A C 1
ATOM 2524 O O . LEU A 1 317 ? 6.718 -31.910 28.707 1.00 84.12 317 LEU A O 1
ATOM 2528 N N . SER A 1 318 ? 6.287 -33.664 27.372 1.00 83.19 318 SER A N 1
ATOM 2529 C CA . SER A 1 318 ? 6.699 -34.691 28.324 1.00 83.19 318 SER A CA 1
ATOM 2530 C C . SER A 1 318 ? 7.465 -35.792 27.605 1.00 83.19 318 SER A C 1
ATOM 2532 O O . SER A 1 318 ? 7.182 -36.109 26.455 1.00 83.19 318 SER A O 1
ATOM 2534 N N . THR A 1 319 ? 8.440 -36.379 28.294 1.00 78.31 319 THR A N 1
ATOM 2535 C CA . THR A 1 319 ? 9.162 -37.575 27.838 1.00 78.31 319 THR A CA 1
ATOM 2536 C C . THR A 1 319 ? 8.432 -38.869 28.192 1.00 78.31 319 THR A C 1
ATOM 2538 O O . THR A 1 319 ? 8.859 -39.940 27.775 1.00 78.31 319 THR A O 1
ATOM 2541 N N . THR A 1 320 ? 7.352 -38.790 28.976 1.00 77.25 320 THR A N 1
ATOM 2542 C CA . THR A 1 320 ? 6.533 -39.941 29.367 1.00 77.25 320 THR A CA 1
ATOM 2543 C C . THR A 1 320 ? 5.203 -39.880 28.635 1.00 77.25 320 THR A C 1
ATOM 2545 O O . THR A 1 320 ? 4.507 -38.867 28.701 1.00 77.25 320 THR A O 1
ATOM 2548 N N . GLN A 1 321 ? 4.845 -40.967 27.957 1.00 73.19 321 GLN A N 1
ATOM 2549 C CA . GLN A 1 321 ? 3.566 -41.069 27.271 1.00 73.19 321 GLN A CA 1
ATOM 2550 C C . GLN A 1 321 ? 2.435 -41.188 28.295 1.00 73.19 321 GLN A C 1
ATOM 2552 O O . GLN A 1 321 ? 2.452 -42.061 29.162 1.00 73.19 321 GLN A O 1
ATOM 2557 N N . LYS A 1 322 ? 1.452 -40.298 28.182 1.00 75.50 322 LYS A N 1
ATOM 2558 C CA . LYS A 1 322 ? 0.184 -40.367 28.911 1.00 75.50 322 LYS A CA 1
ATOM 2559 C C . LYS A 1 322 ? -0.961 -40.649 27.941 1.00 75.50 322 LYS A C 1
ATOM 2561 O O . LYS A 1 322 ? -0.813 -40.457 26.730 1.00 75.50 322 LYS A O 1
ATOM 2566 N N . GLU A 1 323 ? -2.099 -41.097 28.461 1.00 69.62 323 GLU A N 1
ATOM 2567 C CA . GLU A 1 323 ? -3.287 -41.377 27.642 1.00 69.62 323 GLU A CA 1
ATOM 2568 C C . GLU A 1 323 ? -3.727 -40.131 26.843 1.00 69.62 323 GLU A C 1
ATOM 2570 O O . GLU A 1 323 ? -4.006 -40.239 25.646 1.00 69.62 323 GLU A O 1
ATOM 2575 N N . ASP A 1 324 ? -3.604 -38.946 27.448 1.00 74.81 324 ASP A N 1
ATOM 2576 C CA . ASP A 1 324 ? -3.917 -37.604 26.933 1.00 74.81 324 ASP A CA 1
ATOM 2577 C C . ASP A 1 324 ? -2.745 -36.913 26.200 1.00 74.81 324 ASP A C 1
ATOM 2579 O O . ASP A 1 324 ? -2.600 -35.693 26.239 1.00 74.81 324 ASP A O 1
ATOM 2583 N N . SER A 1 325 ? -1.866 -37.671 25.535 1.00 82.12 325 SER A N 1
ATOM 2584 C CA . SER A 1 325 ? -0.692 -37.108 24.842 1.00 82.12 325 SER A CA 1
ATOM 2585 C C . SER A 1 325 ? -0.551 -37.559 23.384 1.00 82.12 325 SER A C 1
ATOM 2587 O O . SER A 1 325 ? -0.985 -38.653 23.021 1.00 82.12 325 SER A O 1
ATOM 2589 N N . PHE A 1 326 ? 0.075 -36.732 22.544 1.00 81.38 326 PHE A N 1
ATOM 2590 C CA . PHE A 1 326 ? 0.428 -37.060 21.155 1.00 81.38 326 PHE A CA 1
ATOM 2591 C C . PHE A 1 326 ? 1.921 -37.365 21.018 1.00 81.38 326 PHE A C 1
ATOM 2593 O O . PHE A 1 326 ? 2.751 -36.739 21.678 1.00 81.38 326 PHE A O 1
ATOM 2600 N N . GLU A 1 327 ? 2.263 -38.302 20.132 1.00 81.38 327 GLU A N 1
ATOM 2601 C CA . GLU A 1 327 ? 3.649 -38.554 19.731 1.00 81.38 327 GLU A CA 1
ATOM 2602 C C . GLU A 1 327 ? 3.995 -37.735 18.486 1.00 81.38 327 GLU A C 1
ATOM 2604 O O . GLU A 1 327 ? 3.267 -37.736 17.494 1.00 81.38 327 GLU A O 1
ATOM 2609 N N . GLY A 1 328 ? 5.138 -37.057 18.504 1.00 82.19 328 GLY A N 1
ATOM 2610 C CA . GLY A 1 328 ? 5.606 -36.295 17.354 1.00 82.19 328 GLY A CA 1
ATOM 2611 C C . GLY A 1 328 ? 7.099 -36.021 17.421 1.00 82.19 328 GLY A C 1
ATOM 2612 O O . GLY A 1 328 ? 7.705 -36.023 18.493 1.00 82.19 328 GLY A O 1
ATOM 2613 N N . PHE A 1 329 ? 7.698 -35.774 16.260 1.00 83.25 329 PHE A N 1
ATOM 2614 C CA . PHE A 1 329 ? 9.098 -35.379 16.165 1.00 83.25 329 PHE A CA 1
ATOM 2615 C C . PHE A 1 329 ? 9.209 -33.861 16.095 1.00 83.25 329 PHE A C 1
ATOM 2617 O O . PHE A 1 329 ? 8.459 -33.202 15.377 1.00 83.25 329 PHE A O 1
ATOM 2624 N N . ILE A 1 330 ? 10.176 -33.296 16.816 1.00 86.88 330 ILE A N 1
ATOM 2625 C CA . ILE A 1 330 ? 10.506 -31.875 16.695 1.00 86.88 330 ILE A CA 1
ATOM 2626 C C . ILE A 1 330 ? 11.167 -31.671 15.327 1.00 86.88 330 ILE A C 1
ATOM 2628 O O . ILE A 1 330 ? 12.303 -32.089 15.122 1.00 86.88 330 ILE A O 1
ATOM 2632 N N . ASP A 1 331 ? 10.452 -31.033 14.401 1.00 86.94 331 ASP A N 1
ATOM 2633 C CA . ASP A 1 331 ? 10.970 -30.663 13.077 1.00 86.94 331 ASP A CA 1
ATOM 2634 C C . ASP A 1 331 ? 11.863 -29.421 13.181 1.00 86.94 331 ASP A C 1
ATOM 2636 O O . ASP A 1 331 ? 12.928 -29.346 12.569 1.00 86.94 331 ASP A O 1
ATOM 2640 N N . ASN A 1 332 ? 11.459 -28.451 14.009 1.00 84.69 332 ASN A N 1
ATOM 2641 C CA . ASN A 1 332 ? 12.205 -27.212 14.190 1.00 84.69 332 ASN A CA 1
ATOM 2642 C C . ASN A 1 332 ? 12.126 -26.683 15.629 1.00 84.69 332 ASN A C 1
ATOM 2644 O O . ASN A 1 332 ? 11.093 -26.788 16.295 1.00 84.69 332 ASN A O 1
ATOM 2648 N N . LYS A 1 333 ? 13.221 -26.062 16.081 1.00 90.38 333 LYS A N 1
ATOM 2649 C CA . LYS A 1 333 ? 13.341 -25.358 17.362 1.00 90.38 333 LYS A CA 1
ATOM 2650 C C . LYS A 1 333 ? 13.899 -23.959 17.109 1.00 90.38 333 LYS A C 1
ATOM 2652 O O . LYS A 1 333 ? 15.058 -23.809 16.731 1.00 90.38 333 LYS A O 1
ATOM 2657 N N . VAL A 1 334 ? 13.094 -22.934 17.374 1.00 88.75 334 VAL A N 1
ATOM 2658 C CA . VAL A 1 334 ? 13.457 -21.523 17.177 1.00 88.75 334 VAL A CA 1
ATOM 2659 C C . VAL A 1 334 ? 13.481 -20.801 18.521 1.00 88.75 334 VAL A C 1
ATOM 2661 O O . VAL A 1 334 ? 12.512 -20.840 19.274 1.00 88.75 334 VAL A O 1
ATOM 2664 N N . PHE A 1 335 ? 14.581 -20.119 18.835 1.00 88.56 335 PHE A N 1
ATOM 2665 C CA . PHE A 1 335 ? 14.683 -19.288 20.036 1.00 88.56 335 PHE A CA 1
ATOM 2666 C C . PHE A 1 335 ? 14.052 -17.908 19.795 1.00 88.56 335 PHE A C 1
ATOM 2668 O O . PHE A 1 335 ? 14.462 -17.198 18.877 1.00 88.56 335 PHE A O 1
ATOM 2675 N N . LYS A 1 336 ? 13.068 -17.519 20.617 1.00 81.56 336 LYS A N 1
ATOM 2676 C CA . LYS A 1 336 ? 12.348 -16.229 20.543 1.00 81.56 336 LYS A CA 1
ATOM 2677 C C . LYS A 1 336 ? 12.707 -15.288 21.706 1.00 81.56 336 LYS A C 1
ATOM 2679 O O . LYS A 1 336 ? 11.962 -14.367 22.025 1.00 81.56 336 LYS A O 1
ATOM 2684 N N . GLY A 1 337 ? 13.853 -15.512 22.351 1.00 82.25 337 GLY A N 1
ATOM 2685 C CA . GLY A 1 337 ? 14.348 -14.691 23.458 1.00 82.25 337 GLY A CA 1
ATOM 2686 C C . GLY A 1 337 ? 13.895 -15.199 24.825 1.00 82.25 337 GLY A C 1
ATOM 2687 O O . GLY A 1 337 ? 14.715 -15.702 25.582 1.00 82.25 337 GLY A O 1
ATOM 2688 N N . ILE A 1 338 ? 12.605 -15.076 25.147 1.00 81.31 338 ILE A N 1
ATOM 2689 C CA . ILE A 1 338 ? 12.072 -15.531 26.448 1.00 81.31 338 ILE A CA 1
ATOM 2690 C C . ILE A 1 338 ? 11.571 -16.983 26.435 1.00 81.31 338 ILE A C 1
ATOM 2692 O O . ILE A 1 338 ? 11.603 -17.639 27.469 1.00 81.31 338 ILE A O 1
ATOM 2696 N N . PHE A 1 339 ? 11.188 -17.506 25.267 1.00 83.19 339 PHE A N 1
ATOM 2697 C CA . PHE A 1 339 ? 10.740 -18.888 25.091 1.00 83.19 339 PHE A CA 1
ATOM 2698 C C . PHE A 1 339 ? 11.338 -19.523 23.829 1.00 83.19 339 PHE A C 1
ATOM 2700 O O . PHE A 1 339 ? 11.847 -18.844 22.928 1.00 83.19 339 PHE A O 1
ATOM 2707 N N . PHE A 1 340 ? 11.247 -20.850 23.749 1.00 84.56 340 PHE A N 1
ATOM 2708 C CA . PHE A 1 340 ? 11.501 -21.604 22.522 1.00 84.56 340 PHE A CA 1
ATOM 2709 C C . PHE A 1 340 ? 10.192 -21.936 21.818 1.00 84.56 340 PHE A C 1
ATOM 2711 O O . PHE A 1 340 ? 9.284 -22.482 22.443 1.00 84.56 340 PHE A O 1
ATOM 2718 N N . GLN A 1 341 ? 10.132 -21.637 20.521 1.00 85.31 341 GLN A N 1
ATOM 2719 C CA . GLN A 1 341 ? 9.079 -22.088 19.627 1.00 85.31 341 GLN A CA 1
ATOM 2720 C C . GLN A 1 341 ? 9.466 -23.434 19.016 1.00 85.31 341 GLN A C 1
ATOM 2722 O O . GLN A 1 341 ? 10.465 -23.528 18.302 1.00 85.31 341 GLN A O 1
ATOM 2727 N N . TYR A 1 342 ? 8.671 -24.467 19.289 1.00 87.06 342 TYR A N 1
ATOM 2728 C CA . TYR A 1 342 ? 8.832 -25.786 18.670 1.00 87.06 342 TYR A CA 1
ATOM 2729 C C . TYR A 1 342 ? 7.756 -26.016 17.613 1.00 87.06 342 TYR A C 1
ATOM 2731 O O . TYR A 1 342 ? 6.568 -25.821 17.891 1.00 87.06 342 TYR A O 1
ATOM 2739 N N . SER A 1 343 ? 8.187 -26.464 16.436 1.00 87.56 343 SER A N 1
ATOM 2740 C CA . SER A 1 343 ? 7.330 -27.031 15.396 1.00 87.56 343 SER A CA 1
ATOM 2741 C C . SER A 1 343 ? 7.456 -28.546 15.463 1.00 87.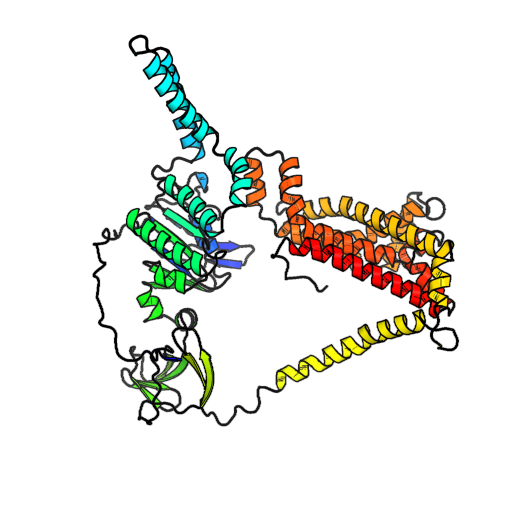56 343 SER A C 1
ATOM 2743 O O . SER A 1 343 ? 8.559 -29.081 15.338 1.00 87.56 343 SER A O 1
ATOM 2745 N N . ILE A 1 344 ? 6.339 -29.228 15.694 1.00 84.69 344 ILE A N 1
ATOM 2746 C CA . ILE A 1 344 ? 6.298 -30.682 15.841 1.00 84.69 344 ILE A CA 1
ATOM 2747 C C . ILE A 1 344 ? 5.568 -31.255 14.640 1.00 84.69 344 ILE A C 1
ATOM 2749 O O . ILE A 1 344 ? 4.448 -30.855 14.337 1.00 84.69 344 ILE A O 1
ATOM 2753 N N . MET A 1 345 ? 6.2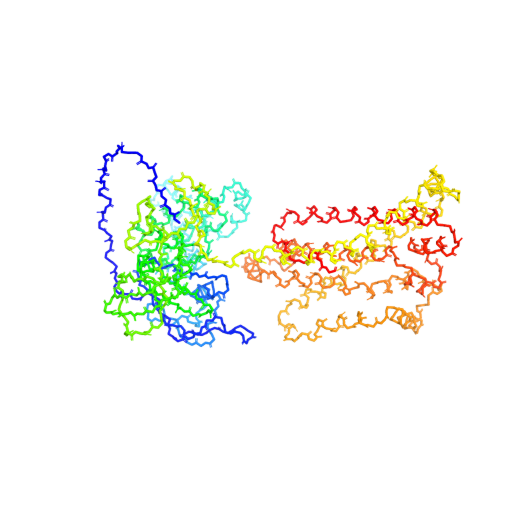28 -32.177 13.952 1.00 77.25 345 MET A N 1
ATOM 2754 C CA . MET A 1 345 ? 5.619 -32.970 12.905 1.00 77.25 345 MET A CA 1
ATOM 2755 C C . MET A 1 345 ? 5.107 -34.261 13.534 1.00 77.25 345 MET A C 1
ATOM 2757 O O . MET A 1 345 ? 5.883 -35.094 14.010 1.00 77.25 345 MET A O 1
ATOM 2761 N N . GLU A 1 346 ? 3.789 -34.415 13.543 1.00 67.94 346 GLU A N 1
ATOM 2762 C CA . GLU A 1 346 ? 3.161 -35.681 13.896 1.00 67.94 346 GLU A CA 1
ATOM 2763 C C . GLU A 1 346 ? 3.516 -36.744 12.846 1.00 67.94 346 GLU A C 1
ATOM 2765 O O . GLU A 1 346 ? 3.673 -36.446 11.654 1.00 67.94 346 GLU A O 1
ATOM 2770 N N . ILE A 1 347 ? 3.675 -37.994 13.282 1.00 57.19 347 ILE A N 1
ATOM 2771 C CA . ILE A 1 347 ? 4.033 -39.113 12.408 1.00 57.19 347 ILE A CA 1
ATOM 2772 C C . ILE A 1 347 ? 2.808 -39.508 11.572 1.00 57.19 347 ILE A C 1
ATOM 2774 O O . ILE A 1 347 ? 2.134 -40.496 11.843 1.00 57.19 347 ILE A O 1
ATOM 2778 N N . PHE A 1 348 ? 2.529 -38.759 10.504 1.00 49.19 348 PHE A N 1
ATOM 2779 C CA . PHE A 1 348 ? 1.651 -39.223 9.431 1.00 49.19 348 PHE A CA 1
ATOM 2780 C C . PHE A 1 348 ? 2.489 -39.944 8.372 1.00 49.19 348 PHE A C 1
ATOM 2782 O O . PHE A 1 348 ? 3.400 -39.360 7.783 1.00 49.19 348 PHE A O 1
ATOM 2789 N N . GLN A 1 349 ? 2.153 -41.204 8.079 1.00 47.91 349 GLN A N 1
ATOM 2790 C CA . GLN A 1 349 ? 2.889 -42.106 7.174 1.00 47.91 349 GLN A CA 1
ATOM 2791 C C . GLN A 1 349 ? 3.128 -41.588 5.726 1.00 47.91 349 GLN A C 1
ATOM 2793 O O . GLN A 1 349 ? 3.812 -42.260 4.962 1.00 47.91 349 GLN A O 1
ATOM 2798 N N . ASN A 1 350 ? 2.650 -40.398 5.327 1.00 39.75 350 ASN A N 1
ATOM 2799 C CA . ASN A 1 350 ? 2.594 -39.954 3.922 1.00 39.75 350 ASN A CA 1
ATOM 2800 C C . ASN A 1 350 ? 3.389 -38.680 3.532 1.00 39.75 350 ASN A C 1
ATOM 2802 O O . ASN A 1 350 ? 3.284 -38.220 2.394 1.00 39.75 350 ASN A O 1
ATOM 2806 N N . MET A 1 351 ? 4.227 -38.086 4.391 1.00 40.56 351 MET A N 1
ATOM 2807 C CA . MET A 1 351 ? 4.818 -36.753 4.116 1.00 40.56 351 MET A CA 1
ATOM 2808 C C . MET A 1 351 ? 6.086 -36.671 3.236 1.00 40.56 351 MET A C 1
ATOM 2810 O O . MET A 1 351 ? 6.656 -35.590 3.077 1.00 40.56 351 MET A O 1
ATOM 2814 N N . LYS A 1 352 ? 6.524 -37.742 2.563 1.00 40.91 352 LYS A N 1
ATOM 2815 C CA . LYS A 1 352 ? 7.718 -37.674 1.685 1.00 40.91 352 LYS A CA 1
ATOM 2816 C C . LYS A 1 352 ? 7.514 -36.942 0.342 1.00 40.91 352 LYS A C 1
ATOM 2818 O O . LYS A 1 352 ? 8.501 -36.639 -0.321 1.00 40.91 352 LYS A O 1
ATOM 2823 N N . SER A 1 353 ? 6.285 -36.612 -0.073 1.00 45.53 353 SER A N 1
ATOM 2824 C CA . SER A 1 353 ? 6.014 -36.208 -1.471 1.00 45.53 353 SER A CA 1
ATOM 2825 C C . SER A 1 353 ? 5.957 -34.696 -1.770 1.00 45.53 353 SER A C 1
ATOM 2827 O O . SER A 1 353 ? 6.003 -34.318 -2.940 1.00 45.53 353 SER A O 1
ATOM 2829 N N . ARG A 1 354 ? 5.840 -33.794 -0.781 1.00 44.47 354 ARG A N 1
ATOM 2830 C CA . ARG A 1 354 ? 5.438 -32.389 -1.056 1.00 44.47 354 ARG A CA 1
ATOM 2831 C C . ARG A 1 354 ? 6.582 -31.409 -1.384 1.00 44.47 354 ARG A C 1
ATOM 2833 O O . ARG A 1 354 ? 6.336 -30.404 -2.043 1.00 44.47 354 ARG A O 1
ATOM 2840 N N . LYS A 1 355 ? 7.836 -31.693 -1.000 1.00 46.34 355 LYS A N 1
ATOM 2841 C CA . LYS A 1 355 ? 8.984 -30.769 -1.199 1.00 46.34 355 LYS A CA 1
ATOM 2842 C C . LYS A 1 355 ? 9.524 -30.690 -2.641 1.00 46.34 355 LYS A C 1
ATOM 2844 O O . LYS A 1 355 ? 10.277 -29.768 -2.944 1.00 46.34 355 LYS A O 1
ATOM 2849 N N . ASN A 1 356 ? 9.130 -31.590 -3.546 1.00 52.47 356 ASN A N 1
ATOM 2850 C CA . ASN A 1 356 ? 9.689 -31.633 -4.908 1.00 52.47 356 ASN A CA 1
ATOM 2851 C C . ASN A 1 356 ? 8.937 -30.774 -5.946 1.00 52.47 356 ASN A C 1
ATOM 2853 O O . ASN A 1 356 ? 9.537 -30.399 -6.948 1.00 52.47 356 ASN A O 1
ATOM 2857 N N . GLY A 1 357 ? 7.673 -30.396 -5.714 1.00 54.62 357 GLY A N 1
ATOM 2858 C CA . GLY A 1 357 ? 6.841 -29.728 -6.732 1.00 54.62 357 GLY A CA 1
ATOM 2859 C C . GLY A 1 357 ? 7.268 -28.299 -7.108 1.00 54.62 357 GLY A C 1
ATOM 2860 O O . GLY A 1 357 ? 7.184 -27.917 -8.270 1.00 54.62 357 GLY A O 1
ATOM 2861 N N . GLN A 1 358 ? 7.793 -27.513 -6.161 1.00 56.28 358 GLN A N 1
ATOM 2862 C CA . GLN A 1 358 ? 8.159 -26.107 -6.413 1.00 56.28 358 GLN A CA 1
ATOM 2863 C C . GLN A 1 358 ? 9.454 -25.944 -7.229 1.00 56.28 358 GLN A C 1
ATOM 2865 O O . GLN A 1 358 ? 9.631 -24.932 -7.902 1.00 56.28 358 GLN A O 1
ATOM 2870 N N . ARG A 1 359 ? 10.353 -26.941 -7.225 1.00 59.31 359 ARG A N 1
ATOM 2871 C CA . ARG A 1 359 ? 11.620 -26.883 -7.981 1.00 59.31 359 ARG A CA 1
ATOM 2872 C C . ARG A 1 359 ? 11.427 -27.071 -9.490 1.00 59.31 359 ARG A C 1
ATOM 2874 O O . ARG A 1 359 ? 12.202 -26.519 -10.264 1.00 59.31 359 ARG A O 1
ATOM 2881 N N . PHE A 1 360 ? 10.385 -27.789 -9.916 1.00 62.97 360 PHE A N 1
ATOM 2882 C CA . PHE A 1 360 ? 10.116 -28.032 -11.339 1.00 62.97 360 PHE A CA 1
ATOM 2883 C C . PHE A 1 360 ? 9.607 -26.789 -12.087 1.00 62.97 360 PHE A C 1
ATOM 2885 O O . PHE A 1 360 ? 9.878 -26.648 -13.276 1.00 62.97 360 PHE A O 1
ATOM 2892 N N . LEU A 1 361 ? 8.957 -25.841 -11.401 1.00 70.75 361 LEU A N 1
ATOM 2893 C CA . LEU A 1 361 ? 8.472 -24.592 -12.011 1.00 70.75 361 LEU A CA 1
ATOM 2894 C C . LEU A 1 361 ? 9.594 -23.585 -12.329 1.00 70.75 361 LEU A C 1
ATOM 2896 O O . LEU A 1 361 ? 9.397 -22.691 -13.148 1.00 70.75 361 LEU A O 1
ATOM 2900 N N . ALA A 1 362 ? 10.779 -23.729 -11.726 1.00 78.19 362 ALA A N 1
ATOM 2901 C CA . ALA A 1 362 ? 11.913 -22.835 -11.974 1.00 78.19 362 ALA A CA 1
ATOM 2902 C C . ALA A 1 362 ? 12.673 -23.162 -13.273 1.00 78.19 362 ALA A C 1
ATOM 2904 O O . ALA A 1 362 ? 13.338 -22.293 -13.837 1.00 78.19 362 ALA A O 1
ATOM 2905 N N . VAL A 1 363 ? 12.576 -24.403 -13.764 1.00 85.88 363 VAL A N 1
ATOM 2906 C CA . VAL A 1 363 ? 13.362 -24.876 -14.915 1.00 85.88 363 VAL A CA 1
ATOM 2907 C C . VAL A 1 363 ? 13.011 -24.127 -16.211 1.00 85.88 363 VAL A C 1
ATOM 2909 O O . VAL A 1 363 ? 13.938 -23.613 -16.838 1.00 85.88 363 VAL A O 1
ATOM 2912 N N . PRO A 1 364 ? 11.728 -23.960 -16.604 1.00 89.19 364 PRO A N 1
ATOM 2913 C CA . PRO A 1 364 ? 11.385 -23.214 -17.819 1.00 89.19 364 PRO A CA 1
ATOM 2914 C C . PRO A 1 364 ? 11.856 -21.754 -17.781 1.00 89.19 364 PRO A C 1
ATOM 2916 O O . PRO A 1 364 ? 12.326 -21.229 -18.788 1.00 89.19 364 PRO A O 1
ATOM 2919 N N . TYR A 1 365 ? 11.791 -21.115 -16.609 1.00 86.31 365 TYR A N 1
ATOM 2920 C CA . TYR A 1 365 ? 12.243 -19.735 -16.424 1.00 86.31 365 TYR A CA 1
ATOM 2921 C C . TYR A 1 365 ? 13.759 -19.590 -16.618 1.00 86.31 365 TYR A C 1
ATOM 2923 O O . TYR A 1 365 ? 14.209 -18.687 -17.321 1.00 86.31 365 TYR A O 1
ATOM 2931 N N . ILE A 1 366 ? 14.553 -20.497 -16.039 1.00 89.81 366 ILE A N 1
ATOM 2932 C CA . ILE A 1 366 ? 16.016 -20.485 -16.198 1.00 89.81 366 ILE A CA 1
ATOM 2933 C C . ILE A 1 366 ? 16.396 -20.719 -17.662 1.00 89.81 366 ILE A C 1
ATOM 2935 O O . ILE A 1 366 ? 17.239 -19.998 -18.194 1.00 89.81 366 ILE A O 1
ATOM 2939 N N . VAL A 1 367 ? 15.753 -21.684 -18.327 1.00 93.38 367 VAL A N 1
ATOM 2940 C CA . VAL A 1 367 ? 15.988 -21.966 -19.751 1.00 93.38 367 VAL A CA 1
ATOM 2941 C C . VAL A 1 367 ? 15.681 -20.735 -20.605 1.00 93.38 367 VAL A C 1
ATOM 2943 O O . VAL A 1 367 ? 16.498 -20.360 -21.445 1.00 93.38 367 VAL A O 1
ATOM 2946 N N . PHE A 1 368 ? 14.554 -20.061 -20.354 1.00 93.12 368 PHE A N 1
ATOM 2947 C CA . PHE A 1 368 ? 14.193 -18.824 -21.046 1.00 93.12 368 PHE A CA 1
ATOM 2948 C C . PHE A 1 368 ? 15.248 -17.726 -20.854 1.00 93.12 368 PHE A C 1
ATOM 2950 O O . PHE A 1 368 ? 15.712 -17.131 -21.827 1.00 93.12 368 PHE A O 1
ATOM 2957 N N . LEU A 1 369 ? 15.671 -17.488 -19.611 1.00 92.06 369 LEU A N 1
ATOM 2958 C CA . LEU A 1 369 ? 16.643 -16.447 -19.276 1.00 92.06 369 LEU A CA 1
ATOM 2959 C C . LEU A 1 369 ? 17.999 -16.711 -19.953 1.00 92.06 369 LEU A C 1
ATOM 2961 O O . LEU A 1 369 ? 18.599 -15.800 -20.526 1.00 92.06 369 LEU A O 1
ATOM 2965 N N . VAL A 1 370 ? 18.471 -17.958 -19.938 1.00 93.31 370 VAL A N 1
ATOM 2966 C CA . VAL A 1 370 ? 19.742 -18.326 -20.574 1.00 93.31 370 VAL A CA 1
ATOM 2967 C C . VAL A 1 370 ? 19.669 -18.163 -22.093 1.00 93.31 370 VAL A C 1
ATOM 2969 O O . VAL A 1 370 ? 20.535 -17.505 -22.669 1.00 93.31 370 VAL A O 1
ATOM 2972 N N . LEU A 1 371 ? 18.643 -18.724 -22.739 1.00 93.56 371 LEU A N 1
ATOM 2973 C CA . LEU A 1 371 ? 18.557 -18.767 -24.201 1.00 93.56 371 LEU A CA 1
ATOM 2974 C C . LEU A 1 371 ? 18.208 -17.416 -24.833 1.00 93.56 371 LEU A C 1
ATOM 2976 O O . LEU A 1 371 ? 18.785 -17.069 -25.859 1.00 93.56 371 LEU A O 1
ATOM 2980 N N . PHE A 1 372 ? 17.286 -16.653 -24.241 1.00 91.69 372 PHE A N 1
ATOM 2981 C CA . PHE A 1 372 ? 16.737 -15.445 -24.870 1.00 91.69 372 PHE A CA 1
ATOM 2982 C C . PHE A 1 372 ? 17.303 -14.136 -24.318 1.00 91.69 372 PHE A C 1
ATOM 2984 O O . PHE A 1 372 ? 17.117 -13.095 -24.944 1.00 91.69 372 PHE A O 1
ATOM 2991 N N . VAL A 1 373 ? 18.007 -14.163 -23.181 1.00 89.06 373 VAL A N 1
ATOM 2992 C CA . VAL A 1 373 ? 18.584 -12.951 -22.575 1.00 89.06 373 VAL A CA 1
ATOM 2993 C C . VAL A 1 373 ? 20.103 -13.043 -22.491 1.00 89.06 373 VAL A C 1
ATOM 2995 O O . VAL A 1 373 ? 20.794 -12.206 -23.068 1.00 89.06 373 VAL A O 1
ATOM 2998 N N . ILE A 1 374 ? 20.646 -14.060 -21.815 1.00 92.00 374 ILE A N 1
ATOM 2999 C CA . ILE A 1 374 ? 22.098 -14.152 -21.589 1.00 92.00 374 ILE A CA 1
ATOM 3000 C C . ILE A 1 374 ? 22.845 -14.444 -22.891 1.00 92.00 374 ILE A C 1
ATOM 3002 O O . ILE A 1 374 ? 23.796 -13.734 -23.213 1.00 92.00 374 ILE A O 1
ATOM 3006 N N . LEU A 1 375 ? 22.431 -15.465 -23.648 1.00 93.94 375 LEU A N 1
ATOM 3007 C CA . LEU A 1 375 ? 23.153 -15.895 -24.846 1.00 93.94 375 LEU A CA 1
ATOM 3008 C C . LEU A 1 375 ? 23.266 -14.779 -25.912 1.00 93.94 375 LEU A C 1
ATOM 3010 O O . LEU A 1 375 ? 24.386 -14.534 -26.361 1.00 93.94 375 LEU A O 1
ATOM 3014 N N . PRO A 1 376 ? 22.202 -14.028 -26.273 1.00 92.94 376 PRO A N 1
ATOM 3015 C CA . PRO A 1 376 ? 22.322 -12.916 -27.221 1.00 92.94 376 PRO A CA 1
ATOM 3016 C C . PRO A 1 376 ? 23.250 -11.796 -26.737 1.00 92.94 376 PRO A C 1
ATOM 3018 O O . PRO A 1 376 ? 24.026 -11.257 -27.524 1.00 92.94 376 PRO A O 1
ATOM 3021 N N . ILE A 1 377 ? 23.220 -11.466 -25.439 1.00 92.06 377 ILE A N 1
ATOM 3022 C CA . ILE A 1 377 ? 24.118 -10.456 -24.859 1.00 92.06 377 ILE A CA 1
ATOM 3023 C C . ILE A 1 377 ? 25.574 -10.928 -24.940 1.00 92.06 377 ILE A C 1
ATOM 3025 O O . ILE A 1 377 ? 26.446 -10.148 -25.319 1.00 92.06 377 ILE A O 1
ATOM 3029 N N . LEU A 1 378 ? 25.843 -12.204 -24.640 1.00 93.44 378 LEU A N 1
ATOM 3030 C CA . LEU A 1 378 ? 27.181 -12.783 -24.777 1.00 93.44 378 LEU A CA 1
ATOM 3031 C C . LEU A 1 378 ? 27.672 -12.757 -26.229 1.00 93.44 378 LEU A C 1
ATOM 3033 O O . LEU A 1 378 ? 28.835 -12.434 -26.455 1.00 93.44 378 LEU A O 1
ATOM 3037 N N . ILE A 1 379 ? 26.800 -13.027 -27.206 1.00 92.00 379 ILE A N 1
ATOM 3038 C CA . ILE A 1 379 ? 27.133 -12.938 -28.638 1.00 92.00 379 ILE A CA 1
ATOM 3039 C C . ILE A 1 379 ? 27.505 -11.498 -29.024 1.00 92.00 379 ILE A C 1
ATOM 3041 O O . ILE A 1 379 ? 28.523 -11.287 -29.682 1.00 92.00 379 ILE A O 1
ATOM 3045 N N . ILE A 1 380 ? 26.730 -10.501 -28.583 1.00 92.12 380 ILE A N 1
ATOM 3046 C CA . ILE A 1 380 ? 27.036 -9.081 -28.828 1.00 92.12 380 ILE A CA 1
ATOM 3047 C C . ILE A 1 380 ? 28.394 -8.710 -28.218 1.00 92.12 380 ILE A C 1
ATOM 3049 O O . ILE A 1 380 ? 29.211 -8.072 -28.878 1.00 92.12 380 ILE A O 1
ATOM 3053 N N . ILE A 1 381 ? 28.666 -9.131 -26.979 1.00 92.44 381 ILE A N 1
ATOM 3054 C CA . ILE A 1 381 ? 29.956 -8.876 -26.321 1.00 92.44 381 ILE A CA 1
ATOM 3055 C C . ILE A 1 381 ? 31.098 -9.560 -27.087 1.00 92.44 381 ILE A C 1
ATOM 3057 O O . ILE A 1 381 ? 32.131 -8.938 -27.318 1.00 92.44 381 ILE A O 1
ATOM 3061 N N . TYR A 1 382 ? 30.908 -10.806 -27.523 1.00 92.81 382 TYR A N 1
ATOM 3062 C CA . TYR A 1 382 ? 31.905 -11.553 -28.287 1.00 92.81 382 TYR A CA 1
ATOM 3063 C C . TYR A 1 382 ? 32.273 -10.847 -29.602 1.00 92.81 382 TYR A C 1
ATOM 3065 O O . TYR A 1 382 ? 33.450 -10.597 -29.861 1.00 92.81 382 TYR A O 1
ATOM 3073 N N . TYR A 1 383 ? 31.288 -10.449 -30.412 1.00 91.81 383 TYR A N 1
ATOM 3074 C CA . TYR A 1 383 ? 31.556 -9.755 -31.678 1.00 91.81 383 TYR A CA 1
ATOM 3075 C C . TYR A 1 383 ? 32.089 -8.330 -31.489 1.00 91.81 383 TYR A C 1
ATOM 3077 O O . TYR A 1 383 ? 32.865 -7.852 -32.314 1.00 91.81 383 TYR A O 1
ATOM 3085 N N . ALA A 1 384 ? 31.724 -7.650 -30.399 1.00 91.25 384 ALA A N 1
ATOM 3086 C CA . ALA A 1 384 ? 32.221 -6.308 -30.099 1.00 91.25 384 ALA A CA 1
ATOM 3087 C C . ALA A 1 384 ? 33.740 -6.261 -29.845 1.00 91.25 384 ALA A C 1
ATOM 3089 O O . ALA A 1 384 ? 34.351 -5.211 -30.046 1.00 91.25 384 ALA A O 1
ATOM 3090 N N . PHE A 1 385 ? 34.341 -7.379 -29.420 1.00 93.19 385 PHE A N 1
ATOM 3091 C CA . PHE A 1 385 ? 35.763 -7.479 -29.073 1.00 93.19 385 PHE A CA 1
ATOM 3092 C C . PHE A 1 385 ? 36.537 -8.500 -29.911 1.00 93.19 385 PHE A C 1
ATOM 3094 O O . PHE A 1 385 ? 37.628 -8.906 -29.517 1.00 93.19 385 PHE A O 1
ATOM 3101 N N . THR A 1 386 ? 36.005 -8.929 -31.055 1.00 91.31 386 THR A N 1
ATOM 3102 C CA . THR A 1 386 ? 36.726 -9.798 -31.996 1.00 91.31 386 THR A CA 1
ATOM 3103 C C . THR A 1 386 ? 36.996 -9.096 -33.328 1.00 91.31 386 THR A C 1
ATOM 3105 O O . THR A 1 386 ? 36.399 -8.062 -33.626 1.00 91.31 386 THR A O 1
ATOM 3108 N N . ASP A 1 387 ? 37.936 -9.622 -34.112 1.00 86.12 387 ASP A N 1
ATOM 3109 C CA . ASP A 1 387 ? 38.145 -9.325 -35.538 1.00 86.12 387 ASP A CA 1
ATOM 3110 C C . ASP A 1 387 ? 37.308 -10.290 -36.416 1.00 86.12 387 ASP A C 1
ATOM 3112 O O . ASP A 1 387 ? 36.752 -11.271 -35.928 1.00 86.12 387 ASP A O 1
ATOM 3116 N N . SER A 1 388 ? 37.236 -10.028 -37.720 1.00 79.81 388 SER A N 1
ATOM 3117 C CA . SER A 1 388 ? 36.736 -10.900 -38.791 1.00 79.81 388 SER A CA 1
ATOM 3118 C C . SER A 1 388 ? 37.216 -12.358 -38.715 1.00 79.81 388 SER A C 1
ATOM 3120 O O . SER A 1 388 ? 36.487 -13.257 -39.124 1.00 79.81 388 SER A O 1
ATOM 3122 N N . ASN A 1 389 ? 38.394 -12.609 -38.134 1.00 81.56 389 ASN A N 1
ATOM 3123 C CA . ASN A 1 389 ? 38.956 -13.949 -37.931 1.00 81.56 389 ASN A CA 1
ATOM 3124 C C . ASN A 1 389 ? 38.636 -14.571 -36.552 1.00 81.56 389 ASN A C 1
ATOM 3126 O O . ASN A 1 389 ? 39.116 -15.658 -36.242 1.00 81.56 389 ASN A O 1
ATOM 3130 N N . GLY A 1 390 ? 37.870 -13.887 -35.694 1.00 81.00 390 GLY A N 1
ATOM 3131 C CA . GLY A 1 390 ? 37.479 -14.372 -34.362 1.00 81.00 390 GLY A CA 1
ATOM 3132 C C . GLY A 1 390 ? 38.516 -14.163 -33.250 1.00 81.00 390 GLY A C 1
ATOM 3133 O O . GLY A 1 390 ? 38.271 -14.553 -32.108 1.00 81.00 390 GLY A O 1
ATOM 3134 N N . TYR A 1 391 ? 39.657 -13.529 -33.542 1.00 88.88 391 TYR A N 1
ATOM 3135 C CA . TYR A 1 391 ? 40.657 -13.160 -32.534 1.00 88.88 391 TYR A CA 1
ATOM 3136 C C . TYR A 1 391 ? 40.254 -11.907 -31.764 1.00 88.88 391 TYR A C 1
ATOM 3138 O O . TYR A 1 391 ? 39.618 -11.016 -32.320 1.00 88.88 391 TYR A O 1
ATOM 3146 N N . PHE A 1 392 ? 40.671 -11.816 -30.499 1.00 90.44 392 PHE A N 1
ATOM 3147 C CA . PHE A 1 392 ? 40.407 -10.649 -29.661 1.00 90.44 392 PHE A CA 1
ATOM 3148 C C . PHE A 1 392 ? 41.036 -9.380 -30.258 1.00 90.44 392 PHE A C 1
ATOM 3150 O O . PHE A 1 392 ? 42.236 -9.344 -30.530 1.00 90.44 392 PHE A O 1
ATOM 3157 N N . SER A 1 393 ? 40.228 -8.340 -30.459 1.00 89.31 393 SER A N 1
ATOM 3158 C CA . SER A 1 393 ? 40.625 -7.100 -31.122 1.00 89.31 393 SER A CA 1
ATOM 3159 C C . SER A 1 393 ? 39.875 -5.894 -30.559 1.00 89.31 393 SER A C 1
ATOM 3161 O O . SER A 1 393 ? 38.672 -5.932 -30.313 1.00 89.31 393 SER A O 1
ATOM 3163 N N . TRP A 1 394 ? 40.590 -4.776 -30.423 1.00 89.06 394 TRP A N 1
ATOM 3164 C CA . TRP A 1 394 ? 40.030 -3.475 -30.039 1.00 89.06 394 TRP A CA 1
ATOM 3165 C C . TRP A 1 394 ? 39.630 -2.616 -31.245 1.00 89.06 394 TRP A C 1
ATOM 3167 O O . TRP A 1 394 ? 39.264 -1.450 -31.093 1.00 89.06 394 TRP A O 1
ATOM 3177 N N . GLN A 1 395 ? 39.704 -3.163 -32.460 1.00 87.62 395 GLN A N 1
ATOM 3178 C CA . GLN A 1 395 ? 39.503 -2.405 -33.692 1.00 87.62 395 GLN A CA 1
ATOM 3179 C C . GLN A 1 395 ? 38.096 -1.808 -33.796 1.00 87.62 395 GLN A C 1
ATOM 3181 O O . GLN A 1 395 ? 37.958 -0.659 -34.213 1.00 87.62 395 GLN A O 1
ATOM 3186 N N . ALA A 1 396 ? 37.057 -2.533 -33.370 1.00 86.56 396 ALA A N 1
ATOM 3187 C CA . ALA A 1 396 ? 35.689 -2.016 -33.361 1.00 86.56 396 ALA A CA 1
ATOM 3188 C C . ALA A 1 396 ? 35.558 -0.783 -32.448 1.00 86.56 396 ALA A C 1
ATOM 3190 O O . ALA A 1 396 ? 35.001 0.232 -32.873 1.00 86.56 396 ALA A O 1
ATOM 3191 N N . LEU A 1 397 ? 36.168 -0.832 -31.257 1.00 88.94 397 LEU A N 1
ATOM 3192 C CA . LEU A 1 397 ? 36.221 0.280 -30.307 1.00 88.94 397 LEU A CA 1
ATOM 3193 C C . LEU A 1 397 ? 36.931 1.494 -30.906 1.00 88.94 397 LEU A C 1
ATOM 3195 O O . LEU A 1 397 ? 36.365 2.586 -30.938 1.00 88.94 397 LEU A O 1
ATOM 3199 N N . VAL A 1 398 ? 38.147 1.306 -31.422 1.00 88.94 398 VAL A N 1
ATOM 3200 C CA . VAL A 1 398 ? 38.927 2.400 -32.021 1.00 88.94 398 VAL A CA 1
ATOM 3201 C C . VAL A 1 398 ? 38.174 2.990 -33.216 1.00 88.94 398 VAL A C 1
ATOM 3203 O O . VAL A 1 398 ? 37.979 4.199 -33.287 1.00 88.94 398 VAL A O 1
ATOM 3206 N N . SER A 1 399 ? 37.631 2.147 -34.100 1.00 87.38 399 SER A N 1
ATOM 3207 C CA . SER A 1 399 ? 36.869 2.594 -35.274 1.00 87.38 399 SER A CA 1
ATOM 3208 C C . SER A 1 399 ? 35.629 3.419 -34.919 1.00 87.38 399 SER A C 1
ATOM 3210 O O . SER A 1 399 ? 35.194 4.255 -35.712 1.00 87.38 399 SER A O 1
ATOM 3212 N N . PHE A 1 400 ? 35.032 3.173 -33.750 1.00 90.62 400 PHE A N 1
ATOM 3213 C CA . PHE A 1 400 ? 33.884 3.929 -33.278 1.00 90.62 400 PHE A CA 1
ATOM 3214 C C . PHE A 1 400 ? 34.302 5.326 -32.822 1.00 90.62 400 PHE A C 1
ATOM 3216 O O . PHE A 1 400 ? 33.749 6.309 -33.308 1.00 90.62 400 PHE A O 1
ATOM 3223 N N . PHE A 1 401 ? 35.305 5.419 -31.944 1.00 91.19 401 PHE A N 1
ATOM 3224 C CA . PHE A 1 401 ? 35.758 6.695 -31.383 1.00 91.19 401 PHE A CA 1
ATOM 3225 C C . PHE A 1 401 ? 36.565 7.556 -32.364 1.00 91.19 401 PHE A C 1
ATOM 3227 O O . PHE A 1 401 ? 36.636 8.768 -32.188 1.00 91.19 401 PHE A O 1
ATOM 3234 N N . THR A 1 402 ? 37.140 6.971 -33.415 1.00 90.88 402 THR A N 1
ATOM 3235 C CA . THR A 1 402 ? 37.819 7.728 -34.480 1.00 90.88 402 THR A CA 1
ATOM 3236 C C . THR A 1 402 ? 36.847 8.225 -35.558 1.00 90.88 402 THR A C 1
ATOM 3238 O O . THR A 1 402 ? 37.144 9.186 -36.264 1.00 90.88 402 THR A O 1
ATOM 3241 N N . SER A 1 403 ? 35.669 7.609 -35.700 1.00 90.75 403 SER A N 1
ATOM 3242 C CA . SER A 1 403 ? 34.693 8.010 -36.717 1.00 90.75 403 SER A CA 1
ATOM 3243 C C . SER A 1 403 ? 33.852 9.199 -36.253 1.00 90.75 403 SER A C 1
ATOM 3245 O O . SER A 1 403 ? 32.962 9.071 -35.408 1.00 90.75 403 SER A O 1
ATOM 3247 N N . THR A 1 404 ? 34.072 10.352 -36.883 1.00 89.44 404 THR A N 1
ATOM 3248 C CA . THR A 1 404 ? 33.286 11.572 -36.650 1.00 89.44 404 THR A CA 1
ATOM 3249 C C . THR A 1 404 ? 31.798 11.367 -36.941 1.00 89.44 404 THR A C 1
ATOM 3251 O O . THR A 1 404 ? 30.962 11.866 -36.195 1.00 89.44 404 THR A O 1
ATOM 3254 N N . THR A 1 405 ? 31.454 10.573 -37.960 1.00 88.50 405 THR A N 1
ATOM 3255 C CA . THR A 1 405 ? 30.065 10.243 -38.319 1.00 88.50 405 THR A CA 1
ATOM 3256 C C . THR A 1 405 ? 29.365 9.391 -37.259 1.00 88.50 405 THR A C 1
ATOM 3258 O O . THR A 1 405 ? 28.216 9.650 -36.917 1.00 88.50 405 THR A O 1
ATOM 3261 N N . LYS A 1 406 ? 30.034 8.372 -36.699 1.00 89.19 406 LYS A N 1
ATOM 3262 C CA . LYS A 1 406 ? 29.421 7.512 -35.667 1.00 89.19 406 LYS A CA 1
ATOM 3263 C C . LYS A 1 406 ? 29.176 8.290 -34.371 1.00 89.19 406 LYS A C 1
ATOM 3265 O O . LYS A 1 406 ? 28.117 8.148 -33.759 1.00 89.19 406 LYS A O 1
ATOM 3270 N N . LEU A 1 407 ? 30.127 9.144 -33.990 1.00 89.94 407 LEU A N 1
ATOM 3271 C CA . LEU A 1 407 ? 29.997 10.026 -32.830 1.00 89.94 407 LEU A CA 1
ATOM 3272 C C . LEU A 1 407 ? 28.926 11.102 -33.032 1.00 89.94 407 LEU A C 1
ATOM 3274 O O . LEU A 1 407 ? 28.147 11.356 -32.112 1.00 89.94 407 LEU A O 1
ATOM 3278 N N . SER A 1 408 ? 28.837 11.700 -34.224 1.00 90.31 408 SER A N 1
ATOM 3279 C CA . SER A 1 408 ? 27.800 12.694 -34.514 1.00 90.31 408 SER A CA 1
ATOM 3280 C C . SER A 1 408 ? 26.404 12.074 -34.480 1.00 90.31 408 SER A C 1
ATOM 3282 O O . SER A 1 408 ? 25.514 12.646 -33.855 1.00 90.31 408 SER A O 1
ATOM 3284 N N . VAL A 1 409 ? 26.216 10.873 -35.043 1.00 90.69 409 VAL A N 1
ATOM 3285 C CA . VAL A 1 409 ? 24.933 10.154 -34.976 1.00 90.69 409 VAL A CA 1
ATOM 3286 C C . VAL A 1 409 ? 24.556 9.811 -33.533 1.00 90.69 409 VAL A C 1
ATOM 3288 O O . VAL A 1 409 ? 23.399 9.995 -33.152 1.00 90.69 409 VAL A O 1
ATOM 3291 N N . LEU A 1 410 ? 25.508 9.370 -32.700 1.00 91.25 410 LEU A N 1
ATOM 3292 C CA . LEU A 1 410 ? 25.255 9.139 -31.273 1.00 91.25 410 LEU A CA 1
ATOM 3293 C C . LEU A 1 410 ? 24.782 10.425 -30.576 1.00 91.25 410 LEU A C 1
ATOM 3295 O O . LEU A 1 410 ? 23.774 10.407 -29.871 1.00 91.25 410 LEU A O 1
ATOM 3299 N N . PHE A 1 411 ? 25.476 11.542 -30.797 1.00 91.31 411 PHE A N 1
ATOM 3300 C CA . PHE A 1 411 ? 25.155 12.820 -30.162 1.00 91.31 411 PHE A CA 1
ATOM 3301 C C . PHE A 1 411 ? 23.799 13.381 -30.612 1.00 91.31 411 PHE A C 1
ATOM 3303 O O . PHE A 1 411 ? 22.983 13.771 -29.777 1.00 91.31 411 PHE A O 1
ATOM 3310 N N . VAL A 1 412 ? 23.523 13.359 -31.920 1.00 89.50 412 VAL A N 1
ATOM 3311 C CA . VAL A 1 412 ? 22.231 13.769 -32.491 1.00 89.50 412 VAL A CA 1
ATOM 3312 C C . VAL A 1 412 ? 21.101 12.908 -31.937 1.00 89.50 412 VAL A C 1
ATOM 3314 O O . VAL A 1 412 ? 20.059 13.442 -31.564 1.00 89.50 412 VAL A O 1
ATOM 3317 N N . SER A 1 413 ? 21.322 11.598 -31.799 1.00 91.81 413 SER A N 1
ATOM 3318 C CA . SER A 1 413 ? 20.325 10.697 -31.217 1.00 91.81 413 SER A CA 1
ATOM 3319 C C . SER A 1 413 ? 20.025 11.045 -29.766 1.00 91.81 413 SER A C 1
ATOM 3321 O O . SER A 1 413 ? 18.857 11.101 -29.395 1.00 91.81 413 SER A O 1
ATOM 3323 N N . ILE A 1 414 ? 21.052 11.341 -28.958 1.00 91.81 414 ILE A N 1
ATOM 3324 C CA . ILE A 1 414 ? 20.868 11.740 -27.555 1.00 91.81 414 ILE A CA 1
ATOM 3325 C C . ILE A 1 414 ? 20.070 13.042 -27.471 1.00 91.81 414 ILE A C 1
ATOM 3327 O O . ILE A 1 414 ? 19.122 13.122 -26.691 1.00 91.81 414 ILE A O 1
ATOM 3331 N N . LEU A 1 415 ? 20.413 14.046 -28.283 1.00 91.56 415 LEU A N 1
ATOM 3332 C CA . LEU A 1 415 ? 19.692 15.320 -28.307 1.00 91.56 415 LEU A CA 1
ATOM 3333 C C . LEU A 1 415 ? 18.231 15.145 -28.722 1.00 91.56 415 LEU A C 1
ATOM 3335 O O . LEU A 1 415 ? 17.342 15.666 -28.050 1.00 91.56 415 LEU A O 1
ATOM 3339 N N . ILE A 1 416 ? 17.978 14.378 -29.782 1.00 90.81 416 ILE A N 1
ATOM 3340 C CA . ILE A 1 416 ? 16.627 14.051 -30.243 1.00 90.81 416 ILE A CA 1
ATOM 3341 C C . ILE A 1 416 ? 15.858 13.279 -29.166 1.00 90.81 416 ILE A C 1
ATOM 3343 O O . ILE A 1 416 ? 14.714 13.618 -28.872 1.00 90.81 416 ILE A O 1
ATOM 3347 N N . GLY A 1 417 ? 16.491 12.297 -28.523 1.00 92.12 417 GLY A N 1
ATOM 3348 C CA . GLY A 1 417 ? 15.917 11.539 -27.415 1.00 92.12 417 GLY A CA 1
ATOM 3349 C C . GLY A 1 417 ? 15.506 12.436 -26.251 1.00 92.12 417 GLY A C 1
ATOM 3350 O O . GLY A 1 417 ? 14.378 12.335 -25.766 1.00 92.12 417 GLY A O 1
ATOM 3351 N N . LEU A 1 418 ? 16.384 13.347 -25.822 1.00 92.81 418 LEU A N 1
ATOM 3352 C CA . LEU A 1 418 ? 16.096 14.305 -24.751 1.00 92.81 418 LEU A CA 1
ATOM 3353 C C . LEU A 1 418 ? 14.967 15.261 -25.140 1.00 92.81 418 LEU A C 1
ATOM 3355 O O . LEU A 1 418 ? 14.030 15.447 -24.364 1.00 92.81 418 LEU A O 1
ATOM 3359 N N . PHE A 1 419 ? 15.023 15.831 -26.343 1.00 93.75 419 PHE A N 1
ATOM 3360 C CA . PHE A 1 419 ? 14.019 16.777 -26.820 1.00 93.75 419 PHE A CA 1
ATOM 3361 C C . PHE A 1 419 ? 12.639 16.124 -26.946 1.00 93.75 419 PHE A C 1
ATOM 3363 O O . PHE A 1 419 ? 11.654 16.654 -26.431 1.00 93.75 419 PHE A O 1
ATOM 3370 N N . ASN A 1 420 ? 12.573 14.929 -27.538 1.00 94.25 420 ASN A N 1
ATOM 3371 C CA . ASN A 1 420 ? 11.338 14.161 -27.651 1.00 94.25 420 ASN A CA 1
ATOM 3372 C C . ASN A 1 420 ? 10.772 13.778 -26.274 1.00 94.25 420 ASN A C 1
ATOM 3374 O O . ASN A 1 420 ? 9.566 13.852 -26.055 1.00 94.25 420 ASN A O 1
ATOM 3378 N N . THR A 1 421 ? 11.640 13.429 -25.320 1.00 94.50 421 THR A N 1
ATOM 3379 C CA . THR A 1 421 ? 11.237 13.121 -23.940 1.00 94.50 421 THR A CA 1
ATOM 3380 C C . THR A 1 421 ? 10.612 14.333 -23.254 1.00 94.50 421 THR A C 1
ATOM 3382 O O . THR A 1 421 ? 9.547 14.218 -22.647 1.00 94.50 421 THR A O 1
ATOM 3385 N N . VAL A 1 422 ? 11.231 15.511 -23.385 1.00 95.38 422 VAL A N 1
ATOM 3386 C CA . VAL A 1 422 ? 10.682 16.766 -22.852 1.00 95.38 422 VAL A CA 1
ATOM 3387 C C . VAL A 1 422 ? 9.331 17.077 -23.493 1.00 95.38 422 VAL A C 1
ATOM 3389 O 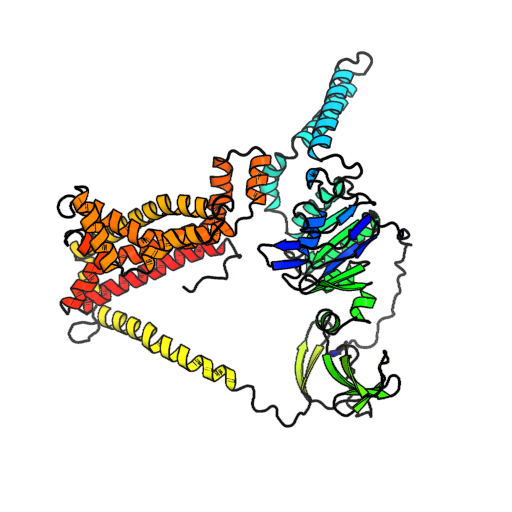O . VAL A 1 422 ? 8.380 17.392 -22.782 1.00 95.38 422 VAL A O 1
ATOM 3392 N N . LEU A 1 423 ? 9.211 16.934 -24.814 1.00 95.69 423 LEU A N 1
ATOM 3393 C CA . LEU A 1 423 ? 7.974 17.219 -25.538 1.00 95.69 423 LEU A CA 1
ATOM 3394 C C . LEU A 1 423 ? 6.839 16.255 -25.146 1.00 95.69 423 LEU A C 1
ATOM 3396 O O . LEU A 1 423 ? 5.714 16.690 -24.895 1.00 95.69 423 LEU A O 1
ATOM 3400 N N . CYS A 1 424 ? 7.146 14.964 -24.989 1.00 95.12 424 CYS A N 1
ATOM 3401 C CA . CYS A 1 424 ? 6.197 13.969 -24.490 1.00 95.12 424 CYS A CA 1
ATOM 3402 C C . CYS A 1 424 ? 5.760 14.254 -23.050 1.00 95.12 424 CYS A C 1
ATOM 3404 O O . CYS A 1 424 ? 4.583 14.099 -22.742 1.00 95.12 424 CYS A O 1
ATOM 3406 N N . LEU A 1 425 ? 6.660 14.701 -22.168 1.00 94.81 425 LEU A N 1
ATOM 3407 C CA . LEU A 1 425 ? 6.304 15.085 -20.798 1.00 94.81 425 LEU A CA 1
ATOM 3408 C C . LEU A 1 425 ? 5.440 16.350 -20.761 1.00 94.81 425 LEU A C 1
ATOM 3410 O O . LEU A 1 425 ? 4.457 16.388 -20.024 1.00 94.81 425 LEU A O 1
ATOM 3414 N N . LEU A 1 426 ? 5.765 17.358 -21.575 1.00 95.00 426 LEU A N 1
ATOM 3415 C CA . LEU A 1 426 ? 5.005 18.609 -21.658 1.00 95.00 426 LEU A CA 1
ATOM 3416 C C . LEU A 1 426 ? 3.559 18.384 -22.111 1.00 95.00 426 LEU A C 1
ATOM 3418 O O . LEU A 1 426 ? 2.659 19.051 -21.609 1.00 95.00 426 LEU A O 1
ATOM 3422 N N . ILE A 1 427 ? 3.332 17.443 -23.029 1.00 94.31 427 ILE A N 1
ATOM 3423 C CA . ILE A 1 427 ? 1.993 17.113 -23.538 1.00 94.31 427 ILE A CA 1
ATOM 3424 C C . ILE A 1 427 ? 1.315 16.055 -22.656 1.00 94.31 427 ILE A C 1
ATOM 3426 O O . ILE A 1 427 ? 0.145 16.179 -22.297 1.00 94.31 427 ILE A O 1
ATOM 3430 N N . GLY A 1 428 ? 2.049 15.010 -22.283 1.00 92.25 428 GLY A N 1
ATOM 3431 C CA . GLY A 1 428 ? 1.532 13.848 -21.570 1.00 92.25 428 GLY A CA 1
ATOM 3432 C C . GLY A 1 428 ? 1.167 14.140 -20.120 1.00 92.25 428 GLY A C 1
ATOM 3433 O O . GLY A 1 428 ? 0.186 13.587 -19.629 1.00 92.25 428 GLY A O 1
ATOM 3434 N N . TYR A 1 429 ? 1.892 15.031 -19.437 1.00 93.38 429 TYR A N 1
ATOM 3435 C CA . TYR A 1 429 ? 1.616 15.353 -18.036 1.00 93.38 429 TYR A CA 1
ATOM 3436 C C . TYR A 1 429 ? 0.271 16.070 -17.837 1.00 93.38 429 TYR A C 1
ATOM 3438 O O . TYR A 1 429 ? -0.518 15.591 -17.019 1.00 93.38 429 TYR A O 1
ATOM 3446 N N . PRO A 1 430 ? -0.067 17.147 -18.581 1.00 92.00 430 PRO A N 1
ATOM 3447 C CA . PRO A 1 430 ? -1.397 17.753 -18.508 1.00 92.00 430 PRO A CA 1
ATOM 3448 C C . PRO A 1 430 ? -2.523 16.766 -18.824 1.00 92.00 430 PRO A C 1
ATOM 3450 O O . PRO A 1 430 ? -3.536 16.760 -18.128 1.00 92.00 430 PRO A O 1
ATOM 3453 N N . ILE A 1 431 ? -2.335 15.901 -19.827 1.00 89.25 431 ILE A N 1
ATOM 3454 C CA . ILE A 1 431 ? -3.321 14.876 -20.195 1.00 89.25 431 ILE A CA 1
ATOM 3455 C C . ILE A 1 431 ? -3.505 13.879 -19.048 1.00 89.25 431 ILE A C 1
ATOM 3457 O O . ILE A 1 431 ? -4.631 13.629 -18.626 1.00 89.25 431 ILE A O 1
ATOM 3461 N N . ALA A 1 432 ? -2.416 13.348 -18.489 1.00 89.75 432 ALA A N 1
ATOM 3462 C CA . ALA A 1 432 ? -2.469 12.412 -17.369 1.00 89.75 432 ALA A CA 1
ATOM 3463 C C . ALA A 1 432 ? -3.104 13.036 -16.113 1.00 89.75 432 ALA A C 1
ATOM 3465 O O . ALA A 1 432 ? -3.883 12.376 -15.426 1.00 89.75 432 ALA A O 1
ATOM 3466 N N . TYR A 1 433 ? -2.819 14.312 -15.839 1.00 88.12 433 TYR A N 1
ATOM 3467 C CA . TYR A 1 433 ? -3.419 15.073 -14.741 1.00 88.12 433 TYR A CA 1
ATOM 3468 C C . TYR A 1 433 ? -4.913 15.337 -14.948 1.00 88.12 433 TYR A C 1
ATOM 3470 O O . TYR A 1 433 ? -5.702 15.256 -14.009 1.00 88.12 433 TYR A O 1
ATOM 3478 N N . PHE A 1 434 ? -5.328 15.611 -16.182 1.00 86.69 434 PHE A N 1
ATOM 3479 C CA . PHE A 1 434 ? -6.741 15.732 -16.521 1.00 86.69 434 PHE A CA 1
ATOM 3480 C C . PHE A 1 434 ? -7.473 14.391 -16.357 1.00 86.69 434 PHE A C 1
ATOM 3482 O O . PHE A 1 434 ? -8.536 14.336 -15.738 1.00 86.69 434 PHE A O 1
ATOM 3489 N N . LEU A 1 435 ? -6.876 13.300 -16.847 1.00 83.75 435 LEU A N 1
ATOM 3490 C CA . LEU A 1 435 ? -7.437 11.949 -16.773 1.00 83.75 435 LEU A CA 1
ATOM 3491 C C . LEU A 1 435 ? -7.496 11.391 -15.343 1.00 83.75 435 LEU A C 1
ATOM 3493 O O . LEU A 1 435 ? -8.359 10.562 -15.055 1.00 83.75 435 LEU A O 1
ATOM 3497 N N . SER A 1 436 ? -6.611 11.809 -14.435 1.00 83.62 436 SER A N 1
ATOM 3498 C CA . SER A 1 436 ? -6.643 11.363 -13.032 1.00 83.62 436 SER A CA 1
ATOM 3499 C C . SER A 1 436 ? -7.763 12.019 -12.213 1.00 83.62 436 SER A C 1
ATOM 3501 O O . SER A 1 436 ? -8.085 11.561 -11.112 1.00 83.62 436 SER A O 1
ATOM 3503 N N . ASN A 1 437 ? -8.386 13.079 -12.735 1.00 79.94 437 ASN A N 1
ATOM 3504 C CA . ASN A 1 437 ? -9.437 13.795 -12.033 1.00 79.94 437 ASN A CA 1
ATOM 3505 C C . ASN A 1 437 ? -10.795 13.063 -12.167 1.00 79.94 437 ASN A C 1
ATOM 3507 O O . ASN A 1 437 ? -11.331 12.941 -13.274 1.00 79.94 437 ASN A O 1
ATOM 3511 N N . PRO A 1 438 ? -11.410 12.632 -11.047 1.00 68.94 438 PRO A N 1
ATOM 3512 C CA . PRO A 1 438 ? -12.644 11.838 -11.046 1.00 68.94 438 PRO A CA 1
ATOM 3513 C C . PRO A 1 438 ? -13.851 12.605 -11.602 1.00 68.94 438 PRO A C 1
ATOM 3515 O O . PRO A 1 438 ? -14.835 12.000 -12.016 1.00 68.94 438 PRO A O 1
ATOM 3518 N N . LYS A 1 439 ? -13.786 13.944 -11.660 1.00 67.69 439 LYS A N 1
ATOM 3519 C CA . LYS A 1 439 ? -14.837 14.766 -12.272 1.00 67.69 439 LYS A CA 1
ATOM 3520 C C . LYS A 1 439 ? -14.990 14.489 -13.772 1.00 67.69 439 LYS A C 1
ATOM 3522 O O . LYS A 1 439 ? -16.105 14.567 -14.286 1.00 67.69 439 LYS A O 1
ATOM 3527 N N . TYR A 1 440 ? -13.886 14.179 -14.451 1.00 66.31 440 TYR A N 1
ATOM 3528 C CA . TYR A 1 440 ? -13.835 13.967 -15.900 1.00 66.31 440 TYR A CA 1
ATOM 3529 C C . TYR A 1 440 ? -13.732 12.483 -16.265 1.00 66.31 440 TYR A C 1
ATOM 3531 O O . TYR A 1 440 ? -14.273 12.062 -17.283 1.00 66.31 440 TYR A O 1
ATOM 3539 N N . ASN A 1 441 ? -13.109 11.675 -15.408 1.00 65.38 441 ASN A N 1
ATOM 3540 C CA . ASN A 1 441 ? -12.938 10.243 -15.621 1.00 65.38 441 ASN A CA 1
ATOM 3541 C C . ASN A 1 441 ? -14.032 9.425 -14.917 1.00 65.38 441 ASN A C 1
ATOM 3543 O O . ASN A 1 441 ? -13.764 8.707 -13.959 1.00 65.38 441 ASN A O 1
ATOM 3547 N N . LYS A 1 442 ? -15.282 9.570 -15.379 1.00 58.62 442 LYS A N 1
ATOM 3548 C CA . LYS A 1 442 ? -16.406 8.740 -14.900 1.00 58.62 442 LYS A CA 1
ATOM 3549 C C . LYS A 1 442 ? -16.457 7.361 -15.570 1.00 58.62 442 LYS A C 1
ATOM 3551 O O . LYS A 1 442 ? -16.980 6.430 -14.977 1.00 58.62 442 LYS A O 1
ATOM 3556 N N . ASN A 1 443 ? -15.885 7.234 -16.774 1.00 57.28 443 ASN A N 1
ATOM 3557 C CA . ASN A 1 443 ? -15.886 6.010 -17.577 1.00 57.28 443 ASN A CA 1
ATOM 3558 C C . ASN A 1 443 ? -14.464 5.709 -18.082 1.00 57.28 443 ASN A C 1
ATOM 3560 O O . ASN A 1 443 ? -13.825 6.585 -18.668 1.00 57.28 443 ASN A O 1
ATOM 3564 N N . ALA A 1 444 ? -14.024 4.448 -17.983 1.00 63.38 444 ALA A N 1
ATOM 3565 C CA . ALA A 1 444 ? -12.718 3.954 -18.458 1.00 63.38 444 ALA A CA 1
ATOM 3566 C C . ALA A 1 444 ? -12.407 4.245 -19.950 1.00 63.38 444 ALA A C 1
ATOM 3568 O O . ALA A 1 444 ? -11.268 4.109 -20.400 1.00 63.38 444 ALA A O 1
ATOM 3569 N N . MET A 1 445 ? -13.405 4.690 -20.720 1.00 67.62 445 MET A N 1
ATOM 3570 C CA . MET A 1 445 ? -13.308 5.007 -22.146 1.00 67.62 445 MET A CA 1
ATOM 3571 C C . MET A 1 445 ? -12.319 6.136 -22.474 1.00 67.62 445 MET A C 1
ATOM 3573 O O . MET A 1 445 ? -11.673 6.075 -23.518 1.00 67.62 445 MET A O 1
ATOM 3577 N N . MET A 1 446 ? -12.156 7.153 -21.614 1.00 72.44 446 MET A N 1
ATOM 3578 C CA . MET A 1 446 ? -11.240 8.265 -21.924 1.00 72.44 446 MET A CA 1
ATOM 3579 C C . MET A 1 446 ? -9.771 7.838 -21.906 1.00 72.44 446 MET A C 1
ATOM 3581 O O . MET A 1 446 ? -9.006 8.243 -22.776 1.00 72.44 446 MET A O 1
ATOM 3585 N N . VAL A 1 447 ? -9.376 6.990 -20.953 1.00 71.38 447 VAL A N 1
ATOM 3586 C CA . VAL A 1 447 ? -8.015 6.432 -20.907 1.00 71.38 447 VAL A CA 1
ATOM 3587 C C . VAL A 1 447 ? -7.798 5.490 -22.094 1.00 71.38 447 VAL A C 1
ATOM 3589 O O . VAL A 1 447 ? -6.748 5.530 -22.735 1.00 71.38 447 VAL A O 1
ATOM 3592 N N . MET A 1 448 ? -8.822 4.703 -22.446 1.00 72.31 448 MET A N 1
ATOM 3593 C CA . MET A 1 448 ? -8.782 3.789 -23.587 1.00 72.31 448 MET A CA 1
ATOM 3594 C C . MET A 1 448 ? -8.515 4.520 -24.912 1.00 72.31 448 MET A C 1
ATOM 3596 O O . MET A 1 448 ? -7.749 4.013 -25.722 1.00 72.31 448 MET A O 1
ATOM 3600 N N . LEU A 1 449 ? -9.038 5.736 -25.114 1.00 80.75 449 LEU A N 1
ATOM 3601 C CA . LEU A 1 449 ? -8.805 6.532 -26.330 1.00 80.75 449 LEU A CA 1
ATOM 3602 C C . LEU A 1 449 ? -7.319 6.854 -26.580 1.00 80.75 449 LEU A C 1
ATOM 3604 O O . LEU A 1 449 ? -6.878 6.874 -27.727 1.00 80.75 449 LEU A O 1
ATOM 3608 N N . PHE A 1 450 ? -6.529 7.049 -25.521 1.00 76.31 450 PHE A N 1
ATOM 3609 C CA . PHE A 1 450 ? -5.087 7.303 -25.634 1.00 76.31 450 PHE A CA 1
ATOM 3610 C C . PHE A 1 450 ? -4.255 6.020 -25.758 1.00 76.31 450 PHE A C 1
ATOM 3612 O O . PHE A 1 450 ? -3.140 6.053 -26.276 1.00 76.31 450 PHE A O 1
ATOM 3619 N N . VAL A 1 451 ? -4.793 4.885 -25.309 1.00 74.88 451 VAL A N 1
ATOM 3620 C CA . VAL A 1 451 ? -4.128 3.572 -25.353 1.00 74.88 451 VAL A CA 1
ATOM 3621 C C . VAL A 1 451 ? -4.436 2.818 -26.648 1.00 74.88 451 VAL A C 1
ATOM 3623 O O . VAL A 1 451 ? -3.580 2.095 -27.147 1.00 74.88 451 VAL A O 1
ATOM 3626 N N . LEU A 1 452 ? -5.626 3.005 -27.227 1.00 81.38 452 LEU A N 1
ATOM 3627 C CA . LEU A 1 452 ? -6.086 2.341 -28.452 1.00 81.38 452 LEU A CA 1
ATOM 3628 C C . LEU A 1 452 ? -5.080 2.421 -29.611 1.00 81.38 452 LEU A C 1
ATOM 3630 O O . LEU A 1 452 ? -4.806 1.379 -30.210 1.00 81.38 452 LEU A O 1
ATOM 3634 N N . PRO A 1 453 ? -4.446 3.578 -29.892 1.00 82.81 453 PRO A N 1
ATOM 3635 C CA . PRO A 1 453 ? -3.439 3.663 -30.942 1.00 82.81 453 PRO A CA 1
ATOM 3636 C C . PRO A 1 453 ? -2.226 2.745 -30.739 1.00 82.81 453 PRO A C 1
ATOM 3638 O O . PRO A 1 453 ? -1.502 2.523 -31.704 1.00 82.81 453 PRO A O 1
ATOM 3641 N N . MET A 1 454 ? -1.957 2.228 -29.530 1.00 81.00 454 MET A N 1
ATOM 3642 C CA . MET A 1 454 ? -0.862 1.271 -29.282 1.00 81.00 454 MET A CA 1
ATOM 3643 C C . MET A 1 454 ? -1.140 -0.132 -29.828 1.00 81.00 454 MET A C 1
ATOM 3645 O O . MET A 1 454 ? -0.197 -0.878 -30.067 1.00 81.00 454 MET A O 1
ATOM 3649 N N . TRP A 1 455 ? -2.407 -0.490 -30.039 1.00 83.62 455 TRP A N 1
ATOM 3650 C CA . TRP A 1 455 ? -2.796 -1.800 -30.573 1.00 83.62 455 TRP A CA 1
ATOM 3651 C C . TRP A 1 455 ? -2.721 -1.862 -32.100 1.00 83.62 455 TRP A C 1
ATOM 3653 O O . TRP A 1 455 ? -2.785 -2.939 -32.690 1.00 83.62 455 TRP A O 1
ATOM 3663 N N . ILE A 1 456 ? -2.570 -0.707 -32.748 1.00 86.12 456 ILE A N 1
ATOM 3664 C CA . ILE A 1 456 ? -2.350 -0.607 -34.187 1.00 86.12 456 ILE A CA 1
ATOM 3665 C C . ILE A 1 456 ? -0.865 -0.837 -34.462 1.00 86.12 456 ILE A C 1
ATOM 3667 O O . ILE A 1 456 ? -0.002 -0.324 -33.750 1.00 86.12 456 ILE A O 1
ATOM 3671 N N . ASN A 1 457 ? -0.564 -1.586 -35.526 1.00 86.50 457 ASN A N 1
ATOM 3672 C CA . ASN A 1 457 ? 0.811 -1.814 -35.951 1.00 86.50 457 ASN A CA 1
ATOM 3673 C C . ASN A 1 457 ? 1.563 -0.479 -36.110 1.00 86.50 457 ASN A C 1
ATOM 3675 O O . ASN A 1 457 ? 1.133 0.432 -36.821 1.00 86.50 457 ASN A O 1
ATOM 3679 N N . PHE A 1 458 ? 2.713 -0.395 -35.452 1.00 83.75 458 PHE A N 1
ATOM 3680 C CA . PHE A 1 458 ? 3.537 0.804 -35.360 1.00 83.75 458 PHE A CA 1
ATOM 3681 C C . PHE A 1 458 ? 3.992 1.370 -36.717 1.00 83.75 458 PHE A C 1
ATOM 3683 O O . PHE A 1 458 ? 4.060 2.591 -36.880 1.00 83.75 458 PHE A O 1
ATOM 3690 N N . VAL A 1 459 ? 4.268 0.506 -37.701 1.00 86.50 459 VAL A N 1
ATOM 3691 C CA . VAL A 1 459 ? 4.657 0.913 -39.062 1.00 86.50 459 VAL A CA 1
ATOM 3692 C C . VAL A 1 459 ? 3.481 1.587 -39.763 1.00 86.50 459 VAL A C 1
ATOM 3694 O O . VAL A 1 459 ? 3.630 2.688 -40.286 1.00 86.50 459 VAL A O 1
ATOM 3697 N N . LEU A 1 460 ? 2.295 0.968 -39.712 1.00 87.75 460 LEU A N 1
ATOM 3698 C CA . LEU A 1 460 ? 1.075 1.509 -40.325 1.00 87.75 460 LEU A CA 1
ATOM 3699 C C . LEU A 1 460 ? 0.693 2.855 -39.711 1.00 87.75 460 LEU A C 1
ATOM 3701 O O . LEU A 1 460 ? 0.397 3.807 -40.427 1.00 87.75 460 LEU A O 1
ATOM 3705 N N . ARG A 1 461 ? 0.757 2.944 -38.379 1.00 89.31 461 ARG A N 1
ATOM 3706 C CA . ARG A 1 461 ? 0.486 4.174 -37.633 1.00 89.31 461 ARG A CA 1
ATOM 3707 C C . ARG A 1 461 ? 1.425 5.306 -38.055 1.00 89.31 461 ARG A C 1
ATOM 3709 O O . ARG A 1 461 ? 0.972 6.416 -38.306 1.00 89.31 461 ARG A O 1
ATOM 3716 N N . THR A 1 462 ? 2.719 5.011 -38.167 1.00 89.38 462 THR A N 1
ATOM 3717 C CA . THR A 1 462 ? 3.739 5.987 -38.575 1.00 89.38 462 THR A CA 1
ATOM 3718 C C . THR A 1 462 ? 3.559 6.414 -40.036 1.00 89.38 462 THR A C 1
ATOM 3720 O O . THR A 1 462 ? 3.606 7.606 -40.325 1.00 89.38 462 THR A O 1
ATOM 3723 N N . GLY A 1 463 ? 3.284 5.481 -40.952 1.00 88.94 463 GLY A N 1
ATOM 3724 C CA . GLY A 1 463 ? 2.984 5.807 -42.350 1.00 88.94 463 GLY A CA 1
ATOM 3725 C C . GLY A 1 463 ? 1.765 6.722 -42.487 1.00 88.94 463 GLY A C 1
ATOM 3726 O O . GLY A 1 463 ? 1.850 7.769 -43.120 1.00 88.94 463 GLY A O 1
ATOM 3727 N N . ALA A 1 464 ? 0.669 6.399 -41.794 1.00 89.94 464 ALA A N 1
ATOM 3728 C CA . ALA A 1 464 ? -0.539 7.220 -41.803 1.00 89.94 464 ALA A CA 1
ATOM 3729 C C . ALA A 1 464 ? -0.293 8.638 -41.260 1.00 89.94 464 ALA A C 1
ATOM 3731 O O . ALA A 1 464 ? -0.770 9.612 -41.837 1.00 89.94 464 ALA A O 1
ATOM 3732 N N . THR A 1 465 ? 0.478 8.787 -40.175 1.00 90.31 465 THR A N 1
ATOM 3733 C CA . THR A 1 465 ? 0.837 10.117 -39.654 1.00 90.31 465 THR A CA 1
ATOM 3734 C C . THR A 1 465 ? 1.667 10.918 -40.654 1.00 90.31 465 THR A C 1
ATOM 3736 O O . THR A 1 465 ? 1.435 12.116 -40.798 1.00 90.31 465 THR A O 1
ATOM 3739 N N . ARG A 1 466 ? 2.604 10.279 -41.365 1.00 89.94 466 ARG A N 1
ATOM 3740 C CA . ARG A 1 466 ? 3.397 10.939 -42.409 1.00 89.94 466 ARG A CA 1
ATOM 3741 C C . ARG A 1 466 ? 2.510 11.472 -43.533 1.00 89.94 466 ARG A C 1
ATOM 3743 O O . ARG A 1 466 ? 2.657 12.624 -43.931 1.00 89.94 466 ARG A O 1
ATOM 3750 N N . ASP A 1 467 ? 1.571 10.658 -44.003 1.00 89.94 467 ASP A N 1
ATOM 3751 C CA . ASP A 1 467 ? 0.677 11.042 -45.095 1.00 89.94 467 ASP A CA 1
ATOM 3752 C C . ASP A 1 467 ? -0.263 12.188 -44.663 1.00 89.94 467 ASP A C 1
ATOM 3754 O O . ASP A 1 467 ? -0.455 13.144 -45.413 1.00 89.94 467 ASP A O 1
ATOM 3758 N N . ILE A 1 468 ? -0.748 12.177 -43.412 1.00 91.00 468 ILE A N 1
ATOM 3759 C CA . ILE A 1 468 ? -1.512 13.295 -42.823 1.00 91.00 468 ILE A CA 1
ATOM 3760 C C . ILE A 1 468 ? -0.677 14.584 -42.774 1.00 91.00 468 ILE A C 1
ATOM 3762 O O . ILE A 1 468 ? -1.187 15.656 -43.094 1.00 91.00 468 ILE A O 1
ATOM 3766 N N . LEU A 1 469 ? 0.596 14.508 -42.375 1.00 89.50 469 LEU A N 1
ATOM 3767 C CA . LEU A 1 469 ? 1.479 15.680 -42.330 1.00 89.50 469 LEU A CA 1
ATOM 3768 C C . LEU A 1 469 ? 1.724 16.258 -43.726 1.00 89.50 469 LEU A C 1
ATOM 3770 O O . LEU A 1 469 ? 1.665 17.477 -43.894 1.00 89.50 469 LEU A O 1
ATOM 3774 N N . SER A 1 470 ? 1.899 15.391 -44.726 1.00 87.81 470 SER A N 1
ATOM 3775 C CA . SER A 1 470 ? 2.008 15.789 -46.131 1.00 87.81 470 SER A CA 1
ATOM 3776 C C . SER A 1 470 ? 0.746 16.516 -46.614 1.00 87.81 470 SER A C 1
ATOM 3778 O O . SER A 1 470 ? 0.849 17.578 -47.227 1.00 87.81 470 SER A O 1
ATOM 3780 N N . TRP A 1 471 ? -0.453 16.038 -46.249 1.00 90.06 471 TRP A N 1
ATOM 3781 C CA . TRP A 1 471 ? -1.718 16.714 -46.581 1.00 90.06 471 TRP A CA 1
ATOM 3782 C C . TRP A 1 471 ? -1.859 18.110 -45.959 1.00 90.06 471 TRP A C 1
ATOM 3784 O O . TRP A 1 471 ? -2.528 18.967 -46.530 1.00 90.06 471 TRP A O 1
ATOM 3794 N N . ILE A 1 472 ? -1.231 18.351 -44.805 1.00 89.00 472 ILE A N 1
ATOM 3795 C CA . ILE A 1 472 ? -1.250 19.645 -44.099 1.00 89.00 472 ILE A CA 1
ATOM 3796 C C . ILE A 1 472 ? -0.108 20.567 -44.590 1.00 89.00 472 ILE A C 1
ATOM 3798 O O . ILE A 1 472 ? 0.031 21.698 -44.127 1.00 89.00 472 ILE A O 1
ATOM 3802 N N . GLY A 1 473 ? 0.696 20.121 -45.562 1.00 84.88 473 GLY A N 1
ATOM 3803 C CA . GLY A 1 473 ? 1.802 20.893 -46.136 1.00 84.88 473 GLY A CA 1
ATOM 3804 C C . GLY A 1 473 ? 3.102 20.826 -45.330 1.00 84.88 473 GLY A C 1
ATOM 3805 O O . GLY A 1 473 ? 4.005 21.622 -45.565 1.00 84.88 473 GLY A O 1
ATOM 3806 N N . ILE A 1 474 ? 3.221 19.891 -44.382 1.00 86.31 474 ILE A N 1
ATOM 3807 C CA . ILE A 1 474 ? 4.464 19.620 -43.649 1.00 86.31 474 ILE A CA 1
ATOM 3808 C C . ILE A 1 474 ? 5.119 18.397 -44.291 1.00 86.31 474 ILE A C 1
ATOM 3810 O O . ILE A 1 474 ? 4.976 17.270 -43.813 1.00 86.31 474 ILE A O 1
ATOM 3814 N N . ASP A 1 475 ? 5.816 18.618 -45.403 1.00 82.00 475 ASP A N 1
ATOM 3815 C CA . ASP A 1 475 ? 6.449 17.525 -46.132 1.00 82.00 475 ASP A CA 1
ATOM 3816 C C . ASP A 1 475 ? 7.704 16.992 -45.416 1.00 82.00 475 ASP A C 1
ATOM 3818 O O . ASP A 1 475 ? 8.560 17.742 -44.932 1.00 82.00 475 ASP A O 1
ATOM 3822 N N . SER A 1 476 ? 7.836 15.665 -45.387 1.00 77.56 476 SER A N 1
ATOM 3823 C CA . SER A 1 476 ? 8.982 14.947 -44.814 1.00 77.56 476 SER A CA 1
ATOM 3824 C C . SER A 1 476 ? 10.307 15.274 -45.504 1.00 77.56 476 SER A C 1
ATOM 3826 O O . SER A 1 476 ? 11.371 15.159 -44.891 1.00 77.56 476 SER A O 1
ATOM 3828 N N . GLY A 1 477 ? 10.264 15.690 -46.772 1.00 75.19 477 GLY A N 1
ATOM 3829 C CA . GLY A 1 477 ? 11.425 16.130 -47.529 1.00 75.19 477 GLY A CA 1
ATOM 3830 C C . GLY A 1 477 ? 11.922 17.515 -47.115 1.00 75.19 477 GLY A C 1
ATOM 3831 O O . GLY A 1 477 ? 13.136 17.688 -46.978 1.00 75.19 477 GLY A O 1
ATOM 3832 N N . GLU A 1 478 ? 11.029 18.478 -46.902 1.00 79.81 478 GLU A N 1
ATOM 3833 C CA . GLU A 1 478 ? 11.389 19.869 -46.574 1.00 79.81 478 GLU A CA 1
ATOM 3834 C C . GLU A 1 478 ? 11.667 20.073 -45.080 1.00 79.81 478 GLU A C 1
ATOM 3836 O O . GLU A 1 478 ? 12.599 20.788 -44.702 1.00 79.81 478 GLU A O 1
ATOM 3841 N N . HIS A 1 479 ? 10.918 19.384 -44.214 1.00 85.94 479 HIS A N 1
ATOM 3842 C CA . HIS A 1 479 ? 11.009 19.526 -42.760 1.00 85.94 479 HIS A CA 1
ATOM 3843 C C . HIS A 1 479 ? 11.260 18.185 -42.045 1.00 85.94 479 HIS A C 1
ATOM 3845 O O . HIS A 1 479 ? 10.456 17.762 -41.205 1.00 85.94 479 HIS A O 1
ATOM 3851 N N . PRO A 1 480 ? 12.399 17.511 -42.299 1.00 85.62 480 PRO A N 1
ATOM 3852 C CA . PRO A 1 480 ? 12.656 16.158 -41.796 1.00 85.62 480 PRO A CA 1
ATOM 3853 C C . PRO A 1 480 ? 12.735 16.081 -40.263 1.00 85.62 480 PRO A C 1
ATOM 3855 O O . PRO A 1 480 ? 12.330 15.084 -39.671 1.00 85.62 480 PRO A O 1
ATOM 3858 N N . ILE A 1 481 ? 13.229 17.129 -39.593 1.00 86.38 481 ILE A N 1
ATOM 3859 C CA . ILE A 1 481 ? 13.357 17.150 -38.123 1.00 86.38 481 ILE A CA 1
ATOM 3860 C C . ILE A 1 481 ? 11.979 17.256 -37.467 1.00 86.38 481 ILE A C 1
ATOM 3862 O O . ILE A 1 481 ? 11.678 16.512 -36.538 1.00 86.38 481 ILE A O 1
ATOM 3866 N N . ILE A 1 482 ? 11.132 18.156 -37.968 1.00 87.94 482 ILE A N 1
ATOM 3867 C CA . ILE A 1 482 ? 9.813 18.438 -37.389 1.00 87.94 482 ILE A CA 1
ATOM 3868 C C . ILE A 1 482 ? 8.889 17.232 -37.569 1.00 87.94 482 ILE A C 1
ATOM 3870 O O . ILE A 1 482 ? 8.281 16.780 -36.601 1.00 87.94 482 ILE A O 1
ATOM 3874 N N . THR A 1 483 ? 8.831 16.671 -38.777 1.00 89.12 483 THR A N 1
ATOM 3875 C CA . THR A 1 483 ? 8.035 15.468 -39.078 1.00 89.12 483 THR A CA 1
ATOM 3876 C C . THR A 1 483 ? 8.467 14.274 -38.228 1.00 89.12 483 THR A C 1
ATOM 3878 O O . THR A 1 483 ? 7.625 13.598 -37.635 1.00 89.12 483 THR A O 1
ATOM 3881 N N . THR A 1 484 ? 9.778 14.071 -38.064 1.00 89.31 484 THR A N 1
ATOM 3882 C CA . THR A 1 484 ? 10.323 13.019 -37.195 1.00 89.31 484 THR A 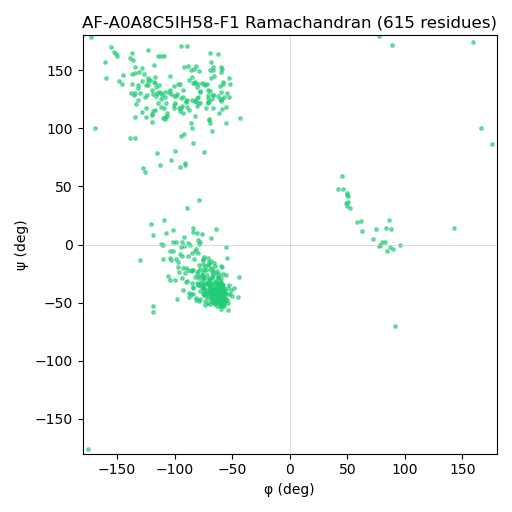CA 1
ATOM 3883 C C . THR A 1 484 ? 9.953 13.232 -35.729 1.00 89.31 484 THR A C 1
ATOM 3885 O O . THR A 1 484 ? 9.527 12.282 -35.073 1.00 89.31 484 THR A O 1
ATOM 3888 N N . MET A 1 485 ? 10.039 14.465 -35.216 1.00 89.88 485 MET A N 1
ATOM 3889 C CA . MET A 1 485 ? 9.628 14.772 -33.841 1.00 89.88 485 MET A CA 1
ATOM 3890 C C . MET A 1 485 ? 8.136 14.512 -33.630 1.00 89.88 485 MET A C 1
ATOM 3892 O O . MET A 1 485 ? 7.774 13.836 -32.673 1.00 89.88 485 MET A O 1
ATOM 3896 N N . ILE A 1 486 ? 7.267 14.981 -34.530 1.00 91.19 486 ILE A N 1
ATOM 3897 C CA . ILE A 1 486 ? 5.817 14.751 -34.429 1.00 91.19 486 ILE A CA 1
ATOM 3898 C C . ILE A 1 486 ? 5.512 13.250 -34.431 1.00 91.19 486 ILE A C 1
ATOM 3900 O O . ILE A 1 486 ? 4.752 12.768 -33.588 1.00 91.19 486 ILE A O 1
ATOM 3904 N N . GLY A 1 487 ? 6.153 12.501 -35.331 1.00 89.69 487 GLY A N 1
ATOM 3905 C CA . GLY A 1 487 ? 6.042 11.051 -35.386 1.00 89.69 487 GLY A CA 1
ATOM 3906 C C . GLY A 1 487 ? 6.458 10.373 -34.083 1.00 89.69 487 GLY A C 1
ATOM 3907 O O . GLY A 1 487 ? 5.744 9.501 -33.589 1.00 89.69 487 GLY A O 1
ATOM 3908 N N . MET A 1 488 ? 7.584 10.778 -33.496 1.00 91.19 488 MET A N 1
ATOM 3909 C CA . MET A 1 488 ? 8.082 10.211 -32.241 1.00 91.19 488 MET A CA 1
ATOM 3910 C C . MET A 1 488 ? 7.193 10.559 -31.050 1.00 91.19 488 MET A C 1
ATOM 3912 O O . MET A 1 488 ? 6.872 9.664 -30.270 1.00 91.19 488 MET A O 1
ATOM 3916 N N . VAL A 1 489 ? 6.733 11.807 -30.936 1.00 92.44 489 VAL A N 1
ATOM 3917 C CA . VAL A 1 489 ? 5.795 12.210 -29.882 1.00 92.44 489 VAL A CA 1
ATOM 3918 C C . VAL A 1 489 ? 4.523 11.391 -29.990 1.00 92.44 489 VAL A C 1
ATOM 3920 O O . VAL A 1 489 ? 4.137 10.753 -29.021 1.00 92.44 489 VAL A O 1
ATOM 3923 N N . TYR A 1 490 ? 3.893 11.334 -31.164 1.00 90.94 490 TYR A N 1
ATOM 3924 C CA . TYR A 1 490 ? 2.645 10.592 -31.336 1.00 90.94 490 TYR A CA 1
ATOM 3925 C C . TYR A 1 490 ? 2.794 9.108 -30.976 1.00 90.94 490 TYR A C 1
ATOM 3927 O O . TYR A 1 490 ? 1.943 8.539 -30.290 1.00 90.94 490 TYR A O 1
ATOM 3935 N N . ASN A 1 491 ? 3.903 8.487 -31.384 1.00 89.56 491 ASN A N 1
ATOM 3936 C CA . ASN A 1 491 ? 4.145 7.077 -31.114 1.00 89.56 491 ASN A CA 1
ATOM 3937 C C . ASN A 1 491 ? 4.467 6.783 -29.637 1.00 89.56 491 ASN A C 1
ATOM 3939 O O . ASN A 1 491 ? 4.093 5.709 -29.154 1.00 89.56 491 ASN A O 1
ATOM 3943 N N . TYR A 1 492 ? 5.144 7.703 -28.937 1.00 91.50 492 TYR A N 1
ATOM 3944 C CA . TYR A 1 492 ? 5.645 7.489 -27.573 1.00 91.50 492 TYR A CA 1
ATOM 3945 C C . TYR A 1 492 ? 4.834 8.172 -26.462 1.00 91.50 492 TYR A C 1
ATOM 3947 O O . TYR A 1 492 ? 4.991 7.831 -25.288 1.00 91.50 492 TYR A O 1
ATOM 3955 N N . LEU A 1 493 ? 3.909 9.071 -26.804 1.00 91.00 493 LEU A N 1
ATOM 3956 C CA . LEU A 1 493 ? 3.046 9.771 -25.850 1.00 91.00 493 LEU A CA 1
ATOM 3957 C C . LEU A 1 493 ? 2.268 8.823 -24.910 1.00 91.00 493 LEU A C 1
ATOM 3959 O O . LEU A 1 493 ? 2.253 9.090 -23.704 1.00 91.00 493 LEU A O 1
ATOM 3963 N N . PRO A 1 494 ? 1.688 7.691 -25.371 1.00 89.62 494 PRO A N 1
ATOM 3964 C CA . PRO A 1 494 ? 0.978 6.766 -24.481 1.00 89.62 494 PRO A CA 1
ATOM 3965 C C . PRO A 1 494 ? 1.863 6.184 -23.367 1.00 89.62 494 PRO A C 1
ATOM 3967 O O . PRO A 1 494 ? 1.415 6.040 -22.228 1.00 89.62 494 PRO A O 1
ATOM 3970 N N . PHE A 1 495 ? 3.141 5.930 -23.663 1.00 89.00 495 PHE A N 1
ATOM 3971 C CA . PHE A 1 495 ? 4.119 5.417 -22.699 1.00 89.00 495 PHE A CA 1
ATOM 3972 C C . PHE A 1 495 ? 4.528 6.457 -21.648 1.00 89.00 495 PHE A C 1
ATOM 3974 O O . PHE A 1 495 ? 5.038 6.100 -20.590 1.00 89.00 495 PHE A O 1
ATOM 3981 N N . THR A 1 496 ? 4.267 7.742 -21.901 1.00 91.62 496 THR A N 1
ATOM 3982 C CA . THR A 1 496 ? 4.417 8.807 -20.899 1.00 91.62 496 THR A CA 1
ATOM 3983 C C . THR A 1 496 ? 3.161 8.954 -20.046 1.00 91.62 496 THR A C 1
ATOM 3985 O O . THR A 1 496 ? 3.247 9.099 -18.827 1.00 91.62 496 THR A O 1
ATOM 3988 N N . ILE A 1 497 ? 1.984 8.899 -20.679 1.00 90.31 497 ILE A N 1
ATOM 3989 C CA . ILE A 1 497 ? 0.694 9.099 -20.010 1.00 90.31 497 ILE A CA 1
ATOM 3990 C C . ILE A 1 497 ? 0.430 7.996 -18.981 1.00 90.31 497 ILE A C 1
ATOM 3992 O O . ILE A 1 497 ? -0.004 8.311 -17.877 1.00 90.31 497 ILE A O 1
ATOM 3996 N N . LEU A 1 498 ? 0.696 6.725 -19.303 1.00 86.62 498 LEU A N 1
ATOM 3997 C CA . LEU A 1 498 ? 0.332 5.593 -18.439 1.00 86.62 498 LEU A CA 1
ATOM 3998 C C . LEU A 1 498 ? 1.037 5.601 -17.065 1.00 86.62 498 LEU A C 1
ATOM 4000 O O . LEU A 1 498 ? 0.334 5.566 -16.047 1.00 86.62 498 LEU A O 1
ATOM 4004 N N . PRO A 1 499 ? 2.380 5.708 -16.976 1.00 88.25 499 PRO A N 1
ATOM 4005 C CA . PRO A 1 499 ? 3.055 5.803 -15.684 1.00 88.25 499 PRO A CA 1
ATOM 4006 C C . PRO A 1 499 ? 2.612 7.037 -14.896 1.00 88.25 499 PRO A C 1
ATOM 4008 O O . PRO A 1 499 ? 2.298 6.925 -13.710 1.00 88.25 499 PRO A O 1
ATOM 4011 N N . LEU A 1 500 ? 2.497 8.196 -15.555 1.00 89.69 500 LEU A N 1
ATOM 4012 C CA . LEU A 1 500 ? 2.047 9.436 -14.921 1.00 89.69 500 LEU A CA 1
ATOM 4013 C C . LEU A 1 500 ? 0.639 9.304 -14.348 1.00 89.69 500 LEU A C 1
ATOM 4015 O O . LEU A 1 500 ? 0.437 9.570 -13.166 1.00 89.69 500 LEU A O 1
ATOM 4019 N N . TYR A 1 501 ? -0.311 8.826 -15.147 1.00 87.75 501 TYR A N 1
ATOM 4020 C CA . TYR A 1 501 ? -1.690 8.594 -14.736 1.00 87.75 501 TYR A CA 1
ATOM 4021 C C . TYR A 1 501 ? -1.763 7.677 -13.511 1.00 87.75 501 TYR A C 1
ATOM 4023 O O . TYR A 1 501 ? -2.415 8.021 -12.526 1.00 87.75 501 TYR A O 1
ATOM 4031 N N . SER A 1 502 ? -1.023 6.561 -13.524 1.00 84.62 502 SER A N 1
ATOM 4032 C CA . SER A 1 502 ? -1.003 5.614 -12.404 1.00 84.62 502 SER A CA 1
ATOM 4033 C C . SER A 1 502 ? -0.479 6.238 -11.105 1.00 84.62 502 SER A C 1
ATOM 4035 O O . SER A 1 502 ? -1.019 5.972 -10.031 1.00 84.62 502 SER A O 1
ATOM 4037 N N . THR A 1 503 ? 0.532 7.110 -11.188 1.00 85.88 503 THR A N 1
ATOM 4038 C CA . THR A 1 503 ? 1.054 7.822 -10.013 1.00 85.88 503 THR A CA 1
ATOM 4039 C C . THR A 1 503 ? 0.117 8.923 -9.532 1.00 85.88 503 THR A C 1
ATOM 4041 O O . THR A 1 503 ? -0.087 9.064 -8.331 1.00 85.88 503 THR A O 1
ATOM 4044 N N . LEU A 1 504 ? -0.506 9.660 -10.454 1.00 87.06 504 LEU A N 1
ATOM 4045 C CA . LEU A 1 504 ? -1.426 10.751 -10.139 1.00 87.06 504 LEU A CA 1
ATOM 4046 C C . LEU A 1 504 ? -2.738 10.248 -9.521 1.00 87.06 504 LEU A C 1
ATOM 4048 O O . LEU A 1 504 ? -3.314 10.943 -8.691 1.00 87.06 504 LEU A O 1
ATOM 4052 N N . LEU A 1 505 ? -3.190 9.040 -9.875 1.00 82.75 505 LEU A N 1
ATOM 4053 C CA . LEU A 1 505 ? -4.338 8.385 -9.237 1.00 82.75 505 LEU A CA 1
ATOM 4054 C C . LEU A 1 505 ? -4.100 8.034 -7.765 1.00 82.75 505 LEU A C 1
ATOM 4056 O O . LEU A 1 505 ? -5.048 8.017 -6.985 1.00 82.75 505 LEU A O 1
ATOM 4060 N N . ARG A 1 506 ? -2.851 7.735 -7.392 1.00 79.38 506 ARG A N 1
ATOM 4061 C CA . ARG A 1 506 ? -2.473 7.351 -6.023 1.00 79.38 506 ARG A CA 1
ATOM 4062 C C . ARG A 1 506 ? -2.273 8.551 -5.096 1.00 79.38 506 ARG A C 1
ATOM 4064 O O . ARG A 1 506 ? -2.036 8.351 -3.909 1.00 79.38 506 ARG A O 1
ATOM 4071 N N . LEU A 1 507 ? -2.338 9.777 -5.621 1.00 79.81 507 LEU A N 1
ATOM 4072 C CA . LEU A 1 507 ? -2.211 10.986 -4.813 1.00 79.81 507 LEU A CA 1
ATOM 4073 C C . LEU A 1 507 ? -3.426 11.157 -3.902 1.00 79.81 507 LEU A C 1
ATOM 4075 O O . LEU A 1 507 ? -4.573 11.109 -4.354 1.00 79.81 507 LEU A O 1
ATOM 4079 N N . ASP A 1 508 ? -3.161 11.432 -2.626 1.00 72.88 508 ASP A N 1
ATOM 4080 C CA . ASP A 1 508 ? -4.200 11.789 -1.670 1.00 72.88 508 ASP A CA 1
ATOM 4081 C C . ASP A 1 508 ? -4.754 13.184 -1.997 1.00 72.88 508 ASP A C 1
ATOM 4083 O O . ASP A 1 508 ? -4.112 14.217 -1.779 1.00 72.88 508 ASP A O 1
ATOM 4087 N N . LYS A 1 509 ? -5.978 13.211 -2.528 1.00 69.12 509 LYS A N 1
ATOM 4088 C CA . LYS A 1 509 ? -6.691 14.446 -2.878 1.00 69.12 509 LYS A CA 1
ATOM 4089 C C . LYS A 1 509 ? -6.947 15.321 -1.651 1.00 69.12 509 LYS A C 1
ATOM 4091 O O . LYS A 1 509 ? -6.916 16.545 -1.781 1.00 69.12 509 LYS A O 1
ATOM 4096 N N . GLY A 1 510 ? -7.063 14.720 -0.464 1.00 64.69 510 GLY A N 1
ATOM 4097 C CA . GLY A 1 510 ? -7.211 15.444 0.795 1.00 64.69 510 GLY A CA 1
ATOM 4098 C C . GLY A 1 510 ? -6.022 16.359 1.095 1.00 64.69 510 GLY A C 1
ATOM 4099 O O . GLY A 1 510 ? -6.206 17.444 1.638 1.00 64.69 510 GLY A O 1
ATOM 4100 N N . GLN A 1 511 ? -4.805 16.002 0.666 1.00 65.94 511 GLN A N 1
ATOM 4101 C CA . GLN A 1 511 ? -3.631 16.869 0.828 1.00 65.94 511 GLN A CA 1
ATOM 4102 C C . GLN A 1 511 ? -3.649 18.089 -0.101 1.00 65.94 511 GLN A C 1
ATOM 4104 O O . GLN A 1 511 ? -3.132 19.149 0.256 1.00 65.94 511 GLN A O 1
ATOM 4109 N N . ILE A 1 512 ? -4.211 17.943 -1.302 1.00 67.12 512 ILE A N 1
ATOM 4110 C CA . ILE A 1 512 ? -4.328 19.025 -2.289 1.00 67.12 512 ILE A CA 1
ATOM 4111 C C . ILE A 1 512 ? -5.397 20.022 -1.826 1.00 67.12 512 ILE A C 1
ATOM 4113 O O . ILE A 1 512 ? -5.159 21.230 -1.844 1.00 67.12 512 ILE A O 1
ATOM 4117 N N . GLU A 1 513 ? -6.531 19.510 -1.349 1.00 63.69 513 GLU A N 1
ATOM 4118 C CA . GLU A 1 513 ? -7.638 20.302 -0.802 1.00 63.69 513 GLU A CA 1
ATOM 4119 C C . GLU A 1 513 ? -7.231 21.009 0.496 1.00 63.69 513 GLU A C 1
ATOM 4121 O O . GLU A 1 513 ? -7.392 22.223 0.610 1.00 63.69 513 GLU A O 1
ATOM 4126 N N . ALA A 1 514 ? -6.554 20.310 1.414 1.00 56.75 514 ALA A N 1
ATOM 4127 C CA . ALA A 1 514 ? -6.028 20.915 2.636 1.00 56.75 514 ALA A CA 1
ATOM 4128 C C . ALA A 1 514 ? -5.017 22.040 2.352 1.00 56.75 514 ALA A C 1
ATOM 4130 O O . ALA A 1 514 ? -4.990 23.045 3.060 1.00 56.75 514 ALA A O 1
ATOM 4131 N N . ALA A 1 515 ? -4.179 21.907 1.318 1.00 61.00 515 ALA A N 1
ATOM 4132 C CA . ALA A 1 515 ? -3.239 22.960 0.941 1.00 61.00 515 ALA A CA 1
ATOM 4133 C C . ALA A 1 515 ? -3.951 24.200 0.367 1.00 61.00 515 ALA A C 1
ATOM 4135 O O . ALA A 1 515 ? -3.537 25.327 0.656 1.00 61.00 515 ALA A O 1
ATOM 4136 N N . ALA A 1 516 ? -5.026 24.004 -0.402 1.00 60.03 516 ALA A N 1
ATOM 4137 C CA . ALA A 1 516 ? -5.866 25.088 -0.909 1.00 60.03 516 ALA A CA 1
ATOM 4138 C C . ALA A 1 516 ? -6.621 25.802 0.229 1.00 60.03 516 ALA A C 1
ATOM 4140 O O . ALA A 1 516 ? -6.627 27.032 0.284 1.00 60.03 516 ALA A O 1
ATOM 4141 N N . ASP A 1 517 ? -7.154 25.048 1.192 1.00 52.97 517 ASP A N 1
ATOM 4142 C CA . ASP A 1 517 ? -7.853 25.579 2.371 1.00 52.97 517 ASP A CA 1
ATOM 4143 C C . ASP A 1 517 ? -6.928 26.356 3.322 1.00 52.97 517 ASP A C 1
ATOM 4145 O O . ASP A 1 517 ? -7.359 27.274 4.025 1.00 52.97 517 ASP A O 1
ATOM 4149 N N . LEU A 1 518 ? -5.631 26.035 3.311 1.00 55.34 518 LEU A N 1
ATOM 4150 C CA . LEU A 1 518 ? -4.580 26.779 4.010 1.00 55.34 518 LEU A CA 1
ATOM 4151 C C . LEU A 1 518 ? -4.126 28.047 3.259 1.00 55.34 518 LEU A C 1
ATOM 4153 O O . LEU A 1 518 ? -3.210 28.727 3.720 1.00 55.34 518 LEU A O 1
ATOM 4157 N N . GLY A 1 519 ? -4.757 28.388 2.128 1.00 57.69 519 GLY A N 1
ATOM 4158 C CA . GLY A 1 519 ? -4.509 29.620 1.374 1.00 57.69 519 GLY A CA 1
ATOM 4159 C C . GLY A 1 519 ? -3.384 29.535 0.337 1.00 57.69 519 GLY A C 1
ATOM 4160 O O . GLY A 1 519 ? -2.939 30.572 -0.155 1.00 57.69 519 GLY A O 1
ATOM 4161 N N . CYS A 1 520 ? -2.904 28.334 -0.012 1.00 66.56 520 CYS A N 1
ATOM 4162 C CA . CYS A 1 520 ? -1.913 28.184 -1.081 1.00 66.56 520 CYS A CA 1
ATOM 4163 C C . CYS A 1 520 ? -2.561 28.377 -2.458 1.00 66.56 520 CYS A C 1
ATOM 4165 O O . CYS A 1 520 ? -3.634 27.844 -2.740 1.00 66.56 520 CYS A O 1
ATOM 4167 N N . SER A 1 521 ? -1.874 29.085 -3.358 1.00 76.88 521 SER A N 1
ATOM 4168 C CA . SER A 1 521 ? -2.337 29.208 -4.748 1.00 76.88 521 SER A CA 1
ATOM 4169 C C . SER A 1 521 ? -2.279 27.854 -5.481 1.00 76.88 521 SER A C 1
ATOM 4171 O O . SER A 1 521 ? -1.377 27.055 -5.203 1.00 76.88 521 SER A O 1
ATOM 4173 N N . PRO A 1 522 ? -3.159 27.596 -6.472 1.00 73.62 522 PRO A N 1
ATOM 4174 C CA . PRO A 1 522 ? -3.165 26.337 -7.227 1.00 73.62 522 PRO A CA 1
ATOM 4175 C C . PRO A 1 522 ? -1.802 25.984 -7.835 1.00 73.62 522 PRO A C 1
ATOM 4177 O O . PRO A 1 522 ? -1.379 24.832 -7.810 1.00 73.62 522 PRO A O 1
ATOM 4180 N N . PHE A 1 523 ? -1.066 26.994 -8.305 1.00 77.81 523 PHE A N 1
ATOM 4181 C CA . PHE A 1 523 ? 0.278 26.820 -8.849 1.00 77.81 523 PHE A CA 1
ATOM 4182 C C . PHE A 1 523 ? 1.300 26.393 -7.782 1.00 77.81 523 PHE A C 1
ATOM 4184 O O . PHE A 1 523 ? 2.138 25.529 -8.028 1.00 77.81 523 PHE A O 1
ATOM 4191 N N . GLN A 1 524 ? 1.220 26.946 -6.568 1.00 75.50 524 GLN A N 1
ATOM 4192 C CA . GLN A 1 524 ? 2.098 26.542 -5.466 1.00 75.50 524 GLN A CA 1
ATOM 4193 C C . GLN A 1 524 ? 1.813 25.114 -5.004 1.00 75.50 524 GLN A C 1
ATOM 4195 O O . GLN A 1 524 ? 2.760 24.370 -4.753 1.00 75.50 524 GLN A O 1
ATOM 4200 N N . VAL A 1 525 ? 0.538 24.720 -4.918 1.00 78.62 525 VAL A N 1
ATOM 4201 C CA . VAL A 1 525 ? 0.148 23.341 -4.582 1.00 78.62 525 VAL A CA 1
ATOM 4202 C C . VAL A 1 525 ? 0.650 22.374 -5.653 1.00 78.62 525 VAL A C 1
ATOM 4204 O O . VAL A 1 525 ? 1.221 21.333 -5.334 1.00 78.62 525 VAL A O 1
ATOM 4207 N N . PHE A 1 526 ? 0.527 22.753 -6.924 1.00 82.38 526 PHE A N 1
ATOM 4208 C CA . PHE A 1 526 ? 1.025 21.968 -8.045 1.00 82.38 526 PHE A CA 1
ATOM 4209 C C . PHE A 1 526 ? 2.545 21.744 -7.979 1.00 82.38 526 PHE A C 1
ATOM 4211 O O . PHE A 1 526 ? 3.003 20.603 -7.931 1.00 82.38 526 PHE A O 1
ATOM 4218 N N . ILE A 1 527 ? 3.332 22.820 -7.894 1.00 79.25 527 ILE A N 1
ATOM 4219 C CA . ILE A 1 527 ? 4.800 22.736 -7.893 1.00 79.25 527 ILE A CA 1
ATOM 4220 C C . ILE A 1 527 ? 5.342 22.066 -6.625 1.00 79.25 527 ILE A C 1
ATOM 4222 O O . ILE A 1 527 ? 6.303 21.304 -6.700 1.00 79.25 527 ILE A O 1
ATOM 4226 N N . LYS A 1 528 ? 4.767 22.355 -5.450 1.00 77.69 528 LYS A N 1
ATOM 4227 C CA . LYS A 1 528 ? 5.325 21.894 -4.167 1.00 77.69 528 LYS A CA 1
ATOM 4228 C C . LYS A 1 528 ? 4.762 20.567 -3.675 1.00 77.69 528 LYS A C 1
ATOM 4230 O O . LYS A 1 528 ? 5.405 19.953 -2.830 1.00 77.69 528 LYS A O 1
ATOM 4235 N N . ASN A 1 529 ? 3.591 20.150 -4.151 1.00 79.62 529 ASN A N 1
ATOM 4236 C CA . ASN A 1 529 ? 2.931 18.938 -3.671 1.00 79.62 529 ASN A CA 1
ATOM 4237 C C . ASN A 1 529 ? 2.739 17.910 -4.791 1.00 79.62 529 ASN A C 1
ATOM 4239 O O . ASN A 1 529 ? 3.195 16.778 -4.670 1.00 79.62 529 ASN A O 1
ATOM 4243 N N . VAL A 1 530 ? 2.139 18.315 -5.913 1.00 83.44 530 VAL A N 1
ATOM 4244 C CA . VAL A 1 530 ? 1.792 17.387 -7.003 1.00 83.44 530 VAL A CA 1
ATOM 4245 C C . VAL A 1 530 ? 3.038 16.901 -7.751 1.00 83.44 530 VAL A C 1
ATOM 4247 O O . VAL A 1 530 ? 3.229 15.693 -7.888 1.00 83.44 530 VAL A O 1
ATOM 4250 N N . ILE A 1 531 ? 3.928 17.806 -8.181 1.00 85.69 531 ILE A N 1
ATOM 4251 C CA . ILE A 1 531 ? 5.135 17.425 -8.937 1.00 85.69 531 ILE A CA 1
ATOM 4252 C C . ILE A 1 531 ? 6.033 16.455 -8.148 1.00 85.69 531 ILE A C 1
ATOM 4254 O O . ILE A 1 531 ? 6.313 15.381 -8.686 1.00 85.69 531 ILE A O 1
ATOM 4258 N N . PRO A 1 532 ? 6.447 16.745 -6.895 1.00 84.00 532 PRO A N 1
ATOM 4259 C CA . PRO A 1 532 ? 7.353 15.865 -6.155 1.00 84.00 532 PRO A CA 1
ATOM 4260 C C . PRO A 1 532 ? 6.779 14.466 -5.927 1.00 84.00 532 PRO A C 1
ATOM 4262 O O . PRO A 1 532 ? 7.501 13.478 -6.049 1.00 84.00 532 PRO A O 1
ATOM 4265 N N . GLN A 1 533 ? 5.476 14.366 -5.651 1.00 82.25 533 GLN A N 1
ATOM 4266 C CA . GLN A 1 533 ? 4.818 13.077 -5.447 1.00 82.25 533 GLN A CA 1
ATOM 4267 C C . GLN A 1 533 ? 4.609 12.307 -6.765 1.00 82.25 533 GLN A C 1
ATOM 4269 O O . GLN A 1 533 ? 4.673 11.081 -6.778 1.00 82.25 533 GLN A O 1
ATOM 4274 N N . SER A 1 534 ? 4.442 13.007 -7.893 1.00 89.25 534 SER A N 1
ATOM 4275 C CA . SER A 1 534 ? 4.373 12.398 -9.234 1.00 89.25 534 SER A CA 1
ATOM 4276 C C . SER A 1 534 ? 5.743 12.068 -9.851 1.00 89.25 534 SER A C 1
ATOM 4278 O O . SER A 1 534 ? 5.807 11.477 -10.929 1.00 89.25 534 SER A O 1
ATOM 4280 N N . MET A 1 535 ? 6.851 12.413 -9.182 1.00 87.25 535 MET A N 1
ATOM 4281 C CA . MET A 1 535 ? 8.211 12.263 -9.715 1.00 87.25 535 MET A CA 1
ATOM 4282 C C . MET A 1 535 ? 8.573 10.830 -10.149 1.00 87.25 535 MET A C 1
ATOM 4284 O O . MET A 1 535 ? 9.183 10.688 -11.210 1.00 87.25 535 MET A O 1
ATOM 4288 N N . PRO A 1 536 ? 8.173 9.753 -9.436 1.00 85.69 536 PRO A N 1
ATOM 4289 C CA . PRO A 1 536 ? 8.394 8.388 -9.921 1.00 85.69 536 PRO A CA 1
ATOM 4290 C C . PRO A 1 536 ? 7.738 8.130 -11.285 1.00 85.69 536 PRO A C 1
ATOM 4292 O O . PRO A 1 536 ? 8.331 7.475 -12.140 1.00 85.69 536 PRO A O 1
ATOM 4295 N N . GLY A 1 537 ? 6.548 8.693 -11.514 1.00 87.62 537 GLY A N 1
ATOM 4296 C CA . GLY A 1 537 ? 5.821 8.589 -12.778 1.00 87.62 537 GLY A CA 1
ATOM 4297 C C . GLY A 1 537 ? 6.466 9.414 -13.888 1.00 87.62 537 GLY A C 1
ATOM 4298 O O . GLY A 1 537 ? 6.582 8.928 -15.010 1.00 87.62 537 GLY A O 1
ATOM 4299 N N . ILE A 1 538 ? 6.950 10.623 -13.571 1.00 91.38 538 ILE A N 1
ATOM 4300 C CA . ILE A 1 538 ? 7.707 11.475 -14.508 1.00 91.38 538 ILE A CA 1
ATOM 4301 C C . ILE A 1 538 ? 8.961 10.742 -14.985 1.00 91.38 538 ILE A C 1
ATOM 4303 O O . ILE A 1 538 ? 9.235 10.707 -16.181 1.00 91.38 538 ILE A O 1
ATOM 4307 N N . ILE A 1 539 ? 9.708 10.130 -14.065 1.00 89.44 539 ILE A N 1
ATOM 4308 C CA . ILE A 1 539 ? 10.944 9.411 -14.387 1.00 89.44 539 ILE A CA 1
ATOM 4309 C C . ILE A 1 539 ? 10.643 8.156 -15.207 1.00 89.44 539 ILE A C 1
ATOM 4311 O O . ILE A 1 539 ? 11.290 7.944 -16.230 1.00 89.44 539 ILE A O 1
ATOM 4315 N N . ALA A 1 540 ? 9.651 7.355 -14.808 1.00 88.94 540 ALA A N 1
ATOM 4316 C CA . ALA A 1 540 ? 9.247 6.172 -15.565 1.00 88.94 540 ALA A CA 1
ATOM 4317 C C . ALA A 1 540 ? 8.811 6.537 -16.994 1.00 88.94 540 ALA A C 1
ATOM 4319 O O . ALA A 1 540 ? 9.312 5.953 -17.954 1.00 88.94 540 ALA A O 1
ATOM 4320 N N . GLY A 1 541 ? 7.963 7.561 -17.145 1.00 89.75 541 GLY A N 1
ATOM 4321 C CA . GLY A 1 541 ? 7.556 8.078 -18.452 1.00 89.75 541 GLY A CA 1
ATOM 4322 C C . GLY A 1 541 ? 8.746 8.584 -19.270 1.00 89.75 541 GLY A C 1
ATOM 4323 O O . GLY A 1 541 ? 8.888 8.229 -20.436 1.00 89.75 541 GLY A O 1
ATOM 4324 N N . ALA A 1 542 ? 9.664 9.333 -18.650 1.00 91.56 542 ALA A N 1
ATOM 4325 C CA . ALA A 1 542 ? 10.863 9.825 -19.321 1.00 91.56 542 ALA A CA 1
ATOM 4326 C C . ALA A 1 542 ? 11.742 8.686 -19.863 1.00 91.56 542 ALA A C 1
ATOM 4328 O O . ALA A 1 542 ? 12.222 8.749 -20.992 1.00 91.56 542 ALA A O 1
ATOM 4329 N N . GLN A 1 543 ? 11.925 7.619 -19.083 1.00 88.81 543 GLN A N 1
ATOM 4330 C CA . GLN A 1 543 ? 12.703 6.451 -19.500 1.00 88.81 543 GLN A CA 1
ATOM 4331 C C . GLN A 1 543 ? 12.035 5.675 -20.636 1.00 88.81 543 GLN A C 1
ATOM 4333 O O . GLN A 1 543 ? 12.718 5.271 -21.581 1.00 88.81 543 GLN A O 1
ATOM 4338 N N . MET A 1 544 ? 10.713 5.501 -20.554 1.00 89.19 544 MET A N 1
ATOM 4339 C CA . MET A 1 544 ? 9.920 4.811 -21.571 1.00 89.19 544 MET A CA 1
ATOM 4340 C C . MET A 1 544 ? 9.840 5.578 -22.901 1.00 89.19 544 MET A C 1
ATOM 4342 O O . MET A 1 544 ? 9.481 4.984 -23.911 1.00 89.19 544 MET A O 1
ATOM 4346 N N . VAL A 1 545 ? 10.217 6.861 -22.939 1.00 91.75 545 VAL A N 1
ATOM 4347 C CA . VAL A 1 545 ? 10.364 7.632 -24.187 1.00 91.75 545 VAL A CA 1
ATOM 4348 C C . VAL A 1 545 ? 11.815 7.693 -24.647 1.00 91.75 545 VAL A C 1
ATOM 4350 O O . VAL A 1 545 ? 12.101 7.451 -25.822 1.00 91.75 545 VAL A O 1
ATOM 4353 N N . PHE A 1 546 ? 12.742 8.005 -23.740 1.00 91.50 546 PHE A N 1
ATOM 4354 C CA . PHE A 1 546 ? 14.136 8.266 -24.086 1.00 91.50 546 PHE A CA 1
ATOM 4355 C C . PHE A 1 546 ? 14.801 7.057 -24.753 1.00 91.50 546 PHE A C 1
ATOM 4357 O O . PHE A 1 546 ? 15.394 7.189 -25.826 1.00 91.50 546 PHE A O 1
ATOM 4364 N N . MET A 1 547 ? 14.667 5.866 -24.155 1.00 87.81 547 MET A N 1
ATOM 4365 C CA . MET A 1 547 ? 15.345 4.671 -24.666 1.00 87.81 547 MET A CA 1
ATOM 4366 C C . MET A 1 547 ? 14.787 4.200 -26.019 1.00 87.81 547 MET A C 1
ATOM 4368 O O . MET A 1 547 ? 15.594 3.985 -26.926 1.00 87.81 547 MET A O 1
ATOM 4372 N N . PRO A 1 548 ? 13.457 4.093 -26.221 1.00 88.50 548 PRO A N 1
ATOM 4373 C CA . PRO A 1 548 ? 12.907 3.745 -27.531 1.00 88.50 548 PRO A CA 1
ATOM 4374 C C . PRO A 1 548 ? 13.185 4.793 -28.608 1.00 88.50 548 PRO A C 1
ATOM 4376 O O . PRO A 1 548 ? 13.401 4.440 -29.762 1.00 88.50 548 PRO A O 1
ATOM 4379 N N . THR A 1 549 ? 13.247 6.082 -28.254 1.00 90.00 549 THR A N 1
ATOM 4380 C CA . THR A 1 549 ? 13.597 7.135 -29.221 1.00 90.00 549 THR A CA 1
ATOM 4381 C C . THR A 1 549 ? 15.011 6.931 -29.771 1.00 90.00 549 THR A C 1
ATOM 4383 O O . THR A 1 549 ? 15.217 7.016 -30.977 1.00 90.00 549 THR A O 1
ATOM 4386 N N . MET A 1 550 ? 15.970 6.585 -28.908 1.00 86.25 550 MET A N 1
ATOM 4387 C CA . MET A 1 550 ? 17.361 6.313 -29.293 1.00 86.25 550 MET A CA 1
ATOM 4388 C C . MET A 1 550 ? 17.517 5.083 -30.201 1.00 86.25 550 MET A C 1
ATOM 4390 O O . MET A 1 550 ? 18.357 5.077 -31.104 1.00 86.25 550 MET A O 1
ATOM 4394 N N . SER A 1 551 ? 16.733 4.029 -29.952 1.00 83.88 551 SER A N 1
ATOM 4395 C CA . SER A 1 551 ? 16.786 2.776 -30.719 1.00 83.88 551 SER A CA 1
ATOM 4396 C C . SER A 1 551 ? 15.873 2.764 -31.949 1.00 83.88 551 SER A C 1
ATOM 4398 O O . SER A 1 551 ? 15.970 1.859 -32.778 1.00 83.88 551 SER A O 1
ATOM 4400 N N . SER A 1 552 ? 14.995 3.757 -32.091 1.00 85.00 552 SER A N 1
ATOM 4401 C CA . SER A 1 552 ? 13.994 3.814 -33.150 1.00 85.00 552 SER A CA 1
ATOM 4402 C C . SER A 1 552 ? 14.614 4.045 -34.522 1.00 85.00 552 SER A C 1
ATOM 4404 O O . SER A 1 552 ? 14.914 5.182 -34.882 1.00 85.00 552 SER A O 1
ATOM 4406 N N . TYR A 1 553 ? 14.687 2.990 -35.335 1.00 82.00 553 TYR A N 1
ATOM 4407 C CA . TYR A 1 553 ? 15.087 3.123 -36.735 1.00 82.00 553 TYR A CA 1
ATOM 4408 C C . TYR A 1 553 ? 13.905 3.420 -37.670 1.00 82.00 553 TYR A C 1
ATOM 4410 O O . TYR A 1 553 ? 13.999 4.300 -38.521 1.00 82.00 553 TYR A O 1
ATOM 4418 N N . VAL A 1 554 ? 12.764 2.752 -37.462 1.00 82.94 554 VAL A N 1
ATOM 4419 C CA . VAL A 1 554 ? 11.603 2.808 -38.369 1.00 82.94 554 VAL A CA 1
ATOM 4420 C C . VAL A 1 554 ? 10.956 4.192 -38.409 1.00 82.94 554 VAL A C 1
ATOM 4422 O O . VAL A 1 554 ? 10.679 4.685 -39.499 1.00 82.94 554 VAL A O 1
ATOM 4425 N N . ILE A 1 555 ? 10.713 4.836 -37.253 1.00 86.44 555 ILE A N 1
ATOM 4426 C CA . ILE A 1 555 ? 10.059 6.160 -37.240 1.00 86.44 555 ILE A CA 1
ATOM 4427 C C . ILE A 1 555 ? 10.936 7.180 -37.946 1.00 86.44 555 ILE A C 1
ATOM 4429 O O . ILE A 1 555 ? 10.445 7.906 -38.800 1.00 86.44 555 ILE A O 1
ATOM 4433 N N . SER A 1 556 ? 12.220 7.229 -37.583 1.00 87.00 556 SER A N 1
ATOM 4434 C CA . SER A 1 556 ? 13.146 8.213 -38.138 1.00 87.00 556 SER A CA 1
ATOM 4435 C C . SER A 1 556 ? 13.274 8.041 -39.643 1.00 87.00 556 SER A C 1
ATOM 4437 O O . SER A 1 556 ? 13.164 9.014 -40.380 1.00 87.00 556 SER A O 1
ATOM 4439 N N . ASP A 1 557 ? 13.428 6.803 -40.112 1.00 85.94 557 ASP A N 1
ATOM 4440 C CA . ASP A 1 557 ? 13.575 6.511 -41.536 1.00 85.94 557 ASP A CA 1
ATOM 4441 C C . ASP A 1 557 ? 12.308 6.868 -42.329 1.00 85.94 557 ASP A C 1
ATOM 4443 O O . ASP A 1 557 ? 12.372 7.614 -43.306 1.00 85.94 557 ASP A O 1
ATOM 4447 N N . THR A 1 558 ? 11.142 6.440 -41.832 1.00 86.69 558 THR A N 1
ATOM 4448 C CA . THR A 1 558 ? 9.843 6.674 -42.484 1.00 86.69 558 THR A CA 1
ATOM 4449 C C . THR A 1 558 ? 9.461 8.156 -42.490 1.00 86.69 558 THR A C 1
ATOM 4451 O O . THR A 1 558 ? 8.987 8.659 -43.504 1.00 86.69 558 THR A O 1
ATOM 4454 N N . MET A 1 559 ? 9.663 8.869 -41.376 1.00 87.06 559 MET A N 1
ATOM 4455 C CA . MET A 1 559 ? 9.251 10.272 -41.225 1.00 87.06 559 MET A CA 1
ATOM 4456 C C . MET A 1 559 ? 10.212 11.263 -41.874 1.00 87.06 559 MET A C 1
ATOM 4458 O O . MET A 1 559 ? 9.775 12.341 -42.261 1.00 87.06 559 MET A O 1
ATOM 4462 N N . SER A 1 560 ? 11.497 10.922 -42.002 1.00 85.31 560 SER A N 1
ATOM 4463 C CA . SER A 1 560 ? 12.505 11.807 -42.600 1.00 85.31 560 SER A CA 1
ATOM 4464 C C . SER A 1 560 ? 12.862 11.460 -44.047 1.00 85.31 560 SER A C 1
ATOM 4466 O O . SER A 1 560 ? 13.753 12.097 -44.608 1.00 85.31 560 SER A O 1
ATOM 4468 N N . ASN A 1 561 ? 12.224 10.445 -44.646 1.00 83.19 561 ASN A N 1
ATOM 4469 C CA . ASN A 1 561 ? 12.639 9.851 -45.924 1.00 83.19 561 ASN A CA 1
ATOM 4470 C C . ASN A 1 561 ? 14.144 9.503 -45.933 1.00 83.19 561 ASN A C 1
ATOM 4472 O O . ASN A 1 561 ? 14.871 9.841 -46.868 1.00 83.19 561 ASN A O 1
ATOM 4476 N N . GLY A 1 562 ? 14.627 8.899 -44.842 1.00 81.25 562 GLY A N 1
ATOM 4477 C CA . GLY A 1 562 ? 16.029 8.502 -44.663 1.00 81.25 562 GLY A CA 1
ATOM 4478 C C . GLY A 1 562 ? 17.032 9.642 -44.425 1.00 81.25 562 GLY A C 1
ATOM 4479 O O . GLY A 1 562 ? 18.234 9.385 -44.348 1.00 81.25 562 GLY A O 1
ATOM 4480 N N . LYS A 1 563 ? 16.588 10.902 -44.289 1.00 84.12 563 LYS A N 1
ATOM 4481 C CA . LYS A 1 563 ? 17.484 12.057 -44.066 1.00 84.12 563 LYS A CA 1
ATOM 4482 C C . LYS A 1 563 ? 18.027 12.147 -42.639 1.00 84.12 563 LYS A C 1
ATOM 4484 O O . LYS A 1 563 ? 19.088 12.731 -42.431 1.00 84.12 563 LYS A O 1
ATOM 4489 N N . ILE A 1 564 ? 17.313 11.599 -41.654 1.00 83.94 564 ILE A N 1
ATOM 4490 C CA . ILE A 1 564 ? 17.737 11.574 -40.249 1.00 83.94 564 ILE A CA 1
ATOM 4491 C C . ILE A 1 564 ? 18.123 10.152 -39.870 1.00 83.94 564 ILE A C 1
ATOM 4493 O O . ILE A 1 564 ? 17.274 9.272 -39.716 1.00 83.94 564 ILE A O 1
ATOM 4497 N N . MET A 1 565 ? 19.422 9.952 -39.663 1.00 85.56 565 MET A N 1
ATOM 4498 C CA . MET A 1 565 ? 19.966 8.709 -39.133 1.00 85.56 565 MET A CA 1
ATOM 4499 C C . MET A 1 565 ? 20.122 8.809 -37.619 1.00 85.56 565 MET A C 1
ATOM 4501 O O . MET A 1 565 ? 20.905 9.619 -37.121 1.00 85.56 565 MET A O 1
ATOM 4505 N N . LEU A 1 566 ? 19.396 7.958 -36.896 1.00 89.56 566 LEU A N 1
ATOM 4506 C CA . LEU A 1 566 ? 19.593 7.753 -35.467 1.00 89.56 566 LEU A CA 1
ATOM 4507 C C . LEU A 1 566 ? 20.519 6.569 -35.196 1.00 89.56 566 LEU A C 1
ATOM 4509 O O . LEU A 1 566 ? 20.870 5.788 -36.082 1.00 89.56 566 LEU A O 1
ATOM 4513 N N . PHE A 1 567 ? 20.905 6.412 -33.935 1.00 89.88 567 PHE A N 1
ATOM 4514 C CA . PHE A 1 567 ? 21.823 5.372 -33.498 1.00 89.88 567 PHE A CA 1
ATOM 4515 C C . PHE A 1 567 ? 21.280 3.964 -33.777 1.00 89.88 567 PHE A C 1
ATOM 4517 O O . PHE A 1 567 ? 22.029 3.099 -34.228 1.00 89.88 567 PHE A O 1
ATOM 4524 N N . GLY A 1 568 ? 19.965 3.762 -33.621 1.00 87.19 568 GLY A N 1
ATOM 4525 C CA . GLY A 1 568 ? 19.281 2.542 -34.058 1.00 87.19 568 GLY A CA 1
ATOM 4526 C C . GLY A 1 568 ? 19.457 2.239 -35.553 1.00 87.19 568 GLY A C 1
ATOM 4527 O O . GLY A 1 568 ? 19.752 1.097 -35.905 1.00 87.19 568 GLY A O 1
ATOM 4528 N N . ASN A 1 569 ? 19.361 3.250 -36.431 1.00 87.25 569 ASN A N 1
ATOM 4529 C CA . ASN A 1 569 ? 19.605 3.089 -37.872 1.00 87.25 569 ASN A CA 1
ATOM 4530 C C . ASN A 1 569 ? 21.050 2.656 -38.142 1.00 87.25 569 ASN A C 1
ATOM 4532 O O . ASN A 1 569 ? 21.271 1.729 -38.913 1.00 87.25 569 ASN A O 1
ATOM 4536 N N . SER A 1 570 ? 22.032 3.280 -37.485 1.00 88.44 570 SER A N 1
ATOM 4537 C CA . SER A 1 570 ? 23.453 2.934 -37.654 1.00 88.44 570 SER A CA 1
ATOM 4538 C C . SER A 1 570 ? 23.777 1.501 -37.223 1.00 88.44 570 SER A C 1
ATOM 4540 O O . SER A 1 570 ? 24.571 0.824 -37.883 1.00 88.44 570 SER A O 1
ATOM 4542 N N . ILE A 1 571 ? 23.147 1.017 -36.148 1.00 90.12 571 ILE A N 1
ATOM 4543 C CA . ILE A 1 571 ? 23.267 -0.378 -35.703 1.00 90.12 571 ILE A CA 1
ATOM 4544 C C . ILE A 1 571 ? 22.670 -1.316 -36.759 1.00 90.12 571 ILE A C 1
ATOM 4546 O O . ILE A 1 571 ? 23.345 -2.247 -37.199 1.00 90.12 571 ILE A O 1
ATOM 4550 N N . ALA A 1 572 ? 21.439 -1.047 -37.204 1.00 88.06 572 ALA A N 1
ATOM 4551 C CA . ALA A 1 572 ? 20.752 -1.866 -38.201 1.00 88.06 572 ALA A CA 1
ATOM 4552 C C . ALA A 1 572 ? 21.521 -1.924 -39.532 1.00 88.06 572 ALA A C 1
ATOM 4554 O O . ALA A 1 572 ? 21.741 -3.005 -40.073 1.00 88.06 572 ALA A O 1
ATOM 4555 N N . LEU A 1 573 ? 22.010 -0.780 -40.023 1.00 88.69 573 LEU A N 1
ATOM 4556 C CA . LEU A 1 573 ? 22.839 -0.700 -41.227 1.00 88.69 573 LEU A CA 1
ATOM 4557 C C . LEU A 1 573 ? 24.146 -1.486 -41.079 1.00 88.69 573 LEU A C 1
ATOM 4559 O O . LEU A 1 573 ? 24.572 -2.141 -42.026 1.00 88.69 573 LEU A O 1
ATOM 4563 N N . SER A 1 574 ? 24.773 -1.466 -39.899 1.00 89.12 574 SER A N 1
ATOM 4564 C CA . SER A 1 574 ? 26.003 -2.230 -39.654 1.00 89.12 574 SER A CA 1
ATOM 4565 C C . SER A 1 574 ? 25.766 -3.740 -39.755 1.00 89.12 574 SER A C 1
ATOM 4567 O O . SER A 1 574 ? 26.553 -4.429 -40.399 1.00 89.12 574 SER A O 1
ATOM 4569 N N . PHE A 1 575 ? 24.669 -4.249 -39.185 1.00 90.12 575 PHE A N 1
ATOM 4570 C CA . PHE A 1 575 ? 24.313 -5.667 -39.294 1.00 90.12 575 PHE A CA 1
ATOM 4571 C C . PHE A 1 575 ? 23.877 -6.061 -40.710 1.00 90.12 575 PHE A C 1
ATOM 4573 O O . PHE A 1 575 ? 24.343 -7.076 -41.222 1.00 90.12 575 PHE A O 1
ATOM 4580 N N . ASN A 1 576 ? 23.062 -5.238 -41.379 1.00 89.75 576 ASN A N 1
ATOM 4581 C CA . ASN A 1 576 ? 22.621 -5.494 -42.756 1.00 89.75 576 ASN A CA 1
ATOM 4582 C C . ASN A 1 576 ? 23.795 -5.520 -43.748 1.00 89.75 576 ASN A C 1
ATOM 4584 O O . ASN A 1 576 ? 23.798 -6.315 -44.683 1.00 89.75 576 ASN A O 1
ATOM 4588 N N . ASN A 1 577 ? 24.830 -4.713 -43.503 1.00 91.12 577 ASN A N 1
ATOM 4589 C CA . ASN A 1 577 ? 26.062 -4.703 -44.294 1.00 91.12 577 ASN A CA 1
ATOM 4590 C C . ASN A 1 577 ? 27.072 -5.782 -43.859 1.00 91.12 577 ASN A C 1
ATOM 4592 O O . ASN A 1 577 ? 28.244 -5.704 -44.222 1.00 91.12 577 ASN A O 1
ATOM 4596 N N . SER A 1 578 ? 26.652 -6.772 -43.061 1.00 87.06 578 SER A N 1
ATOM 4597 C CA . SER A 1 578 ? 27.499 -7.855 -42.533 1.00 87.06 578 SER A CA 1
ATOM 4598 C C . SER A 1 578 ? 28.703 -7.390 -41.697 1.00 87.06 578 SER A C 1
ATOM 4600 O O . SER A 1 578 ? 29.632 -8.158 -41.458 1.00 87.06 578 SER A O 1
ATOM 4602 N N . ASN A 1 579 ? 28.693 -6.154 -41.189 1.00 89.19 579 ASN A N 1
ATOM 4603 C CA . ASN A 1 579 ? 29.710 -5.635 -40.277 1.00 89.19 579 ASN A CA 1
ATOM 4604 C C . ASN A 1 579 ? 29.297 -5.896 -38.821 1.00 89.19 579 ASN A C 1
ATOM 4606 O O . ASN A 1 579 ? 28.947 -4.983 -38.061 1.00 89.19 579 ASN A O 1
ATOM 4610 N N . TRP A 1 580 ? 29.328 -7.175 -38.446 1.00 89.44 580 TRP A N 1
ATOM 4611 C CA . TRP A 1 580 ? 28.898 -7.655 -37.133 1.00 89.44 580 TRP A CA 1
ATOM 4612 C C . TRP A 1 580 ? 29.718 -7.057 -35.990 1.00 89.44 580 TRP A C 1
ATOM 4614 O O . TRP A 1 580 ? 29.149 -6.714 -34.956 1.00 89.44 580 TRP A O 1
ATOM 4624 N N . ASN A 1 581 ? 31.024 -6.855 -36.173 1.00 91.81 581 ASN A N 1
ATOM 4625 C CA . ASN A 1 581 ? 31.911 -6.327 -35.134 1.00 91.81 581 ASN A CA 1
ATOM 4626 C C . ASN A 1 581 ? 31.574 -4.864 -34.793 1.00 91.81 581 ASN A C 1
ATOM 4628 O O . ASN A 1 581 ? 31.366 -4.522 -33.626 1.00 91.81 581 ASN A O 1
ATOM 4632 N N . SER A 1 582 ? 31.427 -3.999 -35.808 1.00 89.00 582 SER A N 1
ATOM 4633 C CA . SER A 1 582 ? 31.025 -2.601 -35.588 1.00 89.00 582 SER A CA 1
ATOM 4634 C C . SER A 1 582 ? 29.584 -2.491 -35.084 1.00 89.00 582 SER A C 1
ATOM 4636 O O . SER A 1 582 ? 29.318 -1.674 -34.202 1.00 89.00 582 SER A O 1
ATOM 4638 N N . GLY A 1 583 ? 28.657 -3.290 -35.624 1.00 90.81 583 GLY A N 1
ATOM 4639 C CA . GLY A 1 583 ? 27.257 -3.300 -35.185 1.00 90.81 583 GLY A CA 1
ATOM 4640 C C . GLY A 1 583 ? 27.109 -3.732 -33.726 1.00 90.81 583 GLY A C 1
ATOM 4641 O O . GLY A 1 583 ? 26.396 -3.089 -32.955 1.00 90.81 583 GLY A O 1
ATOM 4642 N N . SER A 1 584 ? 27.859 -4.757 -33.315 1.00 92.75 584 SER A N 1
ATOM 4643 C CA . SER A 1 584 ? 27.833 -5.283 -31.947 1.00 92.75 584 SER A CA 1
ATOM 4644 C C . SER A 1 584 ? 28.460 -4.317 -30.943 1.00 92.75 584 SER A C 1
ATOM 4646 O O . SER A 1 584 ? 27.918 -4.136 -29.855 1.00 92.75 584 SER A O 1
ATOM 4648 N N . PHE A 1 585 ? 29.538 -3.614 -31.312 1.00 93.19 585 PHE A N 1
ATOM 4649 C CA . PHE A 1 585 ? 30.107 -2.569 -30.455 1.00 93.19 585 PHE A CA 1
ATOM 4650 C C . PHE A 1 585 ? 29.139 -1.390 -30.250 1.00 93.19 585 PHE A C 1
ATOM 4652 O O . PHE A 1 585 ? 28.978 -0.900 -29.132 1.00 93.19 585 PHE A O 1
ATOM 4659 N N . MET A 1 586 ? 28.425 -0.963 -31.297 1.00 91.75 586 MET A N 1
ATOM 4660 C CA . MET A 1 586 ? 27.372 0.052 -31.158 1.00 91.75 586 MET A CA 1
ATOM 4661 C C . MET A 1 586 ? 26.202 -0.444 -30.293 1.00 91.75 586 MET A C 1
ATOM 4663 O O . MET A 1 586 ? 25.724 0.288 -29.427 1.00 91.75 586 MET A O 1
ATOM 4667 N N . ALA A 1 587 ? 25.761 -1.694 -30.465 1.00 92.12 587 ALA A N 1
ATOM 4668 C CA . ALA A 1 587 ? 24.729 -2.290 -29.616 1.00 92.12 587 ALA A CA 1
ATOM 4669 C C . ALA A 1 587 ? 25.166 -2.360 -28.138 1.00 92.12 587 ALA A C 1
ATOM 4671 O O . ALA A 1 587 ? 24.366 -2.083 -27.243 1.00 92.12 587 ALA A O 1
ATOM 4672 N N . LEU A 1 588 ? 26.446 -2.639 -27.873 1.00 92.75 588 LEU A N 1
ATOM 4673 C CA . LEU A 1 588 ? 27.021 -2.604 -26.528 1.00 92.75 588 LEU A CA 1
ATOM 4674 C C . LEU A 1 588 ? 26.958 -1.196 -25.911 1.00 92.75 588 LEU A C 1
ATOM 4676 O O . LEU A 1 588 ? 26.587 -1.059 -24.746 1.00 92.75 588 LEU A O 1
ATOM 4680 N N . ILE A 1 589 ? 27.239 -0.143 -26.688 1.00 92.25 589 ILE A N 1
ATOM 4681 C CA . ILE A 1 589 ? 27.073 1.251 -26.237 1.00 92.25 589 ILE A CA 1
ATOM 4682 C C . ILE A 1 589 ? 25.612 1.532 -25.856 1.00 92.25 589 ILE A C 1
ATOM 4684 O O . ILE A 1 589 ? 25.362 2.125 -24.806 1.00 92.25 589 ILE A O 1
ATOM 4688 N N . MET A 1 590 ? 24.641 1.065 -26.650 1.00 90.12 590 MET A N 1
ATOM 4689 C CA . MET A 1 590 ? 23.220 1.188 -26.295 1.00 90.12 590 MET A CA 1
ATOM 4690 C C . MET A 1 590 ? 22.887 0.485 -24.980 1.00 90.12 590 MET A C 1
ATOM 4692 O O . MET A 1 590 ? 22.202 1.072 -24.145 1.00 90.12 590 MET A O 1
ATOM 4696 N N . LEU A 1 591 ? 23.386 -0.735 -24.760 1.00 90.12 591 LEU A N 1
ATOM 4697 C CA . LEU A 1 591 ? 23.172 -1.470 -23.507 1.00 90.12 591 LEU A CA 1
ATOM 4698 C C . LEU A 1 591 ? 23.756 -0.726 -22.296 1.00 90.12 591 LEU A C 1
ATOM 4700 O O . LEU A 1 591 ? 23.110 -0.652 -21.250 1.00 90.12 591 LEU A O 1
ATOM 4704 N N . ILE A 1 592 ? 24.936 -0.116 -22.442 1.00 90.69 592 ILE A N 1
ATOM 4705 C CA . ILE A 1 592 ? 25.549 0.713 -21.393 1.00 90.69 592 ILE A CA 1
ATOM 4706 C C . ILE A 1 592 ? 24.677 1.941 -21.092 1.00 90.69 592 ILE A C 1
ATOM 4708 O O . ILE A 1 592 ? 24.464 2.271 -19.924 1.00 90.69 592 ILE A O 1
ATOM 4712 N N . LEU A 1 593 ? 24.122 2.591 -22.119 1.00 88.56 593 LEU A N 1
ATOM 4713 C CA . LEU A 1 593 ? 23.211 3.727 -21.947 1.00 88.56 593 LEU A CA 1
ATOM 4714 C C . LEU A 1 593 ? 21.891 3.323 -21.270 1.00 88.56 593 LEU A C 1
ATOM 4716 O O . LEU A 1 593 ? 21.436 4.039 -20.375 1.00 88.56 593 LEU A O 1
ATOM 4720 N N . VAL A 1 594 ? 21.313 2.165 -21.625 1.00 86.06 594 VAL A N 1
ATOM 4721 C CA . VAL A 1 594 ? 20.144 1.587 -20.928 1.00 86.06 594 VAL A CA 1
ATOM 4722 C C . VAL A 1 594 ? 20.465 1.402 -19.446 1.00 86.06 594 VAL A C 1
ATOM 4724 O O . VAL A 1 594 ? 19.715 1.857 -18.582 1.00 86.06 594 VAL A O 1
ATOM 4727 N N . PHE A 1 595 ? 21.598 0.764 -19.142 1.00 86.12 595 PHE A N 1
ATOM 4728 C CA . PHE A 1 595 ? 22.008 0.478 -17.772 1.00 86.12 595 PHE A CA 1
ATOM 4729 C C . PHE A 1 595 ? 22.230 1.760 -16.960 1.00 86.12 595 PHE A C 1
ATOM 4731 O O . PHE A 1 595 ? 21.740 1.878 -15.835 1.00 86.12 595 PHE A O 1
ATOM 4738 N N . PHE A 1 596 ? 22.903 2.757 -17.540 1.00 86.88 596 PHE A N 1
ATOM 4739 C CA . PHE A 1 596 ? 23.101 4.055 -16.899 1.00 86.88 596 PHE A CA 1
ATOM 4740 C C . PHE A 1 596 ? 21.768 4.773 -16.640 1.00 86.88 596 PHE A C 1
ATOM 4742 O O . PHE A 1 596 ? 21.534 5.252 -15.530 1.00 86.88 596 PHE A O 1
ATOM 4749 N N . SER A 1 597 ? 20.857 4.777 -17.619 1.00 82.94 597 SER A N 1
ATOM 4750 C CA . SER A 1 597 ? 19.502 5.321 -17.461 1.00 82.94 597 SER A CA 1
ATOM 4751 C C . SER A 1 597 ? 18.745 4.641 -16.310 1.00 82.94 597 SER A C 1
ATOM 4753 O O . SER A 1 597 ? 18.159 5.318 -15.460 1.00 82.94 597 SER A O 1
ATOM 4755 N N . MET A 1 598 ? 18.813 3.307 -16.212 1.00 82.38 598 MET A N 1
ATOM 4756 C CA . MET A 1 598 ? 18.205 2.546 -15.113 1.00 82.38 598 MET A CA 1
ATOM 4757 C C . MET A 1 598 ? 18.815 2.887 -13.744 1.00 82.38 598 MET A C 1
ATOM 4759 O O . MET A 1 598 ? 18.078 3.045 -12.767 1.00 82.38 598 MET A O 1
ATOM 4763 N N . LEU A 1 599 ? 20.141 3.046 -13.652 1.00 82.88 599 LEU A N 1
ATOM 4764 C CA . LEU A 1 599 ? 20.818 3.430 -12.407 1.00 82.88 599 LEU A CA 1
ATOM 4765 C C . LEU A 1 599 ? 20.399 4.820 -11.915 1.00 82.88 599 LEU A C 1
ATOM 4767 O O . LEU A 1 599 ? 20.143 4.995 -10.719 1.00 82.88 599 LEU A O 1
ATOM 4771 N N . VAL A 1 600 ? 20.305 5.793 -12.827 1.00 78.81 600 VAL A N 1
ATOM 4772 C CA . VAL A 1 600 ? 19.855 7.154 -12.505 1.00 78.81 600 VAL A CA 1
ATOM 4773 C C . VAL A 1 600 ? 18.435 7.118 -11.939 1.00 78.81 600 VAL A C 1
ATOM 4775 O O . VAL A 1 600 ? 18.193 7.684 -10.876 1.00 78.81 600 VAL A O 1
ATOM 4778 N N . SER A 1 601 ? 17.523 6.375 -12.567 1.00 73.38 601 SER A N 1
ATOM 4779 C CA . SER A 1 601 ? 16.140 6.222 -12.091 1.00 73.38 601 SER A CA 1
ATOM 4780 C C . SER A 1 601 ? 16.040 5.568 -10.711 1.00 73.38 601 SER A C 1
ATOM 4782 O O . SER A 1 601 ? 15.347 6.075 -9.823 1.00 73.38 601 SER A O 1
ATOM 4784 N N . LYS A 1 602 ? 16.826 4.513 -10.457 1.00 73.81 602 LYS A N 1
ATOM 4785 C CA . LYS A 1 602 ? 16.853 3.840 -9.150 1.00 73.81 602 LYS A CA 1
ATOM 4786 C C . LYS A 1 602 ? 17.252 4.784 -8.009 1.00 73.81 602 LYS A C 1
ATOM 4788 O O . LYS A 1 602 ? 16.729 4.645 -6.905 1.00 73.81 602 LYS A O 1
ATOM 4793 N N . LYS A 1 603 ? 18.138 5.757 -8.258 1.00 71.94 603 LYS A N 1
ATOM 4794 C CA . LYS A 1 603 ? 18.556 6.756 -7.256 1.00 71.94 603 LYS A CA 1
ATOM 4795 C C . LYS A 1 603 ? 17.400 7.659 -6.814 1.00 71.94 603 LYS A C 1
ATOM 4797 O O . LYS A 1 603 ? 17.317 7.990 -5.637 1.00 71.94 603 LYS A O 1
ATOM 4802 N N . PHE A 1 604 ? 16.497 8.009 -7.726 1.00 63.34 604 PHE A N 1
ATOM 4803 C CA . PHE A 1 604 ? 15.317 8.820 -7.415 1.00 63.34 604 PHE A CA 1
ATOM 4804 C C . PHE A 1 604 ? 14.161 7.995 -6.834 1.00 63.34 604 PHE A C 1
ATOM 4806 O O . PHE A 1 604 ? 13.398 8.513 -6.024 1.00 63.34 604 PHE A O 1
ATOM 4813 N N . SER A 1 605 ? 14.069 6.703 -7.167 1.00 57.22 605 SER A N 1
ATOM 4814 C CA . SER A 1 605 ? 13.111 5.785 -6.533 1.00 57.22 605 SER A CA 1
ATOM 4815 C C . SER A 1 605 ? 13.456 5.474 -5.071 1.00 57.22 605 SER A C 1
ATOM 4817 O O . SER A 1 605 ? 12.551 5.219 -4.286 1.00 57.22 605 SER A O 1
ATOM 4819 N N . LYS A 1 606 ? 14.740 5.501 -4.686 1.00 48.84 606 LYS A N 1
ATOM 4820 C CA . LYS A 1 606 ? 15.209 5.140 -3.332 1.00 48.84 606 LYS A CA 1
ATOM 4821 C C . LYS A 1 606 ? 14.840 6.150 -2.234 1.00 48.84 606 LYS A C 1
ATOM 4823 O O . LYS A 1 606 ? 15.001 5.834 -1.067 1.00 48.84 606 LYS A O 1
ATOM 4828 N N . ASN A 1 607 ? 14.365 7.342 -2.604 1.00 42.69 607 ASN A N 1
ATOM 4829 C CA . ASN A 1 607 ? 13.884 8.357 -1.658 1.00 42.69 607 ASN A CA 1
ATOM 4830 C C . ASN A 1 607 ? 12.375 8.260 -1.371 1.00 42.69 607 ASN A C 1
ATOM 4832 O O . ASN A 1 607 ? 11.874 9.039 -0.570 1.00 42.69 607 ASN A O 1
ATOM 4836 N N . ASN A 1 608 ? 11.659 7.322 -1.999 1.00 41.97 608 ASN A N 1
ATOM 4837 C CA . ASN A 1 608 ? 10.245 7.050 -1.750 1.00 41.97 608 ASN A CA 1
ATOM 4838 C C . ASN A 1 608 ? 10.052 5.530 -1.645 1.00 41.97 608 ASN A C 1
ATOM 4840 O O . ASN A 1 608 ? 9.800 4.861 -2.648 1.00 41.97 608 ASN A O 1
ATOM 4844 N N . ASP A 1 609 ? 10.136 4.983 -0.431 1.00 37.66 609 ASP A N 1
ATOM 4845 C CA . ASP A 1 609 ? 10.002 3.543 -0.125 1.00 37.66 609 ASP A CA 1
ATOM 4846 C C . ASP A 1 609 ? 8.609 2.933 -0.424 1.00 37.66 609 ASP A C 1
ATOM 4848 O O . ASP A 1 609 ? 8.323 1.794 -0.065 1.00 37.66 609 ASP A O 1
ATOM 4852 N N . TYR A 1 610 ? 7.744 3.637 -1.159 1.00 39.16 610 TYR A N 1
ATOM 4853 C CA . TYR A 1 610 ? 6.386 3.200 -1.501 1.00 39.16 610 TYR A CA 1
ATOM 4854 C C . TYR A 1 610 ? 6.239 2.580 -2.901 1.00 39.16 610 TYR A C 1
ATOM 4856 O O . TYR A 1 610 ? 5.137 2.204 -3.297 1.00 39.16 610 TYR A O 1
ATOM 4864 N N . VAL A 1 611 ? 7.322 2.433 -3.674 1.00 38.50 611 VAL A N 1
ATOM 4865 C CA . VAL A 1 611 ? 7.256 1.900 -5.051 1.00 38.50 611 VAL A CA 1
ATOM 4866 C C . VAL A 1 611 ? 7.942 0.534 -5.153 1.00 38.50 611 VAL A C 1
ATOM 4868 O O . VAL A 1 611 ? 8.968 0.362 -5.804 1.00 38.50 611 VAL A O 1
ATOM 4871 N N . ARG A 1 612 ? 7.350 -0.485 -4.521 1.00 31.80 612 ARG A N 1
ATOM 4872 C CA . ARG A 1 612 ? 7.577 -1.899 -4.870 1.00 31.80 612 ARG A CA 1
ATOM 4873 C C . ARG A 1 612 ? 6.276 -2.502 -5.388 1.00 31.80 612 ARG A C 1
ATOM 4875 O O . ARG A 1 612 ? 5.559 -3.184 -4.673 1.00 31.80 612 ARG A O 1
ATOM 4882 N N . GLY A 1 613 ? 5.963 -2.219 -6.646 1.00 30.41 613 GLY A N 1
ATOM 4883 C CA . GLY A 1 613 ? 4.821 -2.815 -7.333 1.00 30.41 613 GLY A CA 1
ATOM 4884 C C . GLY A 1 613 ? 4.667 -2.213 -8.718 1.00 30.41 613 GLY A C 1
ATOM 4885 O O . GLY A 1 613 ? 3.963 -1.220 -8.872 1.00 30.41 613 GLY A O 1
ATOM 4886 N N . GLY A 1 614 ? 5.376 -2.773 -9.701 1.00 28.69 614 GLY A N 1
ATOM 4887 C CA . GLY A 1 614 ? 5.269 -2.348 -11.103 1.00 28.69 614 GLY A CA 1
ATOM 4888 C C . GLY A 1 614 ? 6.569 -2.334 -11.912 1.00 28.69 614 GLY A C 1
ATOM 4889 O O . GLY A 1 614 ? 6.596 -1.730 -12.972 1.00 28.69 614 GLY A O 1
ATOM 4890 N N . GLY A 1 615 ? 7.651 -2.961 -11.436 1.00 25.58 615 GLY A N 1
ATOM 4891 C CA . GLY A 1 615 ? 8.943 -2.983 -12.139 1.00 25.58 615 GLY A CA 1
ATOM 4892 C C . GLY A 1 615 ? 9.075 -4.007 -13.276 1.00 25.58 615 GLY A C 1
ATOM 4893 O O . GLY A 1 615 ? 10.187 -4.219 -13.743 1.00 25.58 615 GLY A O 1
ATOM 4894 N N . ALA A 1 616 ? 7.995 -4.667 -13.691 1.00 27.94 616 ALA A N 1
ATOM 4895 C CA . ALA A 1 616 ? 8.010 -5.598 -14.815 1.00 27.94 616 ALA A CA 1
ATOM 4896 C C . ALA A 1 616 ? 6.749 -5.396 -15.659 1.00 27.94 616 ALA A C 1
ATOM 4898 O O . ALA A 1 616 ? 5.704 -5.973 -15.362 1.00 27.94 616 ALA A O 1
ATOM 4899 N N . TRP A 1 617 ? 6.873 -4.531 -16.662 1.00 26.67 617 TRP A N 1
ATOM 4900 C CA . TRP A 1 617 ? 6.091 -4.533 -17.894 1.00 26.67 617 TRP A CA 1
ATOM 4901 C C . TRP A 1 617 ? 7.055 -4.281 -19.043 1.00 26.67 617 TRP A C 1
ATOM 4903 O O . TRP A 1 617 ? 7.912 -3.377 -18.880 1.00 26.67 617 TRP A O 1
#

Mean predicted aligned error: 18.78 Å

Secondary structure (DSSP, 8-state):
-EE----S----------PPPPPPP--EEEEEEEEEEEETTEEEEEEEEEEEETT-EEEEE-STTSSHHHHHHHHHTSS--SEEEEEETTEE-TTS-GGGSTTSSTT---HHHHHHHHHHHHHHHHHHHTT-SSS-HHHHHHHHHHHHHHHHHHHSTTTHHHHHHHHHTTS-HHHHHHHHHHHHHTT--SEEEEESTTTTS-HHHHHHHHHHHHHHHHHH--EEEEEES-HHHHHHH-SEEEEEETTEEEEEE-HHHHHHS-SSHHHHHHSS--EEEEEEEEETTEEEETTEEEE-SS---TT-EEEEEE-TTT----SS--TT---EEEEEEEE-SSSEEEEEEE--TTGGGGGGHHHHTHHHHHHHHIIIIIHHHHHHHHHHTB-TTS-B-SHHHHHHHH-HHHHHHHHHHHHHHHHHHHHHHHHHHHHHHHHT-TTT-SSTHHHHHHHGGGSS-HHHHHHHHHHHHHHTT--TTT-HHHHHHHHHHHHHHHHHHHHHHHHHHTS-HHHHHHHHHTT--HHHHIIIIIHHHHHHHHHHHHHHHHHHHHH--HHHHHHHTT----HHHHHHHHHHTT-HHHHHHHHHHHHHHHHHHHHHHHHHHTT-TT--S----